Protein AF-A0A809Y8M6-F1 (afdb_monomer)

pLDDT: mean 79.41, std 16.12, range [26.27, 98.0]

Secondary structure (DSSP, 8-state):
-HHHHHHHHHHHHHHHHHHHHHHHH-GGGHHHHHHHHHHHHHHHHHHHHHHHHHHT-HHHHHHHHHHHHHHHHHHHHHHHHHHTTTS--HHHHHHHHHHHHHHHHHHHHHHHHHHHHHHHHHHHHHHHHHHHHHHHHHHHHHHHHHHHHHHHHHHHHHIIIIIHHHHHHHHHHHHHHTT-TT---PPPSSHHHHHHHHHHHHHHHHHHHHHHHHHHHHHHHHHHHHHHHHT-SSEEEEE-TTS-EEEE-HHHHHHHHH-GGG--S-TT------------------------TT-PEEEE-TTS-EEEEEEEE-TTS-EEEEEEE-HHHHHHHHHHHHHHHHHHHHHHH-SSEEEEE-TTSBEEEE-HHHHHHTT--GGG--TT-BHHHHHHHHHHHH-TT--HHHHHHHHHHHSSS-SEEEEEEE-TTS-EEEEEEEE-TTS-EEEEEEE---

Structure (mmCIF, N/CA/C/O backbone):
data_AF-A0A809Y8M6-F1
#
_entry.id   AF-A0A809Y8M6-F1
#
loop_
_atom_site.group_PDB
_atom_site.id
_atom_site.type_symbol
_atom_site.label_atom_id
_atom_site.label_alt_id
_atom_site.label_comp_id
_atom_site.label_asym_id
_atom_site.label_entity_id
_atom_site.label_seq_id
_atom_site.pdbx_PDB_ins_code
_atom_site.Cartn_x
_atom_site.Cartn_y
_atom_site.Cartn_z
_atom_site.occupancy
_atom_site.B_iso_or_equiv
_atom_site.auth_seq_id
_atom_site.auth_comp_id
_atom_site.auth_asym_id
_atom_site.auth_atom_id
_atom_site.pdbx_PDB_model_num
ATOM 1 N N . MET A 1 1 ? 36.013 13.160 -70.414 1.00 71.88 1 MET A N 1
ATOM 2 C CA . MET A 1 1 ? 36.123 14.178 -71.485 1.00 71.88 1 MET A CA 1
ATOM 3 C C . MET A 1 1 ? 37.548 14.688 -71.734 1.00 71.88 1 MET A C 1
ATOM 5 O O . MET A 1 1 ? 37.745 15.259 -72.789 1.00 71.88 1 MET A O 1
ATOM 9 N N . SER A 1 2 ? 38.541 14.470 -70.854 1.00 84.56 2 SER A N 1
ATOM 10 C CA . SER A 1 2 ? 39.947 14.892 -71.070 1.00 84.56 2 SER A CA 1
ATOM 11 C C . SER A 1 2 ? 40.589 14.335 -72.364 1.00 84.56 2 SER A C 1
ATOM 13 O O . SER A 1 2 ? 41.184 15.089 -73.125 1.00 84.56 2 SER A O 1
ATOM 15 N N . ILE A 1 3 ? 40.358 13.052 -72.677 1.00 87.88 3 ILE A N 1
ATOM 16 C CA . ILE A 1 3 ? 40.893 12.368 -73.875 1.00 87.88 3 ILE A CA 1
ATOM 17 C C . ILE A 1 3 ? 40.497 13.065 -75.188 1.00 87.88 3 ILE A C 1
ATOM 19 O O . ILE A 1 3 ? 41.272 13.070 -76.140 1.00 87.88 3 ILE A O 1
ATOM 23 N N . ASN A 1 4 ? 39.298 13.656 -75.254 1.00 90.69 4 ASN A N 1
ATOM 24 C CA . ASN A 1 4 ? 38.818 14.305 -76.477 1.00 90.69 4 ASN A CA 1
ATOM 25 C C . ASN A 1 4 ? 39.656 15.541 -76.817 1.00 90.69 4 ASN A C 1
ATOM 27 O O . ASN A 1 4 ? 39.987 15.724 -77.980 1.00 90.69 4 ASN A O 1
ATOM 31 N N . TYR A 1 5 ? 40.060 16.320 -75.808 1.00 92.00 5 TYR A N 1
ATOM 32 C CA . TYR A 1 5 ? 40.943 17.475 -75.989 1.00 92.00 5 TYR A CA 1
ATOM 33 C C . TYR A 1 5 ? 42.361 17.037 -76.371 1.00 92.00 5 TYR A C 1
ATOM 35 O O . TYR A 1 5 ? 42.963 17.610 -77.265 1.00 92.00 5 TYR A O 1
ATOM 43 N N . ALA A 1 6 ? 42.870 15.948 -75.784 1.00 91.12 6 ALA A N 1
ATOM 44 C CA . ALA A 1 6 ? 44.169 15.399 -76.180 1.00 91.12 6 ALA A CA 1
ATOM 45 C C . ALA A 1 6 ? 44.186 14.920 -77.649 1.00 91.12 6 ALA A C 1
ATOM 47 O O . ALA A 1 6 ? 45.187 15.075 -78.341 1.00 91.12 6 ALA A O 1
ATOM 48 N N . ARG A 1 7 ? 43.072 14.359 -78.143 1.00 92.62 7 ARG A N 1
ATOM 49 C CA . ARG A 1 7 ? 42.926 13.974 -79.558 1.00 92.62 7 ARG A CA 1
ATOM 50 C C . ARG A 1 7 ? 42.741 15.176 -80.484 1.00 92.62 7 ARG A C 1
ATOM 52 O O . ARG A 1 7 ? 43.304 15.161 -81.572 1.00 92.62 7 ARG A O 1
ATOM 59 N N .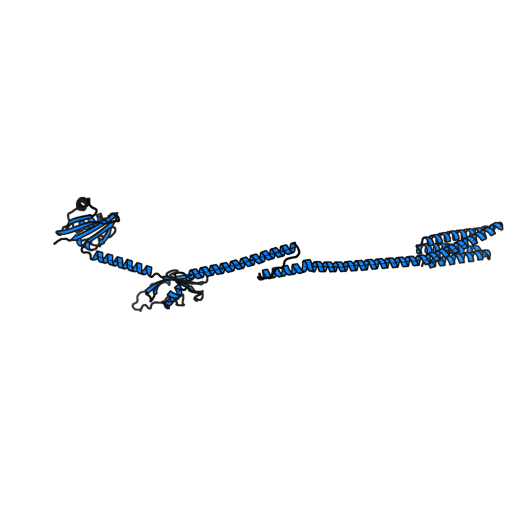 ALA A 1 8 ? 41.974 16.180 -80.060 1.00 92.94 8 ALA A N 1
ATOM 60 C CA . ALA A 1 8 ? 41.784 17.423 -80.807 1.00 92.94 8 ALA A CA 1
ATOM 61 C C . ALA A 1 8 ? 43.119 18.160 -80.996 1.00 92.94 8 ALA A C 1
ATOM 63 O O . ALA A 1 8 ? 43.493 18.444 -82.127 1.00 92.94 8 ALA A O 1
ATOM 64 N N . ALA A 1 9 ? 43.925 18.257 -79.936 1.00 92.44 9 ALA A N 1
ATOM 65 C CA . ALA A 1 9 ? 45.305 18.725 -80.006 1.00 92.44 9 ALA A CA 1
ATOM 66 C C . ALA A 1 9 ? 46.149 17.978 -81.062 1.00 92.44 9 ALA A C 1
ATOM 68 O O . ALA A 1 9 ? 46.846 18.589 -81.868 1.00 92.44 9 ALA A O 1
ATOM 69 N N . GLY A 1 10 ? 46.075 16.645 -81.113 1.00 92.19 10 GLY A N 1
ATOM 70 C CA . GLY A 1 10 ? 46.771 15.873 -82.151 1.00 92.19 10 GLY A CA 1
ATOM 71 C C . GLY A 1 10 ? 46.323 16.221 -83.574 1.00 92.19 10 GLY A C 1
ATOM 72 O O . GLY A 1 10 ? 47.154 16.297 -84.480 1.00 92.19 10 GLY A O 1
ATOM 73 N N . ALA A 1 11 ? 45.025 16.465 -83.765 1.00 93.69 11 ALA A N 1
ATOM 74 C CA . ALA A 1 11 ? 44.469 16.878 -85.049 1.00 93.69 11 ALA A CA 1
ATOM 75 C C . ALA A 1 11 ? 44.922 18.294 -85.444 1.00 93.69 11 ALA A C 1
ATOM 77 O O . ALA A 1 11 ? 45.325 18.494 -86.591 1.00 93.69 11 ALA A O 1
ATOM 78 N N . ASP A 1 12 ? 44.940 19.239 -84.500 1.00 93.44 12 ASP A N 1
ATOM 79 C CA . ASP A 1 12 ? 45.409 20.609 -84.733 1.00 93.44 12 ASP A CA 1
ATOM 80 C C . ASP A 1 12 ? 46.879 20.629 -85.152 1.00 93.44 12 ASP A C 1
ATOM 82 O O . ASP A 1 12 ? 47.243 21.282 -86.131 1.00 93.44 12 ASP A O 1
ATOM 86 N N . PHE A 1 13 ? 47.733 19.849 -84.481 1.00 94.25 13 PHE A N 1
ATOM 87 C CA . PHE A 1 13 ? 49.145 19.769 -84.853 1.00 94.25 13 PHE A CA 1
ATOM 88 C C . PHE A 1 13 ? 49.354 19.123 -86.231 1.00 94.25 13 PHE A C 1
ATOM 90 O O . PHE A 1 13 ? 50.197 19.567 -87.017 1.00 94.25 13 PHE A O 1
ATOM 97 N N . ALA A 1 14 ? 48.564 18.101 -86.575 1.00 92.88 14 ALA A N 1
ATOM 98 C CA . ALA A 1 14 ? 48.584 17.529 -87.917 1.00 92.88 14 ALA A CA 1
ATOM 99 C C . ALA A 1 14 ? 48.177 18.568 -88.981 1.00 92.88 14 ALA A C 1
ATOM 101 O O . ALA A 1 14 ? 48.838 18.668 -90.017 1.00 92.88 14 ALA A O 1
ATOM 102 N N . ALA A 1 15 ? 47.154 19.383 -88.706 1.00 92.38 15 ALA A N 1
ATOM 103 C CA . ALA A 1 15 ? 46.726 20.472 -89.581 1.00 92.38 15 ALA A CA 1
ATOM 104 C C . ALA A 1 15 ? 47.804 21.563 -89.728 1.00 92.38 15 ALA A C 1
ATOM 106 O O . ALA A 1 15 ? 48.066 22.005 -90.846 1.00 92.38 15 ALA A O 1
ATOM 107 N N . MET A 1 16 ? 48.514 21.919 -88.648 1.00 91.31 16 MET A N 1
ATOM 108 C CA . MET A 1 16 ? 49.653 22.852 -88.697 1.00 91.31 16 MET A CA 1
ATOM 109 C C . MET A 1 16 ? 50.755 22.361 -89.643 1.00 91.31 16 MET A C 1
ATOM 111 O O . MET A 1 16 ? 51.273 23.130 -90.455 1.00 91.31 16 MET A O 1
ATOM 115 N N . ARG A 1 17 ? 51.098 21.066 -89.583 1.00 90.88 17 ARG A N 1
ATOM 116 C CA . ARG A 1 17 ? 52.102 20.465 -90.479 1.00 90.88 17 ARG A CA 1
ATOM 117 C C . ARG A 1 17 ? 51.656 20.493 -91.939 1.00 90.88 17 ARG A C 1
ATOM 119 O O . ARG A 1 17 ? 52.461 20.797 -92.820 1.00 90.88 17 ARG A O 1
ATOM 126 N N . VAL A 1 18 ? 50.378 20.212 -92.200 1.00 89.50 18 VAL A N 1
ATOM 127 C CA . VAL A 1 18 ? 49.799 20.301 -93.548 1.00 89.50 18 VAL A CA 1
ATOM 128 C C . VAL A 1 18 ? 49.871 21.741 -94.063 1.00 89.50 18 VAL A C 1
ATOM 130 O O . VAL A 1 18 ? 50.400 21.956 -95.156 1.00 89.50 18 VAL A O 1
ATOM 133 N N . ALA A 1 19 ? 49.448 22.729 -93.269 1.00 87.44 19 ALA A N 1
ATOM 134 C CA . ALA A 1 19 ? 49.524 24.146 -93.626 1.00 87.44 19 ALA A CA 1
ATOM 135 C C . ALA A 1 19 ? 50.970 24.594 -93.922 1.00 87.44 19 ALA A C 1
ATOM 137 O O . ALA A 1 19 ? 51.218 25.221 -94.952 1.00 87.44 19 ALA A O 1
ATOM 138 N N . SER A 1 20 ? 51.947 24.180 -93.108 1.00 85.62 20 SER A N 1
ATOM 139 C CA . SER A 1 20 ? 53.375 24.466 -93.337 1.00 85.62 20 SER A CA 1
ATOM 140 C C . SER A 1 20 ? 53.904 23.855 -94.646 1.00 85.62 20 SER A C 1
ATOM 142 O O . SER A 1 20 ? 54.623 24.507 -95.413 1.00 85.62 20 SER A O 1
ATOM 144 N N . SER A 1 21 ? 53.467 22.639 -94.991 1.00 85.25 21 SER A N 1
ATOM 145 C CA . SER A 1 21 ? 53.807 22.027 -96.283 1.00 85.25 21 SER A CA 1
ATOM 146 C C . SER A 1 21 ? 53.223 22.799 -97.478 1.00 85.25 21 SER A C 1
ATOM 148 O O . SER A 1 21 ? 53.867 22.908 -98.524 1.00 85.25 21 SER A O 1
ATOM 150 N N . HIS A 1 22 ? 52.034 23.394 -97.319 1.00 84.38 22 HIS A N 1
ATOM 151 C CA . HIS A 1 22 ? 51.409 24.236 -98.338 1.00 84.38 22 HIS A CA 1
ATOM 152 C C . HIS A 1 22 ? 52.123 25.579 -98.506 1.00 84.38 22 HIS A C 1
ATOM 154 O O . HIS A 1 22 ? 52.270 26.015 -99.647 1.00 84.38 22 HIS A O 1
ATOM 160 N N . VAL A 1 23 ? 52.652 26.179 -97.430 1.00 81.50 23 VAL A N 1
ATOM 161 C CA . VAL A 1 23 ? 53.495 27.392 -97.510 1.00 81.50 23 VAL A CA 1
ATOM 162 C C . VAL A 1 23 ? 54.706 27.151 -98.414 1.00 81.50 23 VAL A C 1
ATOM 164 O O . VAL A 1 23 ? 55.031 27.991 -99.249 1.00 81.50 23 VAL A O 1
ATOM 167 N N . THR A 1 24 ? 55.313 25.964 -98.321 1.00 75.38 24 THR A N 1
ATOM 168 C CA . THR A 1 24 ? 56.449 25.567 -99.174 1.00 75.38 24 THR A CA 1
ATOM 169 C C . THR A 1 24 ? 56.059 25.451 -100.654 1.00 75.38 24 THR A C 1
ATOM 171 O O . THR A 1 24 ? 56.868 25.728 -101.534 1.00 75.38 24 THR A O 1
ATOM 174 N N . ARG A 1 25 ? 54.819 25.035 -100.952 1.00 78.56 25 ARG A N 1
ATOM 175 C CA . ARG A 1 25 ? 54.329 24.817 -102.327 1.00 78.56 25 ARG A CA 1
ATOM 176 C C . ARG A 1 25 ? 53.701 26.059 -102.965 1.00 78.56 25 ARG A C 1
ATOM 178 O O . ARG A 1 25 ? 53.682 26.152 -104.189 1.00 78.56 25 ARG A O 1
ATOM 185 N N . GLN A 1 26 ? 53.152 26.978 -102.170 1.00 79.56 26 GLN A N 1
ATOM 186 C CA . GLN A 1 26 ? 52.439 28.174 -102.634 1.00 79.56 26 GLN A CA 1
ATOM 187 C C . GLN A 1 26 ? 52.878 29.421 -101.843 1.00 79.56 26 GLN A C 1
ATOM 189 O O . GLN A 1 26 ? 52.171 29.863 -100.932 1.00 79.56 26 GLN A O 1
ATOM 194 N N . PRO A 1 27 ? 54.011 30.045 -102.217 1.00 74.06 27 PRO A N 1
ATOM 195 C CA . PRO A 1 27 ? 54.561 31.198 -101.497 1.00 74.06 27 PRO A CA 1
ATOM 196 C C . PRO A 1 27 ? 53.621 32.415 -101.461 1.00 74.06 27 PRO A C 1
ATOM 198 O O . PRO A 1 27 ? 53.646 33.196 -100.514 1.00 74.06 27 PRO A O 1
ATOM 201 N N . SER A 1 28 ? 52.745 32.562 -102.462 1.00 75.88 28 SER A N 1
ATOM 202 C CA . SER A 1 28 ? 51.772 33.659 -102.561 1.00 75.88 28 SER A CA 1
ATOM 203 C C . SER A 1 28 ? 50.649 33.602 -101.514 1.00 75.88 28 SER A C 1
ATOM 205 O O . SER A 1 28 ? 50.023 34.624 -101.246 1.00 75.88 28 SER A O 1
ATOM 207 N N . ALA A 1 29 ? 50.386 32.436 -100.911 1.00 80.44 29 ALA A N 1
ATOM 208 C CA . ALA A 1 29 ? 49.344 32.240 -99.894 1.00 80.44 29 ALA A CA 1
ATOM 209 C C . ALA A 1 29 ? 49.878 32.299 -98.448 1.00 80.44 29 ALA A C 1
ATOM 211 O O . ALA A 1 29 ? 49.120 32.139 -97.489 1.00 80.44 29 ALA A O 1
ATOM 212 N N . ARG A 1 30 ? 51.178 32.554 -98.283 1.00 79.06 30 ARG A N 1
ATOM 213 C CA . ARG A 1 30 ? 51.899 32.511 -97.010 1.00 79.06 30 ARG A CA 1
ATOM 214 C C . ARG A 1 30 ? 51.276 33.300 -95.845 1.00 79.06 30 ARG A C 1
ATOM 216 O O . ARG A 1 30 ? 51.090 32.684 -94.803 1.00 79.06 30 ARG A O 1
ATOM 223 N N . PRO A 1 31 ? 50.906 34.593 -95.961 1.00 82.69 31 PRO A N 1
ATOM 224 C CA . PRO A 1 31 ? 50.396 35.344 -94.808 1.00 82.69 31 PRO A CA 1
ATOM 225 C C . PRO A 1 31 ? 49.091 34.762 -94.250 1.00 82.69 31 PRO A C 1
ATOM 227 O O . PRO A 1 31 ? 48.845 34.829 -93.051 1.00 82.69 31 PRO A O 1
ATOM 230 N N . ARG A 1 32 ? 48.266 34.153 -95.112 1.00 87.38 32 ARG A N 1
ATOM 231 C CA . ARG A 1 32 ? 47.035 33.474 -94.698 1.00 87.38 32 ARG A CA 1
ATOM 232 C C . ARG A 1 32 ? 47.330 32.155 -93.981 1.00 87.38 32 ARG A C 1
ATOM 234 O O . ARG A 1 32 ? 46.691 31.865 -92.978 1.00 87.38 32 ARG A O 1
ATOM 241 N N . LEU A 1 33 ? 48.267 31.365 -94.503 1.00 86.00 33 LEU A N 1
ATOM 242 C CA . LEU A 1 33 ? 48.643 30.073 -93.922 1.00 86.00 33 LEU A CA 1
ATOM 243 C C . LEU A 1 33 ? 49.413 30.232 -92.601 1.00 86.00 33 LEU A C 1
ATOM 245 O O . LEU A 1 33 ? 49.222 29.428 -91.698 1.00 86.00 33 LEU A O 1
ATOM 249 N N . ASP A 1 34 ? 50.228 31.279 -92.455 1.00 85.94 34 ASP A N 1
ATOM 250 C CA . ASP A 1 34 ? 50.904 31.592 -91.190 1.00 85.94 34 ASP A CA 1
ATOM 251 C C . ASP A 1 34 ? 49.889 32.010 -90.100 1.00 85.94 34 ASP A C 1
ATOM 253 O O . ASP A 1 34 ? 49.989 31.542 -88.967 1.00 85.94 34 ASP A O 1
ATOM 257 N N . ASP A 1 35 ? 48.855 32.796 -90.442 1.00 88.31 35 ASP A N 1
ATOM 258 C CA . ASP A 1 35 ? 47.741 33.119 -89.525 1.00 88.31 35 ASP A CA 1
ATOM 259 C C . ASP A 1 35 ? 46.926 31.869 -89.131 1.00 88.31 35 ASP A C 1
ATOM 261 O O . ASP A 1 35 ? 46.492 31.725 -87.987 1.00 88.31 35 ASP A O 1
ATOM 265 N N . GLU A 1 36 ? 46.745 30.927 -90.061 1.00 90.38 36 GLU A N 1
ATOM 266 C CA . GLU A 1 36 ? 46.096 29.639 -89.794 1.00 90.38 36 GLU A CA 1
ATOM 267 C C . GLU A 1 36 ? 46.924 28.764 -88.839 1.00 90.38 36 GLU A C 1
ATOM 269 O O . GLU A 1 36 ? 46.377 28.215 -87.881 1.00 90.38 36 GLU A O 1
ATOM 274 N N . ILE A 1 37 ? 48.245 28.690 -89.035 1.00 89.31 37 ILE A N 1
ATOM 275 C CA . ILE A 1 37 ? 49.164 27.973 -88.138 1.00 89.31 37 ILE A CA 1
ATOM 276 C C . ILE A 1 37 ? 49.163 28.596 -86.738 1.00 89.31 37 ILE A C 1
ATOM 278 O O . ILE A 1 37 ? 49.114 27.855 -85.760 1.00 89.31 37 ILE A O 1
ATOM 282 N N . ASP A 1 38 ? 49.176 29.927 -86.617 1.00 89.44 38 ASP A N 1
ATOM 283 C CA . ASP A 1 38 ? 49.146 30.610 -85.316 1.00 89.44 38 ASP A CA 1
ATOM 284 C C . ASP A 1 38 ? 47.820 30.355 -84.569 1.00 89.44 38 ASP A C 1
ATOM 286 O O . ASP A 1 38 ? 47.817 30.125 -83.354 1.00 89.44 38 ASP A O 1
ATOM 290 N N . LYS A 1 39 ? 46.686 30.327 -85.286 1.00 92.50 39 LYS A N 1
ATOM 291 C CA . LYS A 1 39 ? 45.382 29.947 -84.715 1.00 92.50 39 LYS A CA 1
ATOM 292 C C . LYS A 1 39 ? 45.380 28.501 -84.228 1.00 92.50 39 LYS A C 1
ATOM 294 O O . LYS A 1 39 ? 45.008 28.261 -83.081 1.00 92.50 39 LYS A O 1
ATOM 299 N N . LEU A 1 40 ? 45.838 27.564 -85.058 1.00 92.81 40 LEU A N 1
ATOM 300 C CA . LEU A 1 40 ? 45.922 26.147 -84.695 1.00 92.81 40 LEU A CA 1
ATOM 301 C C . LEU A 1 40 ? 46.897 25.911 -83.534 1.00 92.81 40 LEU A C 1
ATOM 303 O O . LEU A 1 40 ? 46.594 25.131 -82.640 1.00 92.81 40 LEU A O 1
ATOM 307 N N . ALA A 1 41 ? 48.024 26.624 -83.480 1.00 92.00 41 ALA A N 1
ATOM 308 C CA . ALA A 1 41 ? 48.974 26.545 -82.370 1.00 92.00 41 ALA A CA 1
ATOM 309 C C . ALA A 1 41 ? 48.358 27.025 -81.048 1.00 92.00 41 ALA A C 1
ATOM 311 O O . ALA A 1 41 ? 48.611 26.451 -79.982 1.00 92.00 41 ALA A O 1
ATOM 312 N N . LYS A 1 42 ? 47.522 28.068 -81.108 1.00 93.69 42 LYS A N 1
ATOM 313 C CA . LYS A 1 42 ? 46.773 28.553 -79.950 1.00 93.69 42 LYS A CA 1
ATOM 314 C C . LYS A 1 42 ? 45.756 27.513 -79.475 1.00 93.69 42 LYS A C 1
ATOM 316 O O . LYS A 1 42 ? 45.771 27.183 -78.289 1.00 93.69 42 LYS A O 1
ATOM 321 N N . THR A 1 43 ? 44.941 26.967 -80.380 1.00 94.81 43 THR A N 1
ATOM 322 C CA . THR A 1 43 ? 43.947 25.927 -80.056 1.00 94.81 43 THR A CA 1
ATOM 323 C C . THR A 1 43 ? 44.614 24.665 -79.512 1.00 94.81 43 THR A C 1
ATOM 325 O O . THR A 1 43 ? 44.242 24.201 -78.439 1.00 94.81 43 THR A O 1
ATOM 328 N N . LEU A 1 44 ? 45.703 24.212 -80.136 1.00 94.19 44 LEU A N 1
ATOM 329 C CA . LEU A 1 44 ? 46.546 23.121 -79.651 1.00 94.19 44 LEU A CA 1
ATOM 330 C C . LEU A 1 44 ? 46.990 23.346 -78.199 1.00 94.19 44 LEU A C 1
ATOM 332 O O . LEU A 1 44 ? 46.858 22.463 -77.351 1.00 94.19 44 LEU A O 1
ATOM 336 N N . SER A 1 45 ? 47.539 24.525 -77.898 1.00 93.31 45 SER A N 1
ATOM 337 C CA . SER A 1 45 ? 48.001 24.860 -76.548 1.00 93.31 45 SER A CA 1
ATOM 338 C C . SER A 1 45 ? 46.849 24.867 -75.536 1.00 93.31 45 SER A C 1
ATOM 340 O O . SER A 1 45 ? 47.031 24.408 -74.404 1.00 93.31 45 SER A O 1
ATOM 342 N N . GLU A 1 46 ? 45.683 25.395 -75.910 1.00 94.62 46 GLU A N 1
ATOM 343 C CA . GLU A 1 46 ? 44.478 25.394 -75.072 1.00 94.62 46 GLU A CA 1
ATOM 344 C C . GLU A 1 46 ? 43.998 23.959 -74.804 1.00 94.62 46 GLU A C 1
ATOM 346 O O . GLU A 1 46 ? 43.843 23.568 -73.644 1.00 94.62 46 GLU A O 1
ATOM 351 N N . ASP A 1 47 ? 43.881 23.135 -75.841 1.00 94.38 47 ASP A N 1
ATOM 352 C CA . ASP A 1 47 ? 43.393 21.759 -75.754 1.00 94.38 47 ASP A CA 1
ATOM 353 C C . ASP A 1 47 ? 44.326 20.847 -74.956 1.00 94.38 47 ASP A C 1
ATOM 355 O O . ASP A 1 47 ? 43.878 20.079 -74.100 1.00 94.38 47 ASP A O 1
ATOM 359 N N . VAL A 1 48 ? 45.640 20.968 -75.154 1.00 93.12 48 VAL A N 1
ATOM 360 C CA . VAL A 1 48 ? 46.642 20.240 -74.365 1.00 93.12 48 VAL A CA 1
ATOM 361 C C . VAL A 1 48 ? 46.578 20.636 -72.882 1.00 93.12 48 VAL A C 1
ATOM 363 O O . VAL A 1 48 ? 46.703 19.776 -72.003 1.00 93.12 48 VAL A O 1
ATOM 366 N N . THR A 1 49 ? 46.325 21.916 -72.589 1.00 93.31 49 THR A N 1
ATOM 367 C CA . THR A 1 49 ? 46.171 22.416 -71.213 1.00 93.31 49 THR A CA 1
ATOM 368 C C . THR A 1 49 ? 44.894 21.864 -70.571 1.00 93.31 49 THR A C 1
ATOM 370 O O . THR A 1 49 ? 44.950 21.273 -69.491 1.00 93.31 49 THR A O 1
ATOM 373 N N . ILE A 1 50 ? 43.755 21.949 -71.267 1.00 91.44 50 ILE A N 1
ATOM 374 C CA . ILE A 1 50 ? 42.467 21.423 -70.790 1.00 91.44 50 ILE A CA 1
ATOM 375 C C . ILE A 1 50 ? 42.537 19.904 -70.586 1.00 91.44 50 ILE A C 1
ATOM 377 O O . ILE A 1 50 ? 42.001 19.374 -69.605 1.00 91.44 50 ILE A O 1
ATOM 381 N N . ALA A 1 51 ? 43.203 19.182 -71.490 1.00 90.62 51 ALA A N 1
ATOM 382 C CA . ALA A 1 51 ? 43.413 17.747 -71.366 1.00 90.62 51 ALA A CA 1
ATOM 383 C C . ALA A 1 51 ? 44.179 17.404 -70.080 1.00 90.62 51 ALA A C 1
ATOM 385 O O . ALA A 1 51 ? 43.726 16.541 -69.322 1.00 90.62 51 ALA A O 1
ATOM 386 N N . ALA A 1 52 ? 45.283 18.099 -69.797 1.00 89.56 52 ALA A N 1
ATOM 387 C CA . ALA A 1 52 ? 46.074 17.899 -68.585 1.00 89.56 52 ALA A CA 1
ATOM 388 C C . ALA A 1 52 ? 45.286 18.186 -67.301 1.00 89.56 52 ALA A C 1
ATOM 390 O O . ALA A 1 52 ? 45.246 17.336 -66.407 1.00 89.56 52 ALA A O 1
ATOM 391 N N . GLU A 1 53 ? 44.619 19.340 -67.224 1.00 88.62 53 GLU A N 1
ATOM 392 C CA . GLU A 1 53 ? 43.840 19.746 -66.049 1.00 88.62 53 GLU A CA 1
ATOM 393 C C . GLU A 1 53 ? 42.719 18.750 -65.748 1.00 88.62 53 GLU A C 1
ATOM 395 O O . GLU A 1 53 ? 42.577 18.260 -64.625 1.00 88.62 53 GLU A O 1
ATOM 400 N N . ARG A 1 54 ? 41.952 18.369 -66.777 1.00 87.12 54 ARG A N 1
ATOM 401 C CA . ARG A 1 54 ? 40.838 17.423 -66.629 1.00 87.12 54 ARG A CA 1
ATOM 402 C C . ARG A 1 54 ? 41.291 15.990 -66.378 1.00 87.12 54 ARG A C 1
ATOM 404 O O . ARG A 1 54 ? 40.482 15.180 -65.931 1.00 87.12 54 ARG A O 1
ATOM 411 N N . SER A 1 55 ? 42.538 15.652 -66.701 1.00 84.00 55 SER A N 1
ATOM 412 C CA . SER A 1 55 ? 43.093 14.327 -66.423 1.00 84.00 55 SER A CA 1
ATOM 413 C C . SER A 1 55 ? 43.466 14.142 -64.959 1.00 84.00 55 SER A C 1
ATOM 415 O O . SER A 1 55 ? 43.586 12.994 -64.534 1.00 84.00 55 SER A O 1
ATOM 417 N N . GLN A 1 56 ? 43.725 15.234 -64.225 1.00 81.50 56 GLN A N 1
ATOM 418 C CA . GLN A 1 56 ? 44.234 15.214 -62.845 1.00 81.50 56 GLN A CA 1
ATOM 419 C C . GLN A 1 56 ? 45.446 14.277 -62.653 1.00 81.50 56 GLN A C 1
ATOM 421 O O . GLN A 1 56 ? 45.671 13.724 -61.578 1.00 81.50 56 GLN A O 1
ATOM 426 N N . SER A 1 57 ? 46.239 14.085 -63.712 1.00 84.81 57 SER A N 1
ATOM 427 C CA . SER A 1 57 ? 47.409 13.210 -63.722 1.00 84.81 57 SER A CA 1
ATOM 428 C C . SER A 1 57 ? 48.673 14.037 -63.874 1.00 84.81 57 SER A C 1
ATOM 430 O O . SER A 1 57 ? 48.838 14.773 -64.846 1.00 84.81 57 SER A O 1
ATOM 432 N N . ALA A 1 58 ? 49.611 13.861 -62.942 1.00 87.44 58 ALA A N 1
ATOM 433 C CA . ALA A 1 58 ? 50.921 14.502 -63.014 1.00 87.44 58 ALA A CA 1
ATOM 434 C C . ALA A 1 58 ? 51.704 14.080 -64.274 1.00 87.44 58 ALA A C 1
ATOM 436 O O . ALA A 1 58 ? 52.482 14.861 -64.820 1.00 87.44 58 ALA A O 1
ATOM 437 N N . ARG A 1 59 ? 51.483 12.851 -64.768 1.00 89.56 59 ARG A N 1
ATOM 438 C CA . ARG A 1 59 ? 52.119 12.343 -65.994 1.00 89.56 59 ARG A CA 1
ATOM 439 C C . ARG A 1 59 ? 51.508 12.977 -67.240 1.00 89.56 59 ARG A C 1
ATOM 441 O O . ARG A 1 59 ? 52.258 13.406 -68.113 1.00 89.56 59 ARG A O 1
ATOM 448 N N . ALA A 1 60 ? 50.179 13.103 -67.279 1.00 90.25 60 ALA A N 1
ATOM 449 C CA . ALA A 1 60 ? 49.476 13.839 -68.329 1.00 90.25 60 ALA A CA 1
ATOM 450 C C . ALA A 1 60 ? 49.912 15.313 -68.360 1.00 90.25 60 ALA A C 1
ATOM 452 O O . ALA A 1 60 ? 50.282 15.812 -69.415 1.00 90.25 60 ALA A O 1
ATOM 453 N N . ALA A 1 61 ? 49.985 15.983 -67.205 1.00 91.56 61 ALA A N 1
ATOM 454 C CA . ALA A 1 61 ? 50.452 17.367 -67.112 1.00 91.56 61 ALA A CA 1
ATOM 455 C C . ALA A 1 61 ? 51.886 17.550 -67.635 1.00 91.56 61 ALA A C 1
ATOM 457 O O . ALA A 1 61 ? 52.170 18.504 -68.357 1.00 91.56 61 ALA A O 1
ATOM 458 N N . LYS A 1 62 ? 52.786 16.602 -67.340 1.00 93.50 62 LYS A N 1
ATOM 459 C CA . LYS A 1 62 ? 54.162 16.624 -67.854 1.00 93.50 62 LYS A CA 1
ATOM 460 C C . LYS A 1 62 ? 54.228 16.413 -69.370 1.00 93.50 62 LYS A C 1
ATOM 462 O O . LYS A 1 62 ? 54.999 17.101 -70.033 1.00 93.50 62 LYS A O 1
ATOM 467 N N . ALA A 1 63 ? 53.445 15.479 -69.912 1.00 93.31 63 ALA A N 1
ATOM 468 C CA . ALA A 1 63 ? 53.369 15.244 -71.356 1.00 93.31 63 ALA A CA 1
ATOM 469 C C . ALA A 1 63 ? 52.791 16.467 -72.086 1.00 93.31 63 ALA A C 1
ATOM 471 O O . ALA A 1 63 ? 53.355 16.924 -73.075 1.00 93.31 63 ALA A O 1
ATOM 472 N N . ALA A 1 64 ? 51.736 17.066 -71.534 1.00 94.00 64 ALA A N 1
ATOM 473 C CA . ALA A 1 64 ? 51.124 18.284 -72.044 1.00 94.00 64 ALA A CA 1
ATOM 474 C C . ALA A 1 64 ? 52.091 19.477 -72.077 1.00 94.00 64 ALA A C 1
ATOM 476 O O . ALA A 1 64 ? 52.215 20.148 -73.101 1.00 94.00 64 ALA A O 1
ATOM 477 N N . ALA A 1 65 ? 52.829 19.713 -70.988 1.00 94.44 65 ALA A N 1
ATOM 478 C CA . ALA A 1 65 ? 53.824 20.781 -70.931 1.00 94.44 65 ALA A CA 1
ATOM 479 C C . ALA A 1 65 ? 54.906 20.613 -72.011 1.00 94.44 65 ALA A C 1
ATOM 481 O O . ALA A 1 65 ? 55.215 21.567 -72.721 1.00 94.44 65 ALA A O 1
ATOM 482 N N . LYS A 1 66 ? 55.417 19.387 -72.189 1.00 93.94 66 LYS A N 1
ATOM 483 C CA . LYS A 1 66 ? 56.416 19.077 -73.221 1.00 93.94 66 LYS A CA 1
ATOM 484 C C . LYS A 1 66 ? 55.867 19.193 -74.644 1.00 93.94 66 LYS A C 1
ATOM 486 O O . LYS A 1 66 ? 56.576 19.678 -75.518 1.00 93.94 66 LYS A O 1
ATOM 491 N N . ALA A 1 67 ? 54.625 18.767 -74.884 1.00 93.69 67 ALA A N 1
ATOM 492 C CA . ALA A 1 67 ? 53.967 18.931 -76.181 1.00 93.69 67 ALA A CA 1
ATOM 493 C C . ALA A 1 67 ? 53.828 20.417 -76.540 1.00 93.69 67 ALA A C 1
ATOM 495 O O . ALA A 1 67 ? 54.163 20.817 -77.650 1.00 93.69 67 ALA A O 1
ATOM 496 N N . LYS A 1 68 ? 53.400 21.243 -75.576 1.00 94.44 68 LYS A N 1
ATOM 497 C CA . LYS A 1 68 ? 53.268 22.695 -75.740 1.00 94.44 68 LYS A CA 1
ATOM 498 C C . LYS A 1 68 ? 54.612 23.373 -76.001 1.00 94.44 68 LYS A C 1
ATOM 500 O O . LYS A 1 68 ? 54.713 24.209 -76.892 1.00 94.44 68 LYS A O 1
ATOM 505 N N . GLU A 1 69 ? 55.643 23.015 -75.240 1.00 94.50 69 GLU A N 1
ATOM 506 C CA . GLU A 1 69 ? 56.999 23.538 -75.426 1.00 94.50 69 GLU A CA 1
ATOM 507 C C . GLU A 1 69 ? 57.543 23.201 -76.822 1.00 94.50 69 GLU A C 1
ATOM 509 O O . GLU A 1 69 ? 57.980 24.097 -77.546 1.00 94.50 69 GLU A O 1
ATOM 514 N N . ALA A 1 70 ? 57.431 21.936 -77.237 1.00 93.31 70 ALA A N 1
ATOM 515 C CA . ALA A 1 70 ? 57.886 21.489 -78.548 1.00 93.31 70 ALA A CA 1
ATOM 516 C C . ALA A 1 70 ? 57.076 22.114 -79.698 1.00 93.31 70 ALA A C 1
ATOM 518 O O . ALA A 1 70 ? 57.658 22.486 -80.714 1.00 93.31 70 ALA A O 1
ATOM 519 N N . ALA A 1 71 ? 55.763 22.305 -79.534 1.00 92.06 71 ALA A N 1
ATOM 520 C CA . ALA A 1 71 ? 54.922 22.956 -80.537 1.00 92.06 71 ALA A CA 1
ATOM 521 C C . ALA A 1 71 ? 55.253 24.448 -80.693 1.00 92.06 71 ALA A C 1
ATOM 523 O O . ALA A 1 71 ? 55.348 24.948 -81.811 1.00 92.06 71 ALA A O 1
ATOM 524 N N . ASN A 1 72 ? 55.506 25.154 -79.588 1.00 92.94 72 ASN A N 1
ATOM 525 C CA . ASN A 1 72 ? 55.939 26.551 -79.631 1.00 92.94 72 ASN A CA 1
ATOM 526 C C . ASN A 1 72 ? 57.316 26.695 -80.297 1.00 92.94 72 ASN A C 1
ATOM 528 O O . ASN A 1 72 ? 57.515 27.598 -81.111 1.00 92.94 72 ASN A O 1
ATOM 532 N N . ALA A 1 73 ? 58.253 25.794 -79.983 1.00 91.25 73 ALA A N 1
ATOM 533 C CA . ALA A 1 73 ? 59.556 25.745 -80.643 1.00 91.25 73 ALA A CA 1
ATOM 534 C C . ALA A 1 73 ? 59.410 25.462 -82.148 1.00 91.25 73 ALA A C 1
ATOM 536 O O . ALA A 1 73 ? 60.055 26.119 -82.963 1.00 91.25 73 ALA A O 1
ATOM 537 N N . TRP A 1 74 ? 58.504 24.555 -82.521 1.00 92.75 74 TRP A N 1
ATOM 538 C CA . TRP A 1 74 ? 58.205 24.225 -83.913 1.00 92.75 74 TRP A CA 1
ATOM 539 C C . TRP A 1 74 ? 57.686 25.444 -84.690 1.00 92.75 74 TRP A C 1
ATOM 541 O O . TRP A 1 74 ? 58.208 25.755 -85.759 1.00 92.75 74 TRP A O 1
ATOM 551 N N . VAL A 1 75 ? 56.733 26.200 -84.126 1.00 90.31 75 VAL A N 1
ATOM 552 C CA . VAL A 1 75 ? 56.211 27.440 -84.740 1.00 90.31 75 VAL A CA 1
ATOM 553 C C . VAL A 1 75 ? 57.311 28.498 -84.877 1.00 90.31 75 VAL A C 1
ATOM 555 O O . VAL A 1 75 ? 57.389 29.184 -85.897 1.00 90.31 75 VAL A O 1
ATOM 558 N N . ALA A 1 76 ? 58.194 28.621 -83.881 1.00 88.94 76 ALA A N 1
ATOM 559 C CA . ALA A 1 76 ? 59.299 29.576 -83.917 1.00 88.94 76 ALA A CA 1
ATOM 560 C C . ALA A 1 76 ? 60.310 29.269 -85.038 1.00 88.94 76 ALA A C 1
ATOM 562 O O . ALA A 1 76 ? 60.754 30.197 -85.722 1.00 88.94 76 ALA A O 1
ATOM 563 N N . ILE A 1 77 ? 60.649 27.991 -85.255 1.00 85.81 77 ILE A N 1
ATOM 564 C CA . ILE A 1 77 ? 61.535 27.578 -86.356 1.00 85.81 77 ILE A CA 1
ATOM 565 C C . ILE A 1 77 ? 60.825 27.723 -87.705 1.00 85.81 77 ILE A C 1
ATOM 567 O O . ILE A 1 77 ? 61.410 28.294 -88.623 1.00 85.81 77 ILE A O 1
ATOM 571 N N . HIS A 1 78 ? 59.551 27.318 -87.813 1.00 83.94 78 HIS A N 1
ATOM 572 C CA . HIS A 1 78 ? 58.734 27.534 -89.019 1.00 83.94 78 HIS A CA 1
ATOM 573 C C . HIS A 1 78 ? 58.741 29.011 -89.437 1.00 83.94 78 HIS A C 1
ATOM 575 O O . HIS A 1 78 ? 59.038 29.337 -90.585 1.00 83.94 78 HIS A O 1
ATOM 581 N N . ARG A 1 79 ? 58.519 29.930 -88.491 1.00 82.12 79 ARG A N 1
ATOM 582 C CA . ARG A 1 79 ? 58.526 31.373 -88.762 1.00 82.12 79 ARG A CA 1
ATOM 583 C C . ARG A 1 79 ? 59.897 31.875 -89.226 1.00 82.12 79 ARG A C 1
ATOM 585 O O . ARG A 1 79 ? 59.966 32.644 -90.184 1.00 82.12 79 ARG A O 1
ATOM 592 N N . ARG A 1 80 ? 60.983 31.440 -88.574 1.00 81.38 80 ARG A N 1
ATOM 593 C CA . ARG A 1 80 ? 62.358 31.844 -88.917 1.00 81.38 80 ARG A CA 1
ATOM 594 C C . ARG A 1 80 ? 62.761 31.367 -90.311 1.00 81.38 80 ARG A C 1
ATOM 596 O O . ARG A 1 80 ? 63.251 32.174 -91.099 1.00 81.38 80 ARG A O 1
ATOM 603 N N . ARG A 1 81 ? 62.474 30.100 -90.621 1.00 75.62 81 ARG A N 1
ATOM 604 C CA . ARG A 1 81 ? 62.784 29.449 -91.899 1.00 75.62 81 ARG A CA 1
ATOM 605 C C . ARG A 1 81 ? 62.290 30.256 -93.091 1.00 75.62 81 ARG A C 1
ATOM 607 O O . ARG A 1 81 ? 63.006 30.418 -94.070 1.00 75.62 81 ARG A O 1
ATOM 614 N N . PHE A 1 82 ? 61.072 30.783 -93.007 1.00 70.56 82 PHE A N 1
ATOM 615 C CA . PHE A 1 82 ? 60.504 31.555 -94.104 1.00 70.56 82 PHE A CA 1
ATOM 616 C C . PHE A 1 82 ? 60.798 33.067 -93.988 1.00 70.56 82 PHE A C 1
ATOM 618 O O . PHE A 1 82 ? 60.656 33.794 -94.968 1.00 70.56 82 PHE A O 1
ATOM 625 N N . GLN A 1 83 ? 61.186 33.608 -92.826 1.00 69.00 83 GLN A N 1
ATOM 626 C CA . GLN A 1 83 ? 61.599 35.022 -92.692 1.00 69.00 83 GLN A CA 1
ATOM 627 C C . GLN A 1 83 ? 62.990 35.308 -93.284 1.00 69.00 83 GLN A C 1
ATOM 629 O O . GLN A 1 83 ? 63.243 36.441 -93.682 1.00 69.00 83 GLN A O 1
ATOM 634 N N . ALA A 1 84 ? 63.866 34.303 -93.370 1.00 59.91 84 ALA A N 1
ATOM 635 C CA . ALA A 1 84 ? 65.244 34.434 -93.856 1.00 59.91 84 ALA A CA 1
ATOM 636 C C . ALA A 1 84 ? 65.401 34.410 -95.396 1.00 59.91 84 ALA A C 1
ATOM 638 O O . ALA A 1 84 ? 66.519 34.286 -95.901 1.00 59.91 84 ALA A O 1
ATOM 639 N N . ASP A 1 85 ? 64.307 34.538 -96.152 1.00 55.03 85 ASP A N 1
ATOM 640 C CA . ASP A 1 85 ? 64.307 34.476 -97.618 1.00 55.03 85 ASP A CA 1
ATOM 641 C C . ASP A 1 85 ? 64.859 35.789 -98.217 1.00 55.03 85 ASP A C 1
ATOM 643 O O . ASP A 1 85 ? 64.130 36.716 -98.572 1.00 55.03 85 ASP A O 1
ATOM 647 N N . GLY A 1 86 ? 66.191 35.893 -98.239 1.00 54.34 86 GLY A N 1
ATOM 648 C CA . GLY A 1 86 ? 66.938 37.036 -98.773 1.00 54.34 86 GLY A CA 1
ATOM 649 C C . GLY A 1 86 ? 68.433 36.787 -99.018 1.00 54.34 86 GLY A C 1
ATOM 650 O O . GLY A 1 86 ? 69.015 37.444 -99.876 1.00 54.34 86 GLY A O 1
ATOM 651 N N . THR A 1 87 ? 69.067 35.815 -98.352 1.00 48.97 87 THR A N 1
ATOM 652 C CA . THR A 1 87 ? 70.473 35.440 -98.607 1.00 48.97 87 THR A CA 1
ATOM 653 C C . THR A 1 87 ? 70.696 33.964 -98.283 1.00 48.97 87 THR A C 1
ATOM 655 O O . THR A 1 87 ? 70.572 33.556 -97.131 1.00 48.97 87 THR A O 1
ATOM 658 N N . GLY A 1 88 ? 70.999 33.156 -99.302 1.00 52.03 88 GLY A N 1
ATOM 659 C CA . GLY A 1 88 ? 71.090 31.701 -99.192 1.00 52.03 88 GLY A CA 1
ATOM 660 C C . GLY A 1 88 ? 72.326 31.191 -98.448 1.00 52.03 88 GLY A C 1
ATOM 661 O O . GLY A 1 88 ? 73.448 31.605 -98.726 1.00 52.03 88 GLY A O 1
ATOM 662 N N . ASN A 1 89 ? 72.098 30.208 -97.573 1.00 54.12 89 ASN A N 1
ATOM 663 C CA . ASN A 1 89 ? 73.077 29.201 -97.165 1.00 54.12 89 ASN A CA 1
ATOM 664 C C . ASN A 1 89 ? 72.353 27.842 -97.108 1.00 54.12 89 ASN A C 1
ATOM 666 O O . ASN A 1 89 ? 71.613 27.569 -96.165 1.00 54.12 89 ASN A O 1
ATOM 670 N N . ASN A 1 90 ? 72.549 26.993 -98.125 1.00 57.44 90 ASN A N 1
ATOM 671 C CA . ASN A 1 90 ? 71.839 25.710 -98.283 1.00 57.44 90 ASN A CA 1
ATOM 672 C C . ASN A 1 90 ? 72.027 24.741 -97.092 1.00 57.44 90 ASN A C 1
ATOM 674 O O . ASN A 1 90 ? 71.146 23.929 -96.818 1.00 57.44 90 ASN A O 1
ATOM 678 N N . GLU A 1 91 ? 73.142 24.830 -96.358 1.00 58.75 91 GLU A N 1
ATOM 679 C CA . GLU A 1 91 ? 73.397 23.990 -95.175 1.00 58.75 91 GLU A CA 1
ATOM 680 C C . GLU A 1 91 ? 72.560 24.388 -93.947 1.00 58.75 91 GLU A C 1
ATOM 682 O O . GLU A 1 91 ? 72.186 23.523 -93.154 1.00 58.75 91 GLU A O 1
ATOM 687 N N . ALA A 1 92 ? 72.233 25.677 -93.785 1.00 60.09 92 ALA A N 1
ATOM 688 C CA . ALA A 1 92 ? 71.410 26.153 -92.671 1.00 60.09 92 ALA A CA 1
ATOM 689 C C . ALA A 1 92 ? 69.950 25.703 -92.835 1.00 60.09 92 ALA A C 1
ATOM 691 O O . ALA A 1 92 ? 69.341 25.218 -91.885 1.00 60.09 92 ALA A O 1
ATOM 692 N N . SER A 1 93 ? 69.427 25.752 -94.063 1.00 64.56 93 SER A N 1
ATOM 693 C CA . SER A 1 93 ? 68.072 25.289 -94.378 1.00 64.56 93 SER A CA 1
ATOM 694 C C . SER A 1 93 ? 67.896 23.776 -94.204 1.00 64.56 93 SER A C 1
ATOM 696 O O . SER A 1 93 ? 66.816 23.337 -93.819 1.00 64.56 93 SER A O 1
ATOM 698 N N . ALA A 1 94 ? 68.938 22.970 -94.446 1.00 66.75 94 ALA A N 1
ATOM 699 C CA . ALA A 1 94 ? 68.893 21.521 -94.228 1.00 66.75 94 ALA A CA 1
ATOM 700 C C . ALA A 1 94 ? 68.830 21.148 -92.735 1.00 66.75 94 ALA A C 1
ATOM 702 O O . ALA A 1 94 ? 68.058 20.267 -92.363 1.00 66.75 94 ALA A O 1
ATOM 703 N N . ARG A 1 95 ? 69.586 21.846 -91.873 1.00 73.94 95 ARG A N 1
ATOM 704 C CA . ARG A 1 95 ? 69.530 21.650 -90.410 1.00 73.94 95 ARG A CA 1
ATOM 705 C C . ARG A 1 95 ? 68.187 22.083 -89.822 1.00 73.94 95 ARG A C 1
ATOM 707 O O . ARG A 1 95 ? 67.624 21.365 -89.009 1.00 73.94 95 ARG A O 1
ATOM 714 N N . GLU A 1 96 ? 67.632 23.200 -90.290 1.00 76.00 96 GLU A N 1
ATOM 715 C CA . GLU A 1 96 ? 66.306 23.657 -89.852 1.00 76.00 96 GLU A CA 1
ATOM 716 C C . GLU A 1 96 ? 65.175 22.696 -90.265 1.00 76.00 96 GLU A C 1
ATOM 718 O O . GLU A 1 96 ? 64.168 22.608 -89.567 1.00 76.00 96 GLU A O 1
ATOM 723 N N . ILE A 1 97 ? 65.316 21.962 -91.378 1.00 75.19 97 ILE A N 1
ATOM 724 C CA . ILE A 1 97 ? 64.368 20.900 -91.762 1.00 75.19 97 ILE A CA 1
ATOM 725 C C . ILE A 1 97 ? 64.421 19.740 -90.760 1.00 75.19 97 ILE A C 1
ATOM 727 O O . ILE A 1 97 ? 63.369 19.310 -90.288 1.00 75.19 97 ILE A O 1
ATOM 731 N N . ASP A 1 98 ? 65.623 19.275 -90.416 1.00 79.94 98 ASP A N 1
ATOM 732 C CA . ASP A 1 98 ? 65.828 18.172 -89.468 1.00 79.94 98 ASP A CA 1
ATOM 733 C C . ASP A 1 98 ? 65.321 18.535 -88.059 1.00 79.94 98 ASP A C 1
ATOM 735 O O . ASP A 1 98 ? 64.581 17.768 -87.442 1.00 79.94 98 ASP A O 1
ATOM 739 N N . ASP A 1 99 ? 65.585 19.764 -87.599 1.00 83.00 99 ASP A N 1
ATOM 740 C CA . ASP A 1 99 ? 65.083 20.283 -86.318 1.00 83.00 99 ASP A CA 1
ATOM 741 C C . ASP A 1 99 ? 63.540 20.333 -86.271 1.00 83.00 99 ASP A C 1
ATOM 743 O O . ASP A 1 99 ? 62.920 20.003 -85.254 1.00 83.00 99 ASP A O 1
ATOM 747 N N . VAL A 1 100 ? 62.890 20.725 -87.376 1.00 85.00 100 VAL A N 1
ATOM 748 C CA . VAL A 1 100 ? 61.419 20.774 -87.494 1.00 85.00 100 VAL A CA 1
ATOM 749 C C . VAL A 1 100 ? 60.810 19.373 -87.480 1.00 85.00 100 VAL A C 1
ATOM 751 O O . VAL A 1 100 ? 59.777 19.159 -86.832 1.00 85.00 100 VAL A O 1
ATOM 754 N N . ASP A 1 101 ? 61.430 18.406 -88.155 1.00 85.62 101 ASP A N 1
ATOM 755 C CA . ASP A 1 101 ? 60.979 17.013 -88.146 1.00 85.62 101 ASP A CA 1
ATOM 756 C C . ASP A 1 101 ? 61.196 16.364 -86.772 1.00 85.62 101 ASP A C 1
ATOM 758 O O . ASP A 1 101 ? 60.295 15.694 -86.251 1.00 85.62 101 ASP A O 1
ATOM 762 N N . GLN A 1 102 ? 62.325 16.643 -86.115 1.00 89.12 102 GLN A N 1
ATOM 763 C CA . GLN A 1 102 ? 62.587 16.192 -84.751 1.00 89.12 102 GLN A CA 1
ATOM 764 C C . GLN A 1 102 ? 61.554 16.757 -83.765 1.00 89.12 102 GLN A C 1
ATOM 766 O O . GLN A 1 102 ? 60.970 15.999 -82.986 1.00 89.12 102 GLN A O 1
ATOM 771 N N . LEU A 1 103 ? 61.263 18.061 -83.819 1.00 90.38 103 LEU A N 1
ATOM 772 C CA . LEU A 1 103 ? 60.222 18.677 -82.989 1.00 90.38 103 LEU A CA 1
ATOM 773 C C . LEU A 1 103 ? 58.833 18.117 -83.302 1.00 90.38 103 LEU A C 1
ATOM 775 O O . LEU A 1 103 ? 58.060 17.871 -82.378 1.00 90.38 103 LEU A O 1
ATOM 779 N N . SER A 1 104 ? 58.530 17.839 -84.573 1.00 90.62 104 SER A N 1
ATOM 780 C CA . SER A 1 104 ? 57.264 17.208 -84.968 1.00 90.62 104 SER A CA 1
ATOM 781 C C . SER A 1 104 ? 57.086 15.834 -84.328 1.00 90.62 104 SER A C 1
ATOM 783 O O . SER A 1 104 ? 56.004 15.516 -83.827 1.00 90.62 104 SER A O 1
ATOM 785 N N . ASN A 1 105 ? 58.153 15.036 -84.291 1.00 92.94 105 ASN A N 1
ATOM 786 C CA . ASN A 1 105 ? 58.149 13.736 -83.627 1.00 92.94 105 ASN A CA 1
ATOM 787 C C . ASN A 1 105 ? 57.960 13.875 -82.113 1.00 92.94 105 ASN A C 1
ATOM 789 O O . ASN A 1 105 ? 57.175 13.127 -81.530 1.00 92.94 105 ASN A O 1
ATOM 793 N N . VAL A 1 106 ? 58.608 14.859 -81.481 1.00 92.81 106 VAL A N 1
ATOM 794 C CA . VAL A 1 106 ? 58.431 15.131 -80.046 1.00 92.81 106 VAL A CA 1
ATOM 795 C C . VAL A 1 106 ? 56.989 15.533 -79.739 1.00 92.81 106 VAL A C 1
ATOM 797 O O . VAL A 1 106 ? 56.398 14.971 -78.819 1.00 92.81 106 VAL A O 1
ATOM 800 N N . VAL A 1 107 ? 56.394 16.454 -80.504 1.00 92.25 107 VAL A N 1
ATOM 801 C CA . VAL A 1 107 ? 55.000 16.879 -80.294 1.00 92.25 107 VAL A CA 1
ATOM 802 C C . VAL A 1 107 ? 54.048 15.692 -80.434 1.00 92.25 107 VAL A C 1
ATOM 804 O O . VAL A 1 107 ? 53.271 15.436 -79.515 1.00 92.25 107 VAL A O 1
ATOM 807 N N . ASN A 1 108 ? 54.158 14.913 -81.516 1.00 93.12 108 ASN A N 1
ATOM 808 C CA . ASN A 1 108 ? 53.327 13.723 -81.723 1.00 93.12 108 ASN A CA 1
ATOM 809 C C . ASN A 1 108 ? 53.473 12.720 -80.575 1.00 93.12 108 ASN A C 1
ATOM 811 O O . ASN A 1 108 ? 52.476 12.298 -79.993 1.00 93.12 108 ASN A O 1
ATOM 815 N N . GLN A 1 109 ? 54.709 12.395 -80.186 1.00 95.69 109 GLN A N 1
ATOM 816 C CA . GLN A 1 109 ? 54.974 11.451 -79.103 1.00 95.69 109 GLN A CA 1
ATOM 817 C C . GLN A 1 109 ? 54.387 11.932 -77.769 1.00 95.69 109 GLN A C 1
ATOM 819 O O . GLN A 1 109 ? 53.825 11.143 -77.010 1.00 95.69 109 GLN A O 1
ATOM 824 N N . GLN A 1 110 ? 54.510 13.223 -77.449 1.00 95.38 110 GLN A N 1
ATOM 825 C CA . GLN A 1 110 ? 53.963 13.761 -76.204 1.00 95.38 110 GLN A CA 1
ATOM 826 C C . GLN A 1 110 ? 52.431 13.829 -76.221 1.00 95.38 110 GLN A C 1
ATOM 828 O O . GLN A 1 110 ? 51.815 13.558 -75.190 1.00 95.38 110 GLN A O 1
ATOM 833 N N . ILE A 1 111 ? 51.809 14.119 -77.367 1.00 93.50 111 ILE A N 1
ATOM 834 C CA . ILE A 1 111 ? 50.349 14.066 -77.524 1.00 93.50 111 ILE A CA 1
ATOM 835 C C . ILE A 1 111 ? 49.840 12.623 -77.394 1.00 93.50 111 ILE A C 1
ATOM 837 O O . ILE A 1 111 ? 48.867 12.385 -76.681 1.00 93.50 111 ILE A O 1
ATOM 841 N N . GLU A 1 112 ? 50.515 11.639 -77.989 1.00 93.88 112 GLU A N 1
ATOM 842 C CA . GLU A 1 112 ? 50.165 10.222 -77.818 1.00 93.88 112 GLU A CA 1
ATOM 843 C C . GLU A 1 112 ? 50.276 9.772 -76.356 1.00 93.88 112 GLU A C 1
ATOM 845 O O . GLU A 1 112 ? 49.369 9.127 -75.822 1.00 93.88 112 GLU A O 1
ATOM 850 N N . LEU A 1 113 ? 51.357 10.155 -75.667 1.00 92.88 113 LEU A N 1
ATOM 851 C CA . LEU A 1 113 ? 51.513 9.899 -74.234 1.00 92.88 113 LEU A CA 1
ATOM 852 C C . LEU A 1 113 ? 50.403 10.569 -73.418 1.00 92.88 113 LEU A C 1
ATOM 854 O O . LEU A 1 113 ? 49.862 9.950 -72.502 1.00 92.88 113 LEU A O 1
ATOM 858 N N . LEU A 1 114 ? 50.029 11.803 -73.759 1.00 91.31 114 LEU A N 1
ATOM 859 C CA . LEU A 1 114 ? 48.924 12.515 -73.126 1.00 91.31 114 LEU A CA 1
ATOM 860 C C . LEU A 1 114 ? 47.598 11.765 -73.318 1.00 91.31 114 LEU A C 1
ATOM 862 O O . LEU A 1 114 ? 46.888 11.529 -72.342 1.00 91.31 114 LEU A O 1
ATOM 866 N N . VAL A 1 115 ? 47.281 11.314 -74.534 1.00 90.75 115 VAL A N 1
ATOM 867 C CA . VAL A 1 115 ? 46.092 10.487 -74.810 1.00 90.75 115 VAL A CA 1
ATOM 868 C C . VAL A 1 115 ? 46.109 9.203 -73.971 1.00 90.75 115 VAL A C 1
ATOM 870 O O . VAL A 1 115 ? 45.107 8.870 -73.339 1.00 90.75 115 VAL A O 1
ATOM 873 N N . ASN A 1 116 ? 47.247 8.513 -73.891 1.00 89.62 116 ASN A N 1
ATOM 874 C CA . ASN A 1 116 ? 47.371 7.275 -73.118 1.00 89.62 116 ASN A CA 1
ATOM 875 C C . ASN A 1 116 ? 47.204 7.496 -71.608 1.00 89.62 116 ASN A C 1
ATOM 877 O O . ASN A 1 116 ? 46.464 6.757 -70.956 1.00 89.62 116 ASN A O 1
ATOM 881 N N . TYR A 1 117 ? 47.838 8.526 -71.041 1.00 89.94 117 TYR A N 1
ATOM 882 C CA . TYR A 1 117 ? 47.700 8.838 -69.615 1.00 89.94 117 TYR A CA 1
ATOM 883 C C . TYR A 1 117 ? 46.286 9.299 -69.267 1.00 89.94 117 TYR A C 1
ATOM 885 O O . TYR A 1 117 ? 45.711 8.832 -68.287 1.00 89.94 117 TYR A O 1
ATOM 893 N N . THR A 1 118 ? 45.687 10.149 -70.102 1.00 88.06 118 THR A N 1
ATOM 894 C CA . THR A 1 118 ? 44.317 10.642 -69.891 1.00 88.06 118 THR A CA 1
ATOM 895 C C . THR A 1 118 ? 43.277 9.517 -69.991 1.00 88.06 118 THR A C 1
ATOM 897 O O . THR A 1 118 ? 42.254 9.563 -69.302 1.00 88.06 118 THR A O 1
ATOM 900 N N . ALA A 1 119 ? 43.546 8.474 -70.787 1.00 84.94 119 ALA A N 1
ATOM 901 C CA . ALA A 1 119 ? 42.721 7.271 -70.874 1.00 84.94 119 ALA A CA 1
ATOM 902 C C . ALA A 1 119 ? 42.902 6.321 -69.681 1.00 84.94 119 ALA A C 1
ATOM 904 O O . ALA A 1 119 ? 41.911 5.896 -69.080 1.00 84.94 119 ALA A O 1
ATOM 905 N N . GLY A 1 120 ? 44.147 6.003 -69.318 1.00 81.19 120 GLY A N 1
ATOM 906 C CA . GLY A 1 120 ? 44.449 5.061 -68.239 1.00 81.19 120 GLY A CA 1
ATOM 907 C C . GLY A 1 120 ? 44.117 5.604 -66.849 1.00 81.19 120 GLY A C 1
ATOM 908 O O . GLY A 1 120 ? 43.444 4.938 -66.058 1.00 81.19 120 GLY A O 1
ATOM 909 N N . ASP A 1 121 ? 44.530 6.836 -66.552 1.00 78.75 121 ASP A N 1
ATOM 910 C CA . ASP A 1 121 ? 44.381 7.402 -65.210 1.00 78.75 121 ASP A CA 1
ATOM 911 C C . ASP A 1 121 ? 42.913 7.715 -64.892 1.00 78.75 121 ASP A C 1
ATOM 913 O O . ASP A 1 121 ? 42.458 7.466 -63.775 1.00 78.75 121 ASP A O 1
ATOM 917 N N . GLY A 1 122 ? 42.125 8.155 -65.882 1.00 75.19 122 GLY A N 1
ATOM 918 C CA . GLY A 1 122 ? 40.689 8.394 -65.710 1.00 75.19 122 GLY A CA 1
ATOM 919 C C . GLY A 1 122 ? 39.912 7.141 -65.281 1.00 75.19 122 GLY A C 1
ATOM 920 O O . GLY A 1 122 ? 39.019 7.219 -64.431 1.00 75.19 122 GLY A O 1
ATOM 921 N N . PHE A 1 123 ? 40.279 5.970 -65.811 1.00 78.75 123 PHE A N 1
ATOM 922 C CA . PHE A 1 123 ? 39.705 4.690 -65.391 1.00 78.75 123 PHE A CA 1
ATOM 923 C C . PHE A 1 123 ? 40.088 4.344 -63.945 1.00 78.75 123 PHE A C 1
ATOM 925 O O . PHE A 1 123 ? 39.218 4.007 -63.136 1.00 78.75 123 PHE A O 1
ATOM 932 N N . LEU A 1 124 ? 41.369 4.494 -63.594 1.00 80.62 124 LEU A N 1
ATOM 933 C CA . LEU A 1 124 ? 41.873 4.206 -62.248 1.00 80.62 124 LEU A CA 1
ATOM 934 C C . LEU A 1 124 ? 41.238 5.111 -61.185 1.00 80.62 124 LEU A C 1
ATOM 936 O O . LEU A 1 124 ? 40.861 4.627 -60.115 1.00 80.62 124 LEU A O 1
ATOM 940 N N . PHE A 1 125 ? 41.066 6.403 -61.471 1.00 81.62 125 PHE A N 1
ATOM 941 C CA . PHE A 1 125 ? 40.378 7.330 -60.570 1.00 81.62 125 PHE A CA 1
ATOM 942 C C . PHE A 1 125 ? 38.925 6.929 -60.340 1.00 81.62 125 PHE A C 1
ATOM 944 O O . PHE A 1 125 ? 38.484 6.861 -59.192 1.00 81.62 125 PHE A O 1
ATOM 951 N N . ARG A 1 126 ? 38.192 6.593 -61.409 1.00 83.19 126 ARG A N 1
ATOM 952 C CA . ARG A 1 126 ? 36.806 6.125 -61.288 1.00 83.19 126 ARG A CA 1
ATOM 953 C C . ARG A 1 126 ? 36.718 4.857 -60.439 1.00 83.19 126 ARG A C 1
ATOM 955 O O . ARG A 1 126 ? 35.845 4.763 -59.581 1.00 83.19 126 ARG A O 1
ATOM 962 N N . GLN A 1 127 ? 37.620 3.899 -60.643 1.00 86.00 127 GLN A N 1
ATOM 963 C CA . GLN A 1 127 ? 37.626 2.651 -59.881 1.00 86.00 127 GLN A CA 1
ATOM 964 C C . GLN A 1 127 ? 37.936 2.887 -58.396 1.00 86.00 127 GLN A C 1
ATOM 966 O O . GLN A 1 127 ? 37.259 2.325 -57.535 1.00 86.00 127 GLN A O 1
ATOM 971 N N . ARG A 1 128 ? 38.905 3.759 -58.083 1.00 87.31 128 ARG A N 1
ATOM 972 C CA . ARG A 1 128 ? 39.221 4.152 -56.698 1.00 87.31 128 ARG A CA 1
ATOM 973 C C . ARG A 1 128 ? 38.057 4.877 -56.028 1.00 87.31 128 ARG A C 1
ATOM 975 O O . ARG A 1 128 ? 37.742 4.557 -54.888 1.00 87.31 128 ARG A O 1
ATOM 982 N N . ALA A 1 129 ? 37.394 5.792 -56.735 1.00 86.88 129 ALA A N 1
ATOM 983 C CA . ALA A 1 129 ? 36.225 6.502 -56.219 1.00 86.88 129 ALA A CA 1
ATOM 984 C C . ALA A 1 129 ? 35.071 5.537 -55.908 1.00 86.88 129 ALA A C 1
ATOM 986 O O . ALA A 1 129 ? 34.503 5.585 -54.822 1.00 86.88 129 ALA A O 1
ATOM 987 N N . LEU A 1 130 ? 34.770 4.601 -56.814 1.00 92.31 130 LEU A N 1
ATOM 988 C CA . LEU A 1 130 ? 33.737 3.586 -56.583 1.00 92.31 130 LEU A CA 1
ATOM 989 C C . LEU A 1 130 ? 34.088 2.651 -55.418 1.00 92.31 130 LEU A C 1
ATOM 991 O O . LEU A 1 130 ? 33.213 2.306 -54.625 1.00 92.31 130 LEU A O 1
ATOM 995 N N . ALA A 1 131 ? 35.357 2.256 -55.290 1.00 92.06 131 ALA A N 1
ATOM 996 C CA . ALA A 1 131 ? 35.815 1.436 -54.173 1.00 92.06 131 ALA A CA 1
ATOM 997 C C . ALA A 1 131 ? 35.715 2.181 -52.831 1.00 92.06 131 ALA A C 1
ATOM 999 O O . ALA A 1 131 ? 35.279 1.586 -51.846 1.00 92.06 131 ALA A O 1
ATOM 1000 N N . ALA A 1 132 ? 36.061 3.472 -52.801 1.00 91.44 132 ALA A N 1
ATOM 1001 C CA . ALA A 1 132 ? 35.908 4.322 -51.623 1.00 91.44 132 ALA A CA 1
ATOM 1002 C C . ALA A 1 132 ? 34.431 4.457 -51.221 1.00 91.44 132 ALA A C 1
ATOM 1004 O O . ALA A 1 132 ? 34.084 4.139 -50.090 1.00 91.44 132 ALA A O 1
ATOM 1005 N N . ILE A 1 133 ? 33.545 4.781 -52.173 1.00 94.75 133 ILE A N 1
ATOM 1006 C CA . ILE A 1 133 ? 32.095 4.866 -51.929 1.00 94.75 133 ILE A CA 1
ATOM 1007 C C . ILE A 1 133 ? 31.549 3.537 -51.391 1.00 94.75 133 ILE A C 1
ATOM 1009 O O . ILE A 1 133 ? 30.778 3.523 -50.434 1.00 94.75 133 ILE A O 1
ATOM 1013 N N . LYS A 1 134 ? 31.953 2.400 -51.977 1.00 93.56 134 LYS A N 1
ATOM 1014 C CA . LYS A 1 134 ? 31.517 1.076 -51.513 1.00 93.56 134 LYS A CA 1
ATOM 1015 C C . LYS A 1 134 ? 31.989 0.794 -50.085 1.00 93.56 134 LYS A C 1
ATOM 1017 O O . LYS A 1 134 ? 31.212 0.262 -49.295 1.00 93.56 134 LYS A O 1
ATOM 1022 N N . ARG A 1 135 ? 33.236 1.143 -49.759 1.00 94.50 135 ARG A N 1
ATOM 1023 C CA . ARG A 1 135 ? 33.792 0.993 -48.409 1.00 94.50 135 ARG A CA 1
ATOM 1024 C C . ARG A 1 135 ? 33.027 1.848 -47.400 1.00 94.50 135 ARG A C 1
ATOM 1026 O O . ARG A 1 135 ? 32.655 1.328 -46.353 1.00 94.50 135 ARG A O 1
ATOM 1033 N N . ASP A 1 136 ? 32.745 3.104 -47.726 1.00 94.56 136 ASP A N 1
ATOM 1034 C CA . ASP A 1 136 ? 32.007 4.012 -46.841 1.00 94.56 136 ASP A CA 1
ATOM 1035 C C . ASP A 1 136 ? 30.566 3.544 -46.630 1.00 94.56 136 ASP A C 1
ATOM 1037 O O . ASP A 1 136 ? 30.081 3.510 -45.500 1.00 94.56 136 ASP A O 1
ATOM 1041 N N . LEU A 1 137 ? 29.893 3.087 -47.692 1.00 95.62 137 LEU A N 1
ATOM 1042 C CA . LEU A 1 137 ? 28.559 2.498 -47.584 1.00 95.62 137 LEU A CA 1
ATOM 1043 C C . LEU A 1 137 ? 28.569 1.263 -46.670 1.00 95.62 137 LEU A C 1
ATOM 1045 O O . LEU A 1 137 ? 27.704 1.135 -45.808 1.00 95.62 137 LEU A O 1
ATOM 1049 N N . GLN A 1 138 ? 29.553 0.370 -46.825 1.00 95.38 138 GLN A N 1
ATOM 1050 C CA . GLN A 1 138 ? 29.694 -0.807 -45.964 1.00 95.38 138 GLN A CA 1
ATOM 1051 C C . GLN A 1 138 ? 29.933 -0.418 -44.503 1.00 95.38 138 GLN A C 1
ATOM 1053 O O . GLN A 1 138 ? 29.283 -0.977 -43.622 1.00 95.38 138 GLN A O 1
ATOM 1058 N N . LEU A 1 139 ? 30.808 0.557 -44.239 1.00 96.38 139 LEU A N 1
ATOM 1059 C CA . LEU A 1 139 ? 31.050 1.059 -42.885 1.00 96.38 139 LEU A CA 1
ATOM 1060 C C . LEU A 1 139 ? 29.782 1.660 -42.272 1.00 96.38 139 LEU A C 1
ATOM 1062 O O . LEU A 1 139 ? 29.456 1.336 -41.133 1.00 96.38 139 LEU A O 1
ATOM 1066 N N . ASN A 1 140 ? 29.029 2.455 -43.033 1.00 96.31 140 ASN A N 1
ATOM 1067 C CA . ASN A 1 140 ? 27.777 3.049 -42.568 1.00 96.31 140 ASN A CA 1
ATOM 1068 C C . ASN A 1 140 ? 26.707 1.991 -42.277 1.00 96.31 140 ASN A C 1
ATOM 1070 O O . ASN A 1 140 ? 26.047 2.063 -41.244 1.00 96.31 140 ASN A O 1
ATOM 1074 N N . VAL A 1 141 ? 26.552 0.983 -43.141 1.00 97.31 141 VAL A N 1
ATOM 1075 C CA . VAL A 1 141 ? 25.602 -0.120 -42.918 1.00 97.31 141 VAL A CA 1
ATOM 1076 C C . VAL A 1 141 ? 25.984 -0.927 -41.677 1.00 97.31 141 VAL A C 1
ATOM 1078 O O . VAL A 1 141 ? 25.117 -1.230 -40.856 1.00 97.31 141 VAL A O 1
ATOM 1081 N N . VAL A 1 142 ? 27.270 -1.244 -41.498 1.00 97.50 142 VAL A N 1
ATOM 1082 C CA . VAL A 1 142 ? 27.756 -1.942 -40.299 1.00 97.50 142 VAL A CA 1
ATOM 1083 C C . VAL A 1 142 ? 27.507 -1.097 -39.050 1.00 97.50 142 VAL A C 1
ATOM 1085 O O . VAL A 1 142 ? 26.939 -1.604 -38.086 1.00 97.50 142 VAL A O 1
ATOM 1088 N N . ALA A 1 143 ? 27.852 0.193 -39.076 1.00 96.94 143 ALA A N 1
ATOM 1089 C CA . ALA A 1 143 ? 27.628 1.105 -37.958 1.00 96.94 143 ALA A CA 1
ATOM 1090 C C . ALA A 1 143 ? 26.139 1.213 -37.588 1.00 96.94 143 ALA A C 1
ATOM 1092 O O . ALA A 1 143 ? 25.794 1.111 -36.412 1.00 96.94 143 ALA A O 1
ATOM 1093 N N . LEU A 1 144 ? 25.250 1.336 -38.581 1.00 98.00 144 LEU A N 1
ATOM 1094 C CA . LEU A 1 144 ? 23.800 1.378 -38.372 1.00 98.00 144 LEU A CA 1
ATOM 1095 C C . LEU A 1 144 ? 23.281 0.070 -37.759 1.00 98.00 144 LEU A C 1
ATOM 1097 O O . LEU A 1 144 ? 22.479 0.088 -36.827 1.00 98.00 144 LEU A O 1
ATOM 1101 N N . THR A 1 145 ? 23.768 -1.067 -38.254 1.00 97.88 145 THR A N 1
ATOM 1102 C CA . THR A 1 145 ? 23.373 -2.391 -37.756 1.00 97.88 145 THR A CA 1
ATOM 1103 C C . THR A 1 145 ? 23.801 -2.572 -36.301 1.00 97.88 145 THR A C 1
ATOM 1105 O O . THR A 1 145 ? 23.003 -2.997 -35.468 1.00 97.88 145 THR A O 1
ATOM 1108 N N . VAL A 1 146 ? 25.037 -2.191 -35.965 1.00 97.88 146 VAL A N 1
ATOM 1109 C CA . VAL A 1 146 ? 25.544 -2.227 -34.585 1.00 97.88 146 VAL A CA 1
ATOM 1110 C C . VAL A 1 146 ? 24.735 -1.294 -33.684 1.00 97.88 146 VAL A C 1
ATOM 1112 O O . VAL A 1 146 ? 24.349 -1.699 -32.590 1.00 97.88 146 VAL A O 1
ATOM 1115 N N . ALA A 1 147 ? 24.418 -0.081 -34.143 1.00 97.69 147 ALA A N 1
ATOM 1116 C CA . ALA A 1 147 ? 23.603 0.864 -33.384 1.00 97.69 147 ALA A CA 1
ATOM 1117 C C . ALA A 1 147 ? 22.197 0.311 -33.088 1.00 97.69 147 ALA A C 1
ATOM 1119 O O . ALA A 1 147 ? 21.726 0.409 -31.954 1.00 97.69 147 ALA A O 1
ATOM 1120 N N . LEU A 1 148 ? 21.549 -0.328 -34.069 1.00 98.00 148 LEU A N 1
ATOM 1121 C CA . LEU A 1 148 ? 20.242 -0.968 -33.888 1.00 98.00 148 LEU A CA 1
ATOM 1122 C C . LEU A 1 148 ? 20.305 -2.135 -32.896 1.00 98.00 148 LEU A C 1
ATOM 1124 O O . LEU A 1 148 ? 19.451 -2.234 -32.014 1.00 98.00 148 LEU A O 1
ATOM 1128 N N . LEU A 1 149 ? 21.331 -2.984 -32.990 1.00 97.81 149 LEU A N 1
ATOM 1129 C CA . LEU A 1 149 ? 21.522 -4.097 -32.056 1.00 97.81 149 LEU A CA 1
ATOM 1130 C C . LEU A 1 149 ? 21.770 -3.607 -30.625 1.00 97.81 149 LEU A C 1
ATOM 1132 O O . LEU A 1 149 ? 21.162 -4.124 -29.688 1.00 97.81 149 LEU A O 1
ATOM 1136 N N . LEU A 1 150 ? 22.612 -2.585 -30.449 1.00 97.62 150 LEU A N 1
ATOM 1137 C CA . LEU A 1 150 ? 22.866 -1.978 -29.141 1.00 97.62 150 LEU A CA 1
ATOM 1138 C C . LEU A 1 150 ? 21.610 -1.318 -28.568 1.00 97.62 150 LEU A C 1
ATOM 1140 O O . LEU A 1 150 ? 21.342 -1.466 -27.378 1.00 97.62 150 LEU A O 1
ATOM 1144 N N . SER A 1 151 ? 20.816 -0.641 -29.400 1.00 97.44 151 SER A N 1
ATOM 1145 C CA . SER A 1 151 ? 19.546 -0.042 -28.980 1.00 97.44 151 SER A CA 1
ATOM 1146 C C . SER A 1 151 ? 18.544 -1.106 -28.515 1.00 97.44 151 SER A C 1
ATOM 1148 O O . SER A 1 151 ? 17.959 -0.973 -27.439 1.00 97.44 151 SER A O 1
ATOM 1150 N N . GLY A 1 152 ? 18.409 -2.208 -29.261 1.00 97.31 152 GLY A N 1
ATOM 1151 C CA . GLY A 1 152 ? 17.565 -3.341 -28.872 1.00 97.31 152 GLY A CA 1
ATOM 1152 C C . GLY A 1 152 ? 18.034 -4.013 -27.579 1.00 97.31 152 GLY A C 1
ATOM 1153 O O . GLY A 1 152 ? 17.226 -4.267 -26.685 1.00 97.31 152 GLY A O 1
ATOM 1154 N N . LEU A 1 153 ? 19.344 -4.233 -27.434 1.00 96.75 153 LEU A N 1
ATOM 1155 C CA . LEU A 1 153 ? 19.935 -4.782 -26.212 1.00 96.75 153 LEU A CA 1
ATOM 1156 C C . LEU A 1 153 ? 19.692 -3.863 -25.010 1.00 96.75 153 LEU A C 1
ATOM 1158 O O . LEU A 1 153 ? 19.289 -4.332 -23.948 1.00 96.75 153 LEU A O 1
ATOM 1162 N N . PHE A 1 154 ? 19.900 -2.557 -25.177 1.00 95.50 154 PHE A N 1
ATOM 1163 C CA . PHE A 1 154 ? 19.656 -1.572 -24.130 1.00 95.50 154 PHE A CA 1
ATOM 1164 C C . PHE A 1 154 ? 18.178 -1.532 -23.730 1.00 95.50 154 PHE A C 1
ATOM 1166 O O . PHE A 1 154 ? 17.871 -1.556 -22.541 1.00 95.50 154 PHE A O 1
ATOM 1173 N N . SER A 1 155 ? 17.261 -1.561 -24.702 1.00 94.44 155 SER A N 1
ATOM 1174 C CA . SER A 1 155 ? 15.816 -1.643 -24.457 1.00 94.44 155 SER A CA 1
ATOM 1175 C C . SER A 1 155 ? 15.441 -2.900 -23.662 1.00 94.44 155 SER A C 1
ATOM 1177 O O . SER A 1 155 ? 14.734 -2.814 -22.656 1.00 94.44 155 SER A O 1
ATOM 1179 N N . TRP A 1 156 ? 15.987 -4.060 -24.040 1.00 94.44 156 TRP A N 1
ATOM 1180 C CA . TRP A 1 156 ? 15.775 -5.320 -23.326 1.00 94.44 156 TRP A CA 1
ATOM 1181 C C . TRP A 1 156 ? 16.320 -5.284 -21.890 1.00 94.44 156 TRP A C 1
ATOM 1183 O O . TRP A 1 156 ? 15.643 -5.717 -20.954 1.00 94.44 156 TRP A O 1
ATOM 1193 N N . LEU A 1 157 ? 17.514 -4.716 -21.691 1.00 91.06 157 LEU A N 1
ATOM 1194 C CA . LEU A 1 157 ? 18.102 -4.525 -20.364 1.00 91.06 157 LEU A CA 1
ATOM 1195 C C . LEU A 1 157 ? 17.247 -3.596 -19.495 1.00 91.06 157 LEU A C 1
ATOM 1197 O O . LEU A 1 157 ? 17.000 -3.917 -18.333 1.00 91.06 157 LEU A O 1
ATOM 1201 N N . LEU A 1 158 ? 16.758 -2.483 -20.047 1.00 89.19 158 LEU A N 1
ATOM 1202 C CA . LEU A 1 158 ? 15.905 -1.531 -19.332 1.00 89.19 158 LEU A CA 1
ATOM 1203 C C . LEU A 1 158 ? 14.574 -2.175 -18.920 1.00 89.19 158 LEU A C 1
ATOM 1205 O O . LEU A 1 158 ? 14.134 -2.034 -17.776 1.00 89.19 158 LEU A O 1
ATOM 1209 N N . ALA A 1 159 ? 13.966 -2.946 -19.826 1.00 87.44 159 ALA A N 1
ATOM 1210 C CA . ALA A 1 159 ? 12.734 -3.676 -19.558 1.00 87.44 159 ALA A CA 1
ATOM 1211 C C . ALA A 1 159 ? 12.905 -4.696 -18.423 1.00 87.44 159 ALA A C 1
ATOM 1213 O O . ALA A 1 159 ? 12.073 -4.766 -17.514 1.00 87.44 159 ALA A O 1
ATOM 1214 N N . ARG A 1 160 ? 14.010 -5.451 -18.440 1.00 85.38 160 ARG A N 1
ATOM 1215 C CA . ARG A 1 160 ? 14.293 -6.490 -17.443 1.00 85.38 160 ARG A CA 1
ATOM 1216 C C . ARG A 1 160 ? 14.739 -5.926 -16.093 1.00 85.38 160 ARG A C 1
ATOM 1218 O O . ARG A 1 160 ? 14.394 -6.499 -15.064 1.00 85.38 160 ARG A O 1
ATOM 1225 N N . ARG A 1 161 ? 15.507 -4.833 -16.084 1.00 83.06 161 ARG A N 1
ATOM 1226 C CA . ARG A 1 161 ? 16.127 -4.280 -14.868 1.00 83.06 161 ARG A CA 1
ATOM 1227 C C . ARG A 1 161 ? 15.265 -3.235 -14.161 1.00 83.06 161 ARG A C 1
ATOM 1229 O O . ARG A 1 161 ? 15.383 -3.104 -12.951 1.00 83.06 161 ARG A O 1
ATOM 1236 N N . ILE A 1 162 ? 14.414 -2.509 -14.891 1.00 83.62 162 ILE A N 1
ATOM 1237 C CA . ILE A 1 162 ? 13.626 -1.397 -14.337 1.00 83.62 162 ILE A CA 1
ATOM 1238 C C . ILE A 1 162 ? 12.125 -1.666 -14.468 1.00 83.62 162 ILE A C 1
ATOM 1240 O O . ILE A 1 162 ? 11.428 -1.731 -13.459 1.00 83.62 162 ILE A O 1
ATOM 1244 N N . ILE A 1 163 ? 11.618 -1.853 -15.692 1.00 83.50 163 ILE A N 1
ATOM 1245 C CA . ILE A 1 163 ? 10.166 -1.839 -15.955 1.00 83.50 163 ILE A CA 1
ATOM 1246 C C . ILE A 1 163 ? 9.441 -2.975 -15.220 1.00 83.50 163 ILE A C 1
ATOM 1248 O O . ILE A 1 163 ? 8.454 -2.726 -14.530 1.00 83.50 163 ILE A O 1
ATOM 1252 N N . GLY A 1 164 ? 9.934 -4.213 -15.333 1.00 83.56 164 GLY A N 1
ATOM 1253 C CA . GLY A 1 164 ? 9.317 -5.370 -14.673 1.00 83.56 164 GLY A CA 1
ATOM 1254 C C . GLY A 1 164 ? 9.253 -5.224 -13.145 1.00 83.56 164 GLY A C 1
ATOM 1255 O O . GLY A 1 164 ? 8.160 -5.263 -12.575 1.00 83.56 164 GLY A O 1
ATOM 1256 N N . PRO A 1 165 ? 10.393 -5.009 -12.467 1.00 82.25 165 PRO A N 1
ATOM 1257 C CA . PRO A 1 165 ? 10.421 -4.843 -11.016 1.00 82.25 165 PRO A CA 1
ATOM 1258 C C . PRO A 1 165 ? 9.585 -3.659 -10.494 1.00 82.25 165 PRO A C 1
ATOM 1260 O O . PRO A 1 165 ? 8.892 -3.801 -9.486 1.00 82.25 165 PRO A O 1
ATOM 1263 N N . VAL A 1 166 ? 9.574 -2.518 -11.194 1.00 85.75 166 VAL A N 1
ATOM 1264 C CA . VAL A 1 166 ? 8.739 -1.358 -10.823 1.00 85.75 166 VAL A CA 1
ATOM 1265 C C . VAL A 1 166 ? 7.246 -1.676 -10.950 1.00 85.75 166 VAL A C 1
ATOM 1267 O O . VAL A 1 166 ? 6.463 -1.298 -10.077 1.00 85.75 166 VAL A O 1
ATOM 1270 N N . ALA A 1 167 ? 6.837 -2.415 -11.985 1.00 85.81 167 ALA A N 1
ATOM 1271 C CA . ALA A 1 167 ? 5.447 -2.843 -12.138 1.00 85.81 167 ALA A CA 1
ATOM 1272 C C . ALA A 1 167 ? 4.999 -3.760 -10.987 1.00 85.81 167 ALA A C 1
ATOM 1274 O O . ALA A 1 167 ? 3.886 -3.616 -10.476 1.00 85.81 167 ALA A O 1
ATOM 1275 N N . ILE A 1 168 ? 5.878 -4.660 -10.532 1.00 85.19 168 ILE A N 1
ATOM 1276 C CA . ILE A 1 168 ? 5.615 -5.523 -9.373 1.00 85.19 168 ILE A CA 1
ATOM 1277 C C . ILE A 1 168 ? 5.483 -4.689 -8.093 1.00 85.19 168 ILE A C 1
ATOM 1279 O O . ILE A 1 168 ? 4.519 -4.871 -7.350 1.00 85.19 168 ILE A O 1
ATOM 1283 N N . ALA A 1 169 ? 6.404 -3.748 -7.855 1.00 86.19 169 ALA A N 1
ATOM 1284 C CA . ALA A 1 169 ? 6.355 -2.855 -6.697 1.00 86.19 169 ALA A CA 1
ATOM 1285 C C . ALA A 1 169 ? 5.056 -2.032 -6.667 1.00 86.19 169 ALA A C 1
ATOM 1287 O O . ALA A 1 169 ? 4.388 -1.949 -5.638 1.00 86.19 169 ALA A O 1
ATOM 1288 N N . SER A 1 170 ? 4.653 -1.479 -7.816 1.00 88.88 170 SER A N 1
ATOM 1289 C CA . SER A 1 170 ? 3.403 -0.725 -7.951 1.00 88.88 170 SER A CA 1
ATOM 1290 C C . SER A 1 170 ? 2.173 -1.591 -7.667 1.00 88.88 170 SER A C 1
ATOM 1292 O O . SER A 1 170 ? 1.271 -1.163 -6.945 1.00 88.88 170 SER A O 1
ATOM 1294 N N . LYS A 1 171 ? 2.149 -2.830 -8.177 1.00 87.94 171 LYS A N 1
ATOM 1295 C CA . LYS A 1 171 ? 1.067 -3.781 -7.898 1.00 87.94 171 LYS A CA 1
ATOM 1296 C C . LYS A 1 171 ? 0.987 -4.114 -6.406 1.00 87.94 171 LYS A C 1
ATOM 1298 O O . LYS A 1 171 ? -0.099 -4.061 -5.844 1.00 87.94 171 LYS A O 1
ATOM 1303 N N . ALA A 1 172 ? 2.125 -4.379 -5.764 1.00 86.88 172 ALA A N 1
ATOM 1304 C CA . ALA A 1 172 ? 2.189 -4.633 -4.327 1.00 86.88 172 ALA A CA 1
ATOM 1305 C C . ALA A 1 172 ? 1.696 -3.436 -3.497 1.00 86.88 172 ALA A C 1
ATOM 1307 O O . ALA A 1 172 ? 0.951 -3.623 -2.539 1.00 86.88 172 ALA A O 1
ATOM 1308 N N . ALA A 1 173 ? 2.064 -2.207 -3.879 1.00 87.75 173 ALA A N 1
ATOM 1309 C CA . ALA A 1 173 ? 1.592 -0.995 -3.209 1.00 87.75 173 ALA A CA 1
ATOM 1310 C C . ALA A 1 173 ? 0.064 -0.871 -3.263 1.00 87.75 173 ALA A C 1
ATOM 1312 O O . ALA A 1 173 ? -0.560 -0.570 -2.248 1.00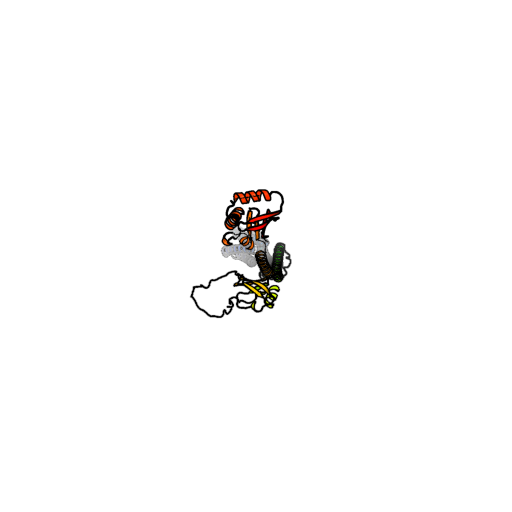 87.75 173 ALA A O 1
ATOM 1313 N N . ARG A 1 174 ? -0.536 -1.138 -4.433 1.00 89.56 174 ARG A N 1
ATOM 1314 C CA . ARG A 1 174 ? -1.996 -1.132 -4.602 1.00 89.56 174 ARG A CA 1
ATOM 1315 C C . ARG A 1 174 ? -2.667 -2.207 -3.754 1.00 89.56 174 ARG A C 1
ATOM 1317 O O . ARG A 1 174 ? -3.588 -1.879 -3.027 1.00 89.56 174 ARG A O 1
ATOM 1324 N N . SER A 1 175 ? -2.149 -3.437 -3.750 1.00 88.81 175 SER A N 1
ATOM 1325 C CA . SER A 1 175 ? -2.689 -4.509 -2.900 1.00 88.81 175 SER A CA 1
ATOM 1326 C C . SER A 1 175 ? -2.691 -4.143 -1.412 1.00 88.81 175 SER A C 1
ATOM 1328 O O . SER A 1 175 ? -3.693 -4.361 -0.740 1.00 88.81 175 SER A O 1
ATOM 1330 N N . ILE A 1 176 ? -1.614 -3.526 -0.903 1.00 89.00 176 ILE A N 1
ATOM 1331 C CA . ILE A 1 176 ? -1.570 -3.035 0.486 1.00 89.00 176 ILE A CA 1
ATOM 1332 C C . ILE A 1 176 ? -2.626 -1.945 0.716 1.00 89.00 176 ILE A C 1
ATOM 1334 O O . ILE A 1 176 ? -3.296 -1.962 1.745 1.00 89.00 176 ILE A O 1
ATOM 1338 N N . ALA A 1 177 ? -2.765 -1.000 -0.219 1.00 87.31 177 ALA A N 1
ATOM 1339 C CA . ALA A 1 177 ? -3.735 0.090 -0.117 1.00 87.31 177 ALA A CA 1
ATOM 1340 C C . ALA A 1 177 ? -5.191 -0.409 -0.146 1.00 87.31 177 ALA A C 1
ATOM 1342 O O . ALA A 1 177 ? -6.028 0.126 0.575 1.00 87.31 177 ALA A O 1
ATOM 1343 N N . ASP A 1 178 ? -5.465 -1.467 -0.910 1.00 91.12 178 ASP A N 1
ATOM 1344 C CA . ASP A 1 178 ? -6.775 -2.121 -0.998 1.00 91.12 178 ASP A CA 1
ATOM 1345 C C . ASP A 1 178 ? -7.064 -3.047 0.206 1.00 91.12 178 ASP A C 1
ATOM 1347 O O . ASP A 1 178 ? -8.142 -3.634 0.301 1.00 91.12 178 ASP A O 1
ATOM 1351 N N . GLY A 1 179 ? -6.119 -3.183 1.146 1.00 87.12 179 GLY A N 1
ATOM 1352 C CA . GLY A 1 179 ? -6.275 -3.961 2.379 1.00 87.12 179 GLY A CA 1
ATOM 1353 C C . GLY A 1 179 ? -5.835 -5.426 2.291 1.00 87.12 179 GLY A C 1
ATOM 1354 O O . GLY A 1 179 ? -5.920 -6.147 3.288 1.00 87.12 179 GLY A O 1
ATOM 1355 N N . ASP A 1 180 ? -5.310 -5.880 1.150 1.00 90.19 180 ASP A N 1
ATOM 1356 C CA . ASP A 1 180 ? -4.715 -7.213 1.023 1.00 90.19 180 ASP A CA 1
ATOM 1357 C C . ASP A 1 180 ? -3.274 -7.226 1.559 1.00 90.19 180 ASP A C 1
ATOM 1359 O O . ASP A 1 180 ? -2.289 -6.980 0.857 1.00 90.19 180 ASP A O 1
ATOM 1363 N N . LEU A 1 181 ? -3.149 -7.550 2.846 1.00 88.50 181 LEU A N 1
ATOM 1364 C CA . LEU A 1 181 ? -1.867 -7.658 3.548 1.00 88.50 181 LEU A CA 1
ATOM 1365 C C . LEU A 1 181 ? -1.198 -9.037 3.402 1.00 88.50 181 LEU A C 1
ATOM 1367 O O . LEU A 1 181 ? -0.168 -9.282 4.039 1.00 88.50 181 LEU A O 1
ATOM 1371 N N . ASN A 1 182 ? -1.762 -9.945 2.599 1.00 85.94 182 ASN A N 1
ATOM 1372 C CA . ASN A 1 182 ? -1.202 -11.280 2.362 1.00 85.94 182 ASN A CA 1
ATOM 1373 C C . ASN A 1 182 ? -0.401 -11.375 1.060 1.00 85.94 182 ASN A C 1
ATOM 1375 O O . ASN A 1 182 ? 0.299 -12.367 0.856 1.00 85.94 182 ASN A O 1
ATOM 1379 N N . ALA A 1 183 ? -0.467 -10.354 0.204 1.00 81.44 183 ALA A N 1
ATOM 1380 C CA . ALA A 1 183 ? 0.280 -10.311 -1.043 1.00 81.44 183 ALA A CA 1
ATOM 1381 C C . ALA A 1 183 ? 1.797 -10.437 -0.809 1.00 81.44 183 ALA A C 1
ATOM 1383 O O . ALA A 1 183 ? 2.382 -9.721 0.016 1.00 81.44 183 ALA A O 1
ATOM 1384 N N . ASP A 1 184 ? 2.444 -11.337 -1.556 1.00 80.81 184 ASP A N 1
ATOM 1385 C CA . ASP A 1 184 ? 3.893 -11.518 -1.499 1.00 80.81 184 ASP A CA 1
ATOM 1386 C C . ASP A 1 184 ? 4.617 -10.378 -2.231 1.00 80.81 184 ASP A C 1
ATOM 1388 O O . ASP A 1 184 ? 4.247 -9.977 -3.336 1.00 80.81 184 ASP A O 1
ATOM 1392 N N . ILE A 1 185 ? 5.662 -9.853 -1.591 1.00 83.50 185 ILE A N 1
ATOM 1393 C CA . ILE A 1 185 ? 6.477 -8.757 -2.114 1.00 83.50 185 ILE A CA 1
ATOM 1394 C C . ILE A 1 185 ? 7.863 -9.341 -2.381 1.00 83.50 185 ILE A C 1
ATOM 1396 O O . ILE A 1 185 ? 8.623 -9.560 -1.424 1.00 83.50 185 ILE A O 1
ATOM 1400 N N . PRO A 1 186 ? 8.207 -9.609 -3.653 1.00 77.94 186 PRO A N 1
ATOM 1401 C CA . PRO A 1 186 ? 9.465 -10.254 -3.997 1.00 77.94 186 PRO A CA 1
ATOM 1402 C C . PRO A 1 186 ? 10.672 -9.395 -3.607 1.00 77.94 186 PRO A C 1
ATOM 1404 O O . PRO A 1 186 ? 10.571 -8.195 -3.347 1.00 77.94 186 PRO A O 1
ATOM 1407 N N . ARG A 1 187 ? 11.843 -10.026 -3.495 1.00 77.38 187 ARG A N 1
ATOM 1408 C CA . ARG A 1 187 ? 13.114 -9.322 -3.262 1.00 77.38 187 ARG A CA 1
ATOM 1409 C C . ARG A 1 187 ? 13.577 -8.661 -4.560 1.00 77.38 187 ARG A C 1
ATOM 1411 O O . ARG A 1 187 ? 13.489 -9.275 -5.623 1.00 77.38 187 ARG A O 1
ATOM 1418 N N . GLY A 1 188 ? 14.016 -7.409 -4.467 1.00 69.94 188 GLY A N 1
ATOM 1419 C CA . GLY A 1 188 ? 14.589 -6.692 -5.599 1.00 69.94 188 GLY A CA 1
ATOM 1420 C C . GLY A 1 188 ? 15.976 -7.240 -5.928 1.00 69.94 188 GLY A C 1
ATOM 1421 O O . GLY A 1 188 ? 16.637 -7.823 -5.074 1.00 69.94 188 GLY A O 1
ATOM 1422 N N . SER A 1 189 ? 16.427 -7.063 -7.172 1.00 67.06 189 SER A N 1
ATOM 1423 C CA . SER A 1 189 ? 17.800 -7.410 -7.575 1.00 67.06 189 SER A CA 1
ATOM 1424 C C . SER A 1 189 ? 18.730 -6.193 -7.669 1.00 67.06 189 SER A C 1
ATOM 1426 O O . SER A 1 189 ? 19.862 -6.334 -8.123 1.00 67.06 189 SER A O 1
ATOM 1428 N N . SER A 1 190 ? 18.238 -4.993 -7.357 1.00 67.94 190 SER A N 1
ATOM 1429 C CA . SER A 1 190 ? 18.965 -3.722 -7.466 1.00 67.94 190 SER A CA 1
ATOM 1430 C C . SER A 1 190 ? 18.809 -2.932 -6.176 1.00 67.94 190 SER A C 1
ATOM 1432 O O . SER A 1 190 ? 17.686 -2.847 -5.681 1.00 67.94 190 SER A O 1
ATOM 1434 N N . ASP A 1 191 ? 19.889 -2.338 -5.680 1.00 77.50 191 ASP A N 1
ATOM 1435 C CA . ASP A 1 191 ? 19.992 -1.804 -4.316 1.00 77.50 191 ASP A CA 1
ATOM 1436 C C . ASP A 1 191 ? 18.881 -0.810 -3.944 1.00 77.50 191 ASP A C 1
ATOM 1438 O O . ASP A 1 191 ? 18.209 -0.988 -2.927 1.00 77.50 191 ASP A O 1
ATOM 1442 N N . GLU A 1 192 ? 18.603 0.197 -4.775 1.00 84.31 192 GLU A N 1
ATOM 1443 C CA . GLU A 1 192 ? 17.586 1.208 -4.457 1.00 84.31 192 GLU A CA 1
ATOM 1444 C C . GLU A 1 192 ? 16.170 0.623 -4.460 1.00 84.31 192 GLU A C 1
ATOM 1446 O O . GLU A 1 192 ? 15.346 0.944 -3.599 1.00 84.31 192 GLU A O 1
ATOM 1451 N N . LEU A 1 193 ? 15.880 -0.268 -5.411 1.00 81.62 193 LEU A N 1
ATOM 1452 C CA . LEU A 1 193 ? 14.571 -0.906 -5.498 1.00 81.62 193 LEU A CA 1
ATOM 1453 C C . LEU A 1 193 ? 14.382 -1.966 -4.412 1.00 81.62 193 LEU A C 1
ATOM 1455 O O . LEU A 1 193 ? 13.280 -2.098 -3.887 1.00 81.62 193 LEU A O 1
ATOM 1459 N N . ASP A 1 194 ? 15.426 -2.715 -4.062 1.00 84.62 194 ASP A N 1
ATOM 1460 C CA . ASP A 1 194 ? 15.352 -3.669 -2.960 1.00 84.62 194 ASP A CA 1
ATOM 1461 C C . ASP A 1 194 ? 15.179 -2.939 -1.626 1.00 84.62 194 ASP A C 1
ATOM 1463 O O . ASP A 1 194 ? 14.364 -3.366 -0.813 1.00 84.62 194 ASP A O 1
ATOM 1467 N N . SER A 1 195 ? 15.820 -1.779 -1.447 1.00 87.25 195 SER A N 1
ATOM 1468 C CA . SER A 1 195 ? 15.582 -0.901 -0.296 1.00 87.25 195 SER A CA 1
ATOM 1469 C C . SER A 1 195 ? 14.122 -0.431 -0.226 1.00 87.25 195 SER A C 1
ATOM 1471 O O . SER A 1 195 ? 13.483 -0.545 0.825 1.00 87.25 195 SER A O 1
ATOM 1473 N N . LEU A 1 196 ? 13.539 -0.004 -1.354 1.00 88.12 196 LEU A N 1
ATOM 1474 C CA . LEU A 1 196 ? 12.119 0.358 -1.427 1.00 88.12 196 LEU A CA 1
ATOM 1475 C C . LEU A 1 196 ? 11.204 -0.834 -1.099 1.00 88.12 196 LEU A C 1
ATOM 1477 O O . LEU A 1 196 ? 10.317 -0.724 -0.253 1.00 88.12 196 LEU A O 1
ATOM 1481 N N . LEU A 1 197 ? 11.427 -1.990 -1.729 1.00 87.75 197 LEU A N 1
ATOM 1482 C CA . LEU A 1 197 ? 10.638 -3.205 -1.501 1.00 87.75 197 LEU A CA 1
ATOM 1483 C C . LEU A 1 197 ? 10.792 -3.724 -0.062 1.00 87.75 197 LEU A C 1
ATOM 1485 O O . LEU A 1 197 ? 9.835 -4.234 0.524 1.00 87.75 197 LEU A O 1
ATOM 1489 N N . ALA A 1 198 ? 11.970 -3.568 0.542 1.00 89.06 198 ALA A N 1
ATOM 1490 C CA . ALA A 1 198 ? 12.222 -3.885 1.942 1.00 89.06 198 ALA A CA 1
ATOM 1491 C C . ALA A 1 198 ? 11.462 -2.943 2.885 1.00 89.06 198 ALA A C 1
ATOM 1493 O O . ALA A 1 198 ? 10.819 -3.420 3.824 1.00 89.06 198 ALA A O 1
ATOM 1494 N N . ALA A 1 199 ? 11.471 -1.634 2.617 1.00 89.50 199 ALA A N 1
ATOM 1495 C CA . ALA A 1 199 ? 10.685 -0.662 3.372 1.00 89.50 199 ALA A CA 1
ATOM 1496 C C . ALA A 1 199 ? 9.180 -0.962 3.274 1.00 89.50 199 ALA A C 1
ATOM 1498 O O . ALA A 1 199 ? 8.485 -0.973 4.291 1.00 89.50 199 ALA A O 1
ATOM 1499 N N . MET A 1 200 ? 8.691 -1.304 2.079 1.00 89.19 200 MET A N 1
ATOM 1500 C CA . MET A 1 200 ? 7.298 -1.700 1.862 1.00 89.19 200 MET A CA 1
ATOM 1501 C C . MET A 1 200 ? 6.928 -2.997 2.589 1.00 89.19 200 MET A C 1
ATOM 1503 O O . MET A 1 200 ? 5.877 -3.047 3.224 1.00 89.19 200 MET A O 1
ATOM 1507 N N . ARG A 1 201 ? 7.790 -4.028 2.574 1.00 89.75 201 ARG A N 1
ATOM 1508 C CA . ARG A 1 201 ? 7.588 -5.238 3.396 1.00 89.75 201 ARG A CA 1
ATOM 1509 C C . ARG A 1 201 ? 7.465 -4.889 4.870 1.00 89.75 201 ARG A C 1
ATOM 1511 O O . ARG A 1 201 ? 6.515 -5.315 5.516 1.00 89.75 201 ARG A O 1
ATOM 1518 N N . LYS A 1 202 ? 8.382 -4.066 5.387 1.00 91.44 202 LYS A N 1
ATOM 1519 C CA . LYS A 1 202 ? 8.362 -3.635 6.788 1.00 91.44 202 LYS A CA 1
ATOM 1520 C C . LYS A 1 202 ? 7.075 -2.874 7.127 1.00 91.44 202 LYS A C 1
ATOM 1522 O O . LYS A 1 202 ? 6.505 -3.098 8.190 1.00 91.44 202 LYS A O 1
ATOM 1527 N N . MET A 1 203 ? 6.594 -2.017 6.224 1.00 90.62 203 MET A N 1
ATOM 1528 C CA . MET A 1 203 ? 5.320 -1.309 6.375 1.00 90.62 203 MET A CA 1
ATOM 1529 C C . MET A 1 203 ? 4.129 -2.273 6.398 1.00 90.62 203 MET A C 1
ATOM 1531 O O . MET A 1 203 ? 3.356 -2.237 7.352 1.00 90.62 203 MET A O 1
ATOM 1535 N N . ARG A 1 204 ? 4.003 -3.165 5.407 1.00 92.19 204 ARG A N 1
ATOM 1536 C CA . ARG A 1 204 ? 2.941 -4.185 5.350 1.00 92.19 204 ARG A CA 1
ATOM 1537 C C . ARG A 1 204 ? 2.919 -5.034 6.620 1.00 92.19 204 ARG A C 1
ATOM 1539 O O . ARG A 1 204 ? 1.861 -5.222 7.213 1.00 92.19 204 ARG A O 1
ATOM 1546 N N . ASP A 1 205 ? 4.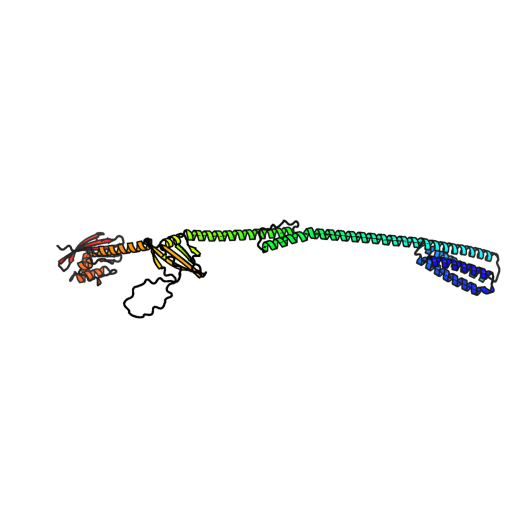081 -5.506 7.064 1.00 91.00 205 ASP A N 1
ATOM 1547 C CA . ASP A 1 205 ? 4.200 -6.349 8.255 1.00 91.00 205 ASP A CA 1
ATOM 1548 C C . ASP A 1 205 ? 3.826 -5.579 9.534 1.00 91.00 205 ASP A C 1
ATOM 1550 O O . ASP A 1 205 ? 3.209 -6.143 10.439 1.00 91.00 205 ASP A O 1
ATOM 1554 N N . ASN A 1 206 ? 4.152 -4.283 9.610 1.00 91.94 206 ASN A N 1
ATOM 1555 C CA . ASN A 1 206 ? 3.728 -3.418 10.712 1.00 91.94 206 ASN A CA 1
ATOM 1556 C C . ASN A 1 206 ? 2.211 -3.190 10.714 1.00 91.94 206 ASN A C 1
ATOM 1558 O O . ASN A 1 206 ? 1.600 -3.301 11.776 1.00 91.94 206 ASN A O 1
ATOM 1562 N N . ILE A 1 207 ? 1.601 -2.919 9.554 1.00 90.88 207 ILE A N 1
ATOM 1563 C CA . ILE A 1 207 ? 0.144 -2.750 9.430 1.00 90.88 207 ILE A CA 1
ATOM 1564 C C . ILE A 1 207 ? -0.561 -4.046 9.833 1.00 90.88 207 ILE A C 1
ATOM 1566 O O . ILE A 1 207 ? -1.463 -4.013 10.664 1.00 90.88 207 ILE A O 1
ATOM 1570 N N . ARG A 1 208 ? -0.106 -5.196 9.324 1.00 90.56 208 ARG A N 1
ATOM 1571 C CA . ARG A 1 208 ? -0.659 -6.507 9.686 1.00 90.56 208 ARG A CA 1
ATOM 1572 C C . ARG A 1 208 ? -0.603 -6.742 11.193 1.00 90.56 208 ARG A C 1
ATOM 1574 O O . ARG A 1 208 ? -1.622 -7.038 11.804 1.00 90.56 208 ARG A O 1
ATOM 1581 N N . LYS A 1 209 ? 0.563 -6.524 11.813 1.00 91.25 209 LYS A N 1
ATOM 1582 C CA . LYS A 1 209 ? 0.725 -6.643 13.271 1.00 91.25 209 LYS A CA 1
ATOM 1583 C C . LYS A 1 209 ? -0.179 -5.687 14.045 1.00 91.25 209 LYS A C 1
ATOM 1585 O O . LYS A 1 209 ? -0.644 -6.049 15.121 1.00 91.25 209 LYS A O 1
ATOM 1590 N N . MET A 1 210 ? -0.385 -4.471 13.548 1.00 90.56 210 MET A N 1
ATOM 1591 C CA . MET A 1 210 ? -1.270 -3.491 14.175 1.00 90.56 210 MET A CA 1
ATOM 1592 C C . MET A 1 210 ? -2.728 -3.956 14.119 1.00 90.56 210 MET A C 1
ATOM 1594 O O . MET A 1 210 ? -3.373 -3.993 15.161 1.00 90.56 210 MET A O 1
ATOM 1598 N N . VAL A 1 211 ? -3.212 -4.384 12.949 1.00 89.25 211 VAL A N 1
ATOM 1599 C CA . VAL A 1 211 ? -4.575 -4.910 12.772 1.00 89.25 211 VAL A CA 1
ATOM 1600 C C . VAL A 1 211 ? -4.802 -6.142 13.647 1.00 89.25 211 VAL A C 1
ATOM 1602 O O . VAL A 1 211 ? -5.782 -6.191 14.386 1.00 89.25 211 VAL A O 1
ATOM 1605 N N . ASP A 1 212 ? -3.871 -7.099 13.640 1.00 89.44 212 ASP A N 1
ATOM 1606 C CA . ASP A 1 212 ? -3.967 -8.309 14.463 1.00 89.44 212 ASP A CA 1
ATOM 1607 C C . ASP A 1 212 ? -4.031 -7.964 15.961 1.00 89.44 212 ASP A C 1
ATOM 1609 O O . ASP A 1 212 ? -4.846 -8.523 16.700 1.00 89.44 212 ASP A O 1
ATOM 1613 N N . ARG A 1 213 ? -3.210 -7.005 16.418 1.00 88.75 213 ARG A N 1
ATOM 1614 C CA . ARG A 1 213 ? -3.233 -6.518 17.807 1.00 88.75 213 ARG A CA 1
ATOM 1615 C C . ARG A 1 213 ? -4.539 -5.826 18.150 1.00 88.75 213 ARG A C 1
ATOM 1617 O O . ARG A 1 213 ? -5.075 -6.083 19.221 1.00 88.75 213 ARG A O 1
ATOM 1624 N N . GLU A 1 214 ? -5.051 -4.969 17.276 1.00 90.19 214 GLU A N 1
ATOM 1625 C CA . GLU A 1 214 ? -6.278 -4.226 17.545 1.00 90.19 214 GLU A CA 1
ATOM 1626 C C . GLU A 1 214 ? -7.496 -5.156 17.574 1.00 90.19 214 GLU A C 1
ATOM 1628 O O . GLU A 1 214 ? -8.318 -5.067 18.487 1.00 90.19 214 GLU A O 1
ATOM 1633 N N . VAL A 1 215 ? -7.574 -6.122 16.653 1.00 89.00 215 VAL A N 1
ATOM 1634 C CA . VAL A 1 215 ? -8.617 -7.158 16.662 1.00 89.00 215 VAL A CA 1
ATOM 1635 C C . VAL A 1 215 ? -8.516 -8.018 17.922 1.00 89.00 215 VAL A C 1
ATOM 1637 O O . VAL A 1 215 ? -9.532 -8.260 18.577 1.00 89.00 215 VAL A O 1
ATOM 1640 N N . ALA A 1 216 ? -7.311 -8.452 18.305 1.00 86.12 216 ALA A N 1
ATOM 1641 C CA . ALA A 1 216 ? -7.105 -9.219 19.532 1.00 86.12 216 ALA A CA 1
ATOM 1642 C C . ALA A 1 216 ? -7.471 -8.410 20.787 1.00 86.12 216 ALA A C 1
ATOM 1644 O O . ALA A 1 216 ? -8.116 -8.938 21.693 1.00 86.12 216 ALA A O 1
ATOM 1645 N N . GLN A 1 217 ? -7.118 -7.124 20.833 1.00 85.81 217 GLN A N 1
ATOM 1646 C CA . GLN A 1 217 ? -7.440 -6.234 21.944 1.00 85.81 217 GLN A CA 1
ATOM 1647 C C . GLN A 1 217 ? -8.946 -5.992 22.050 1.00 85.81 217 GLN A C 1
ATOM 1649 O O . GLN A 1 217 ? -9.483 -6.107 23.150 1.00 85.81 217 GLN A O 1
ATOM 1654 N N . ARG A 1 218 ? -9.640 -5.724 20.934 1.00 88.25 218 ARG A N 1
ATOM 1655 C CA . ARG A 1 218 ? -11.105 -5.582 20.912 1.00 88.25 218 ARG A CA 1
ATOM 1656 C C . ARG A 1 218 ? -11.789 -6.865 21.370 1.00 88.25 218 ARG A C 1
ATOM 1658 O O . ARG A 1 218 ? -12.622 -6.807 22.266 1.00 88.25 218 ARG A O 1
ATOM 1665 N N . ARG A 1 219 ? -11.381 -8.025 20.839 1.00 86.06 219 ARG A N 1
ATOM 1666 C CA . ARG A 1 219 ? -11.916 -9.330 21.266 1.00 86.06 219 ARG A CA 1
ATOM 1667 C C . ARG A 1 219 ? -11.664 -9.598 22.748 1.00 86.06 219 ARG A C 1
ATOM 1669 O O . ARG A 1 219 ? -12.569 -10.039 23.440 1.00 86.06 219 ARG A O 1
ATOM 1676 N N . SER A 1 220 ? -10.469 -9.297 23.252 1.00 86.88 220 SER A N 1
ATOM 1677 C CA . SER A 1 220 ? -10.127 -9.472 24.669 1.00 86.88 220 SER A CA 1
ATOM 1678 C C . SER A 1 220 ? -10.874 -8.497 25.587 1.00 86.88 220 SER A C 1
ATOM 1680 O O . SER A 1 220 ? -11.266 -8.872 26.689 1.00 86.88 220 SER A O 1
ATOM 1682 N N . ALA A 1 221 ? -11.068 -7.244 25.169 1.00 83.31 221 ALA A N 1
ATOM 1683 C CA . ALA A 1 221 ? -11.860 -6.269 25.915 1.00 83.31 221 ALA A CA 1
ATOM 1684 C C . ALA A 1 221 ? -13.337 -6.679 25.958 1.00 83.31 221 ALA A C 1
ATOM 1686 O O . ALA A 1 221 ? -13.931 -6.685 27.031 1.00 83.31 221 ALA A O 1
ATOM 1687 N N . GLN A 1 222 ? -13.895 -7.100 24.820 1.00 87.69 222 GLN A N 1
ATOM 1688 C CA . GLN A 1 222 ? -15.266 -7.596 24.729 1.00 87.69 222 GLN A CA 1
ATOM 1689 C C . GLN A 1 222 ? -15.469 -8.866 25.563 1.00 87.69 222 GLN A C 1
ATOM 1691 O O . GLN A 1 222 ? -16.443 -8.943 26.301 1.00 87.69 222 GLN A O 1
ATOM 1696 N N . ALA A 1 223 ? -14.533 -9.821 25.511 1.00 86.00 223 ALA A N 1
ATOM 1697 C CA . ALA A 1 223 ? -14.576 -11.019 26.347 1.00 86.00 223 ALA A CA 1
ATOM 1698 C C . ALA A 1 223 ? -14.536 -10.663 27.839 1.00 86.00 223 ALA A C 1
ATOM 1700 O O . ALA A 1 223 ? -15.381 -11.123 28.590 1.00 86.00 223 ALA A O 1
ATOM 1701 N N . ARG A 1 224 ? -13.640 -9.758 28.259 1.00 87.50 224 ARG A N 1
ATOM 1702 C CA . ARG A 1 224 ? -13.583 -9.300 29.658 1.00 87.50 224 ARG A CA 1
ATOM 1703 C C . ARG A 1 224 ? -14.861 -8.606 30.120 1.00 87.50 224 ARG A C 1
ATOM 1705 O O . ARG A 1 224 ? -15.266 -8.814 31.257 1.00 87.50 224 ARG A O 1
ATOM 1712 N N . LEU A 1 225 ? -15.480 -7.786 29.271 1.00 86.56 225 LEU A N 1
ATOM 1713 C CA . LEU A 1 225 ? -16.768 -7.161 29.582 1.00 86.56 225 LEU A CA 1
ATOM 1714 C C . LEU A 1 225 ? -17.871 -8.216 29.701 1.00 86.56 225 LEU A C 1
ATOM 1716 O O . LEU A 1 225 ? -18.613 -8.195 30.675 1.00 86.56 225 LEU A O 1
ATOM 1720 N N . SER A 1 226 ? -17.938 -9.161 28.760 1.00 87.50 226 SER A N 1
ATOM 1721 C CA . SER A 1 226 ? -18.897 -10.270 28.804 1.00 87.50 226 SER A CA 1
ATOM 1722 C C . SER A 1 226 ? -18.721 -11.116 30.067 1.00 87.50 226 SER A C 1
ATOM 1724 O O . SER A 1 226 ? -19.696 -11.378 30.761 1.00 87.50 226 SER A O 1
ATOM 1726 N N . ASP A 1 227 ? -17.484 -11.475 30.414 1.00 88.94 227 ASP A N 1
ATOM 1727 C CA . ASP A 1 227 ? -17.164 -12.270 31.602 1.00 88.94 227 ASP A CA 1
ATOM 1728 C C . ASP A 1 227 ? -17.493 -11.521 32.901 1.00 88.94 227 ASP A C 1
ATOM 1730 O O . ASP A 1 227 ? -17.975 -12.122 33.862 1.00 88.94 227 ASP A O 1
ATOM 1734 N N . ALA A 1 228 ? -17.242 -10.209 32.950 1.00 87.75 228 ALA A N 1
ATOM 1735 C CA . ALA A 1 228 ? -17.572 -9.379 34.106 1.00 87.75 228 ALA A CA 1
ATOM 1736 C C . ALA A 1 228 ? -19.089 -9.222 34.290 1.00 87.75 228 ALA A C 1
ATOM 1738 O O . ALA A 1 228 ? -19.570 -9.254 35.422 1.00 87.75 228 ALA A O 1
ATOM 1739 N N . LEU A 1 229 ? -19.841 -9.074 33.192 1.00 89.25 229 LEU A N 1
ATOM 1740 C CA . LEU A 1 229 ? -21.302 -9.003 33.225 1.00 89.25 229 LEU A CA 1
ATOM 1741 C C . LEU A 1 229 ? -21.916 -10.345 33.635 1.00 89.25 229 LEU A C 1
ATOM 1743 O O . LEU A 1 229 ? -22.809 -10.358 34.480 1.00 89.25 229 LEU A O 1
ATOM 1747 N N . GLU A 1 230 ? -21.419 -11.464 33.103 1.00 87.44 230 GLU A N 1
ATOM 1748 C CA . GLU A 1 230 ? -21.921 -12.800 33.448 1.00 87.44 230 GLU A CA 1
ATOM 1749 C C . GLU A 1 230 ? -21.659 -13.187 34.903 1.00 87.44 230 GLU A C 1
ATOM 1751 O O . GLU A 1 230 ? -22.534 -13.744 35.557 1.00 87.44 230 GLU A O 1
ATOM 1756 N N . ASN A 1 231 ? -20.491 -12.839 35.450 1.00 84.44 231 ASN A N 1
ATOM 1757 C CA . ASN A 1 231 ? -20.156 -13.145 36.844 1.00 84.44 231 ASN A CA 1
ATOM 1758 C C . ASN A 1 231 ? -20.638 -12.081 37.849 1.00 84.44 231 ASN A C 1
ATOM 1760 O O . ASN A 1 231 ? -20.308 -12.160 39.038 1.00 84.44 231 ASN A O 1
ATOM 1764 N N . SER A 1 232 ? -21.392 -11.070 37.404 1.00 89.25 232 SER A N 1
ATOM 1765 C CA . SER A 1 232 ? -21.953 -10.066 38.308 1.00 89.25 232 SER A CA 1
ATOM 1766 C C . SER A 1 232 ? -22.996 -10.688 39.239 1.00 89.25 232 SER A C 1
ATOM 1768 O O . SER A 1 232 ? -23.819 -11.511 38.842 1.00 89.25 232 SER A O 1
ATOM 1770 N N . ARG A 1 233 ? -23.000 -10.256 40.505 1.00 84.62 233 ARG A N 1
ATOM 1771 C CA . ARG A 1 233 ? -24.051 -10.633 41.470 1.00 84.62 233 ARG A CA 1
ATOM 1772 C C . ARG A 1 233 ? -25.382 -9.942 41.186 1.00 84.62 233 ARG A C 1
ATOM 1774 O O . ARG A 1 233 ? -26.413 -10.386 41.697 1.00 84.62 233 ARG A O 1
ATOM 1781 N N . GLU A 1 234 ? -25.336 -8.864 40.416 1.00 89.56 234 GLU A N 1
ATOM 1782 C CA . GLU A 1 234 ? -26.497 -8.109 39.969 1.00 89.56 234 GLU A CA 1
ATOM 1783 C C . GLU A 1 234 ? -27.029 -8.698 38.663 1.00 89.56 234 GLU A C 1
ATOM 1785 O O . GLU A 1 234 ? -26.265 -9.114 37.788 1.00 89.56 234 GLU A O 1
ATOM 1790 N N . GLY A 1 235 ? -28.351 -8.726 38.519 1.00 89.81 235 GLY A N 1
ATOM 1791 C CA . GLY A 1 235 ? -28.973 -9.050 37.243 1.00 89.81 235 GLY A CA 1
ATOM 1792 C C . GLY A 1 235 ? -28.911 -7.831 36.336 1.00 89.81 235 GLY A C 1
ATOM 1793 O O . GLY A 1 235 ? -29.429 -6.783 36.703 1.00 89.81 235 GLY A O 1
ATOM 1794 N N . ILE A 1 236 ? -28.298 -7.951 35.164 1.00 90.44 236 ILE A N 1
ATOM 1795 C CA . ILE A 1 236 ? -28.160 -6.850 34.210 1.00 90.44 236 ILE A CA 1
ATOM 1796 C C . ILE A 1 236 ? -28.911 -7.203 32.928 1.00 90.44 236 ILE A C 1
ATOM 1798 O O . ILE A 1 236 ? -28.702 -8.273 32.352 1.00 90.44 236 ILE A O 1
ATOM 1802 N N . VAL A 1 237 ? -29.763 -6.283 32.474 1.00 88.06 237 VAL A N 1
ATOM 1803 C CA . VAL A 1 237 ? -30.454 -6.351 31.181 1.00 88.06 237 VAL A CA 1
ATOM 1804 C C . VAL A 1 237 ? -30.214 -5.052 30.428 1.00 88.06 237 VAL A C 1
ATOM 1806 O O . VAL A 1 237 ? -30.443 -3.971 30.964 1.00 88.06 237 VAL A O 1
ATOM 1809 N N . LEU A 1 238 ? -29.775 -5.154 29.179 1.00 87.00 238 LEU A N 1
ATOM 1810 C CA . LEU A 1 238 ? -29.678 -4.035 28.251 1.00 87.00 238 LEU A CA 1
ATOM 1811 C C . LEU A 1 238 ? -30.780 -4.167 27.207 1.00 87.00 238 LEU A C 1
ATOM 1813 O O . LEU A 1 238 ? -30.864 -5.183 26.516 1.00 87.00 238 LEU A O 1
ATOM 1817 N N . LEU A 1 239 ? -31.582 -3.120 27.076 1.00 83.94 239 LEU A N 1
ATOM 1818 C CA . LEU A 1 239 ? -32.568 -2.962 26.019 1.00 83.94 239 LEU A CA 1
ATOM 1819 C C . LEU A 1 239 ? -32.030 -1.997 24.959 1.00 83.94 239 LEU A C 1
ATOM 1821 O O . LEU A 1 239 ? -31.425 -0.980 25.308 1.00 83.94 239 LEU A O 1
ATOM 1825 N N . ASP A 1 240 ? -32.252 -2.301 23.684 1.00 84.06 240 ASP A N 1
ATOM 1826 C CA . ASP A 1 240 ? -31.952 -1.387 22.581 1.00 84.06 240 ASP A CA 1
ATOM 1827 C C . ASP A 1 240 ? -32.988 -0.248 22.469 1.00 84.06 240 ASP A C 1
ATOM 1829 O O . ASP A 1 240 ? -33.965 -0.187 23.221 1.00 84.06 240 ASP A O 1
ATOM 1833 N N . ALA A 1 241 ? -32.790 0.670 21.517 1.00 79.50 241 ALA A N 1
ATOM 1834 C CA . ALA A 1 241 ? -33.702 1.794 21.281 1.00 79.50 241 ALA A CA 1
ATOM 1835 C C . ALA A 1 241 ? -35.116 1.372 20.828 1.00 79.50 241 ALA A C 1
ATOM 1837 O O . ALA A 1 241 ? -36.045 2.177 20.873 1.00 79.50 241 ALA A O 1
ATOM 1838 N N . SER A 1 242 ? -35.291 0.121 20.390 1.00 76.19 242 SER A N 1
ATOM 1839 C CA . SER A 1 242 ? -36.587 -0.463 20.030 1.00 76.19 242 SER A CA 1
ATOM 1840 C C . SER A 1 242 ? -37.259 -1.208 21.191 1.00 76.19 242 SER A C 1
ATOM 1842 O O . SER A 1 242 ? -38.367 -1.720 21.033 1.00 76.19 242 SER A O 1
ATOM 1844 N N . GLY A 1 243 ? -36.612 -1.254 22.362 1.00 68.75 243 GLY A N 1
ATOM 1845 C CA . GLY A 1 243 ? -37.098 -1.951 23.550 1.00 68.75 243 GLY A CA 1
ATOM 1846 C C . GLY A 1 243 ? -36.845 -3.462 23.542 1.00 68.75 243 GLY A C 1
ATOM 1847 O O . GLY A 1 243 ? -37.405 -4.164 24.380 1.00 68.75 243 GLY A O 1
ATOM 1848 N N . GLN A 1 244 ? -36.019 -3.982 22.628 1.00 76.62 244 GLN A N 1
ATOM 1849 C CA . GLN A 1 244 ? -35.657 -5.404 22.585 1.00 76.62 244 GLN A CA 1
ATOM 1850 C C . GLN A 1 244 ? -34.433 -5.691 23.457 1.00 76.62 244 GLN A C 1
ATOM 1852 O O . GLN A 1 244 ? -33.556 -4.844 23.610 1.00 76.62 244 GLN A O 1
ATOM 1857 N N . ILE A 1 245 ? -34.352 -6.901 24.020 1.00 81.50 245 ILE A N 1
ATOM 1858 C CA . ILE A 1 245 ? -33.219 -7.322 24.855 1.00 81.50 245 ILE A CA 1
ATOM 1859 C C . ILE A 1 245 ? -31.978 -7.512 23.977 1.00 81.50 245 ILE A C 1
ATOM 1861 O O . ILE A 1 245 ? -31.883 -8.474 23.219 1.00 81.50 245 ILE A O 1
ATOM 1865 N N . ALA A 1 246 ? -31.011 -6.608 24.118 1.00 85.06 246 ALA A N 1
ATOM 1866 C CA . ALA A 1 246 ? -29.707 -6.677 23.466 1.00 85.06 246 ALA A CA 1
ATOM 1867 C C . ALA A 1 246 ? -28.703 -7.521 24.268 1.00 85.06 246 ALA A C 1
ATOM 1869 O O . ALA A 1 246 ? -27.852 -8.195 23.690 1.00 85.06 246 ALA A O 1
ATOM 1870 N N . LEU A 1 247 ? -28.795 -7.491 25.602 1.00 87.31 247 LEU A N 1
ATOM 1871 C CA . LEU A 1 247 ? -27.960 -8.290 26.499 1.00 87.31 247 LEU A CA 1
ATOM 1872 C C . LEU A 1 247 ? -28.740 -8.650 27.760 1.00 87.31 247 LEU A C 1
ATOM 1874 O O . LEU A 1 247 ? -29.450 -7.818 28.320 1.00 87.31 247 LEU A O 1
ATOM 1878 N N . VAL A 1 248 ? -28.564 -9.877 28.232 1.00 87.81 248 VAL A N 1
ATOM 1879 C CA . VAL A 1 248 ? -29.066 -10.347 29.523 1.00 87.81 248 VAL A CA 1
ATOM 1880 C C . VAL A 1 248 ? -28.028 -11.293 30.112 1.00 87.81 248 VAL A C 1
ATOM 1882 O O . VAL A 1 248 ? -27.602 -12.218 29.426 1.00 87.81 248 VAL A O 1
ATOM 1885 N N . ASN A 1 249 ? -27.593 -11.048 31.350 1.00 91.75 249 ASN A N 1
ATOM 1886 C CA . ASN A 1 249 ? -26.698 -11.982 32.036 1.00 91.75 249 ASN A CA 1
ATOM 1887 C C . ASN A 1 249 ? -27.482 -13.140 32.681 1.00 91.75 249 ASN A C 1
ATOM 1889 O O . ASN A 1 249 ? -28.702 -13.074 32.888 1.00 91.75 249 ASN A O 1
ATOM 1893 N N . SER A 1 250 ? -26.777 -14.214 33.031 1.00 90.00 250 SER A N 1
ATOM 1894 C CA . SER A 1 250 ? -27.344 -15.381 33.722 1.00 90.00 250 SER A CA 1
ATOM 1895 C C . SER A 1 250 ? -28.116 -15.002 34.992 1.00 90.00 250 SER A C 1
ATOM 1897 O O . SER A 1 250 ? -29.234 -15.473 35.206 1.00 90.00 250 SER A O 1
ATOM 1899 N N . ARG A 1 251 ? -27.587 -14.069 35.789 1.00 89.31 251 ARG A N 1
ATOM 1900 C CA . ARG A 1 251 ? -28.226 -13.612 37.028 1.00 89.31 251 ARG A CA 1
ATOM 1901 C C . ARG A 1 251 ? -29.569 -12.909 36.807 1.00 89.31 251 ARG A C 1
ATOM 1903 O O . ARG A 1 251 ? -30.518 -13.156 37.548 1.00 89.31 251 ARG A O 1
ATOM 1910 N N . ALA A 1 252 ? -29.680 -12.063 35.783 1.00 86.56 252 ALA A N 1
ATOM 1911 C CA . ALA A 1 252 ? -30.953 -11.460 35.396 1.00 86.56 252 ALA A CA 1
ATOM 1912 C C . ALA A 1 252 ? -31.938 -12.516 34.900 1.00 86.56 252 ALA A C 1
ATOM 1914 O O . ALA A 1 252 ? -33.107 -12.457 35.269 1.00 86.56 252 ALA A O 1
ATOM 1915 N N . SER A 1 253 ? -31.466 -13.495 34.123 1.00 85.75 253 SER A N 1
ATOM 1916 C CA . SER A 1 253 ? -32.302 -14.599 33.635 1.00 85.75 253 SER A CA 1
ATOM 1917 C C . SER A 1 253 ? -32.910 -15.408 34.786 1.00 85.75 253 SER A C 1
ATOM 1919 O O . SER A 1 253 ? -34.087 -15.754 34.729 1.00 85.75 253 SER A O 1
ATOM 1921 N N . GLU A 1 254 ? -32.152 -15.653 35.860 1.00 84.31 254 GLU A N 1
ATOM 1922 C CA . GLU A 1 254 ? -32.667 -16.289 37.082 1.00 84.31 254 GLU A CA 1
ATOM 1923 C C . GLU A 1 254 ? -33.771 -15.457 37.746 1.00 84.31 254 GLU A C 1
ATOM 1925 O O . GLU A 1 254 ? -34.830 -15.986 38.080 1.00 84.31 254 GLU A O 1
ATOM 1930 N N . PHE A 1 255 ? -33.544 -14.154 37.942 1.00 82.00 255 PHE A N 1
ATOM 1931 C CA . PHE A 1 255 ? -34.526 -13.273 38.580 1.00 82.00 255 PHE A CA 1
ATOM 1932 C C . PHE A 1 255 ? -35.808 -13.143 37.756 1.00 82.00 255 PHE A C 1
ATOM 1934 O O . PHE A 1 255 ? -36.906 -13.271 38.296 1.00 82.00 255 PHE A O 1
ATOM 1941 N N . ILE A 1 256 ? -35.658 -12.960 36.446 1.00 77.25 256 ILE A N 1
ATOM 1942 C CA . ILE A 1 256 ? -36.742 -12.941 35.464 1.00 77.25 256 ILE A CA 1
ATOM 1943 C C . ILE A 1 256 ? -37.516 -14.265 35.472 1.00 77.25 256 ILE A C 1
ATOM 1945 O O . ILE A 1 256 ? -38.743 -14.264 35.441 1.00 77.25 256 ILE A O 1
ATOM 1949 N N . GLY A 1 257 ? -36.819 -15.401 35.553 1.00 71.25 257 GLY A N 1
ATOM 1950 C CA . GLY A 1 257 ? -37.447 -16.723 35.599 1.00 71.25 257 GLY A CA 1
ATOM 1951 C C . GLY A 1 257 ? -38.322 -16.936 36.837 1.00 71.25 257 GLY A C 1
ATOM 1952 O O . GLY A 1 257 ? -39.307 -17.669 36.777 1.00 71.25 257 GLY A O 1
ATOM 1953 N N . CYS A 1 258 ? -38.006 -16.268 37.947 1.00 64.25 258 CYS A N 1
ATOM 1954 C CA . CYS A 1 258 ? -38.789 -16.323 39.181 1.00 64.25 258 CYS A CA 1
ATOM 1955 C C . CYS A 1 258 ? -40.034 -15.417 39.166 1.00 64.25 258 CYS A C 1
ATOM 1957 O O . CYS A 1 258 ? -40.917 -15.598 40.005 1.00 64.25 258 CYS A O 1
ATOM 1959 N N . SER A 1 259 ? -40.129 -14.455 38.243 1.00 57.22 259 SER A N 1
ATOM 1960 C CA . SER A 1 259 ? -41.327 -13.632 38.057 1.00 57.22 259 SER A CA 1
ATOM 1961 C C . SER A 1 259 ? -41.427 -13.117 36.620 1.00 57.22 259 SER A C 1
ATOM 1963 O O . SER A 1 259 ? -40.706 -12.204 36.217 1.00 57.22 259 SER A O 1
ATOM 1965 N N . SER A 1 260 ? -42.390 -13.645 35.860 1.00 55.84 260 SER A N 1
ATOM 1966 C CA . SER A 1 260 ? -42.693 -13.202 34.491 1.00 55.84 260 SER A CA 1
ATOM 1967 C C . SER A 1 260 ? -43.143 -11.737 34.399 1.00 55.84 260 SER A C 1
ATOM 1969 O O . SER A 1 260 ? -43.086 -11.154 33.321 1.00 55.84 260 SER A O 1
ATOM 1971 N N . GLN A 1 261 ? -43.524 -11.119 35.521 1.00 54.59 261 GLN A N 1
ATOM 1972 C CA . GLN A 1 261 ? -43.880 -9.697 35.610 1.00 54.59 261 GLN A CA 1
ATOM 1973 C C . GLN A 1 261 ? -42.655 -8.766 35.521 1.00 54.59 261 GLN A C 1
ATOM 1975 O O . GLN A 1 261 ? -42.803 -7.575 35.264 1.00 54.59 261 GLN A O 1
ATOM 1980 N N . LEU A 1 262 ? -41.434 -9.290 35.698 1.00 55.66 262 LEU A N 1
ATOM 1981 C CA . LEU A 1 262 ? -40.193 -8.512 35.566 1.00 55.66 262 LEU A CA 1
ATOM 1982 C C . LEU A 1 262 ? -39.788 -8.282 34.099 1.00 55.66 262 LEU A C 1
ATOM 1984 O O . LEU A 1 262 ? -38.973 -7.406 33.820 1.00 55.66 262 LEU A O 1
ATOM 1988 N N . VAL A 1 263 ? -40.376 -9.034 33.161 1.00 50.59 263 VAL A N 1
ATOM 1989 C CA . VAL A 1 263 ? -40.196 -8.869 31.709 1.00 50.59 263 VAL A CA 1
ATOM 1990 C C . VAL A 1 263 ? -41.505 -8.390 31.106 1.00 50.59 263 VAL A C 1
ATOM 1992 O O . VAL A 1 263 ? -42.140 -9.078 30.313 1.00 50.59 263 VAL A O 1
ATOM 1995 N N . HIS A 1 264 ? -41.936 -7.190 31.482 1.00 49.12 264 HIS A N 1
ATOM 1996 C CA . HIS A 1 264 ? -42.872 -6.480 30.624 1.00 49.12 264 HIS A CA 1
ATOM 1997 C C . HIS A 1 264 ? -42.079 -5.793 29.501 1.00 49.12 264 HIS A C 1
ATOM 1999 O O . HIS A 1 264 ? -41.201 -4.984 29.804 1.00 49.12 264 HIS A O 1
ATOM 2005 N N . PRO A 1 265 ? -42.367 -6.075 28.212 1.00 41.84 265 PRO A N 1
ATOM 2006 C CA . PRO A 1 265 ? -41.659 -5.476 27.074 1.00 41.84 265 PRO A CA 1
ATOM 2007 C C . PRO A 1 265 ? -41.985 -3.993 26.853 1.00 41.84 265 PRO A C 1
ATOM 2009 O O . PRO A 1 265 ? -41.630 -3.442 25.817 1.00 41.84 265 PRO A O 1
ATOM 2012 N N . ASP A 1 266 ? -42.702 -3.355 27.778 1.00 42.47 266 ASP A N 1
ATOM 2013 C CA . ASP A 1 266 ? -43.137 -1.974 27.643 1.00 42.47 266 ASP A CA 1
ATOM 2014 C C . ASP A 1 266 ? -42.348 -1.100 28.633 1.00 42.47 266 ASP A C 1
ATOM 2016 O O . ASP A 1 266 ? -42.696 -1.034 29.818 1.00 42.47 266 ASP A O 1
ATOM 2020 N N . PRO A 1 267 ? -41.254 -0.443 28.198 1.00 44.94 267 PRO A N 1
ATOM 2021 C CA . PRO A 1 267 ? -40.399 0.351 29.081 1.00 44.94 267 PRO A CA 1
ATOM 2022 C C . PRO A 1 267 ? -41.123 1.548 29.730 1.00 44.94 267 PRO A C 1
ATOM 2024 O O . PRO A 1 267 ? -40.562 2.175 30.632 1.00 44.94 267 PRO A O 1
ATOM 2027 N N . PHE A 1 268 ? -42.367 1.838 29.323 1.00 42.28 268 PHE A N 1
ATOM 2028 C CA . PHE A 1 268 ? -43.131 3.032 29.693 1.00 42.28 268 PHE A CA 1
ATOM 2029 C C . PHE A 1 268 ? -44.412 2.794 30.497 1.00 42.28 268 PHE A C 1
ATOM 2031 O O . PHE A 1 268 ? -45.031 3.770 30.926 1.00 42.28 268 PHE A O 1
ATOM 2038 N N . ARG A 1 269 ? -44.838 1.551 30.739 1.00 36.19 269 ARG A N 1
ATOM 2039 C CA . ARG A 1 269 ? -46.134 1.323 31.387 1.00 36.19 269 ARG A CA 1
ATOM 2040 C C . ARG A 1 269 ? -45.983 1.079 32.888 1.00 36.19 269 ARG A C 1
ATOM 2042 O O . ARG A 1 269 ? -45.643 -0.011 33.332 1.00 36.19 269 ARG A O 1
ATOM 2049 N N . VAL A 1 270 ? -46.248 2.130 33.662 1.00 36.09 270 VAL A N 1
ATOM 2050 C CA . VAL A 1 270 ? -46.543 2.046 35.098 1.00 36.09 270 VAL A CA 1
ATOM 2051 C C . VAL A 1 270 ? -47.820 1.222 35.240 1.00 36.09 270 VAL A C 1
ATOM 2053 O O . VAL A 1 270 ? -48.884 1.637 34.778 1.00 36.09 270 VAL A O 1
ATOM 2056 N N . GLU A 1 271 ? -47.714 0.032 35.819 1.00 32.03 271 GLU A N 1
ATOM 2057 C CA . GLU A 1 271 ? -48.876 -0.779 36.157 1.00 32.03 271 GLU A CA 1
ATOM 2058 C C . GLU A 1 271 ? -49.633 -0.051 37.277 1.00 32.03 271 GLU A C 1
ATOM 2060 O O . GLU A 1 271 ? -49.180 0.037 38.418 1.00 32.03 271 GLU A O 1
ATOM 2065 N N . GLN A 1 272 ? -50.756 0.571 36.913 1.00 30.62 272 GLN A N 1
ATOM 2066 C CA . GLN A 1 272 ? -51.730 1.059 37.876 1.00 30.62 272 GLN A CA 1
ATOM 2067 C C . GLN A 1 272 ? -52.266 -0.158 38.626 1.00 30.62 272 GLN A C 1
ATOM 2069 O O . GLN A 1 272 ? -53.008 -0.964 38.066 1.00 30.62 272 GLN A O 1
ATOM 2074 N N . VAL A 1 273 ? -51.882 -0.279 39.895 1.00 32.03 273 VAL A N 1
ATOM 2075 C CA . VAL A 1 273 ? -52.627 -1.079 40.865 1.00 32.03 273 VAL A CA 1
ATOM 2076 C C . VAL A 1 273 ? -54.074 -0.574 40.812 1.00 32.03 273 VAL A C 1
ATOM 2078 O O . VAL A 1 273 ? -54.274 0.630 40.995 1.00 32.03 273 VAL A O 1
ATOM 2081 N N . PRO A 1 274 ? -55.081 -1.419 40.532 1.00 28.22 274 PRO A N 1
ATOM 2082 C CA . PRO A 1 274 ? -56.463 -0.992 40.643 1.00 28.22 274 PRO A CA 1
ATOM 2083 C C . PRO A 1 274 ? -56.748 -0.784 42.132 1.00 28.22 274 PRO A C 1
ATOM 2085 O O . PRO A 1 274 ? -56.995 -1.730 42.875 1.00 28.22 274 PRO A O 1
ATOM 2088 N N . SER A 1 275 ? -56.626 0.458 42.593 1.00 33.50 275 SER A N 1
ATOM 2089 C CA . SER A 1 275 ? -57.225 0.878 43.851 1.00 33.50 275 SER A CA 1
ATOM 2090 C C . SER A 1 275 ? -58.712 1.055 43.584 1.00 33.50 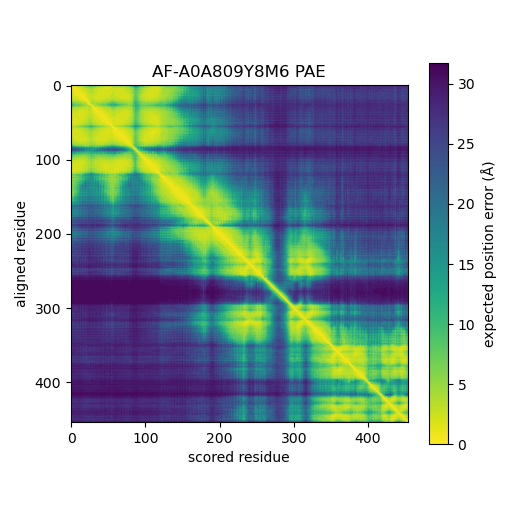275 SER A C 1
ATOM 2092 O O . SER A 1 275 ? -59.095 1.985 42.873 1.00 33.50 275 SER A O 1
ATOM 2094 N N . ASP A 1 276 ? -59.512 0.131 44.114 1.00 31.28 276 ASP A N 1
ATOM 2095 C CA . ASP A 1 276 ? -60.969 0.210 44.133 1.00 31.28 276 ASP A CA 1
ATOM 2096 C C . ASP A 1 276 ? -61.429 1.622 44.523 1.00 31.28 276 ASP A C 1
ATOM 2098 O O . ASP A 1 276 ? -61.082 2.158 45.580 1.00 31.28 276 ASP A O 1
ATOM 2102 N N . GLU A 1 277 ? -62.210 2.231 43.632 1.00 33.28 277 GLU A N 1
ATOM 2103 C CA . GLU A 1 277 ? -62.905 3.486 43.865 1.00 33.28 277 GLU A CA 1
ATOM 2104 C C . GLU A 1 277 ? -64.003 3.289 44.916 1.00 33.28 277 GLU A C 1
ATOM 2106 O O . GLU A 1 277 ? -64.927 2.499 44.737 1.00 33.28 277 GLU A O 1
ATOM 2111 N N . SER A 1 278 ? -63.979 4.092 45.976 1.00 31.33 278 SER A N 1
ATOM 2112 C CA . SER A 1 278 ? -65.112 4.976 46.281 1.00 31.33 278 SER A CA 1
ATOM 2113 C C . SER A 1 278 ? -64.823 5.829 47.512 1.00 31.33 278 SER A C 1
ATOM 2115 O O . SER A 1 278 ? -64.792 5.346 48.639 1.00 31.33 278 SER A O 1
ATOM 2117 N N . THR A 1 279 ? -64.633 7.128 47.286 1.00 28.31 279 THR A N 1
ATOM 2118 C CA . THR A 1 279 ? -65.337 8.248 47.945 1.00 28.31 279 THR A CA 1
ATOM 2119 C C . THR A 1 279 ? -64.534 9.514 47.661 1.00 28.31 279 THR A C 1
ATOM 2121 O O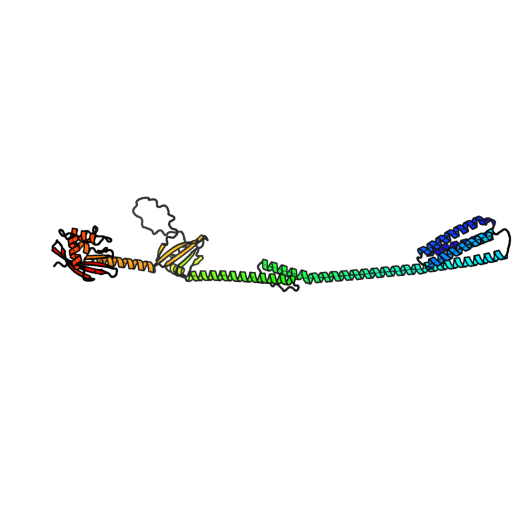 . THR A 1 279 ? -63.364 9.627 48.016 1.00 28.31 279 THR A O 1
ATOM 2124 N N . GLY A 1 280 ? -65.158 10.432 46.926 1.00 29.16 280 GLY A N 1
ATOM 2125 C CA . GLY A 1 280 ? -64.507 11.608 46.372 1.00 29.16 280 GLY A CA 1
ATOM 2126 C C . GLY A 1 280 ? -64.135 12.668 47.401 1.00 29.16 280 GLY A C 1
ATOM 2127 O O . GLY A 1 280 ? -64.853 12.884 48.369 1.00 29.16 280 GLY A O 1
ATOM 2128 N N . ALA A 1 281 ? -63.053 13.383 47.110 1.00 27.69 281 ALA A N 1
ATOM 2129 C CA . ALA A 1 281 ? -62.909 14.807 47.369 1.00 27.69 281 ALA A CA 1
ATOM 2130 C C . ALA A 1 281 ? -61.669 15.332 46.630 1.00 27.69 281 ALA A C 1
ATOM 2132 O O . ALA A 1 281 ? -60.607 14.723 46.652 1.00 27.69 281 ALA A O 1
ATOM 2133 N N . GLU A 1 282 ? -61.865 16.485 45.998 1.00 26.31 282 GLU A N 1
ATOM 2134 C CA . GLU A 1 282 ? -60.865 17.495 45.654 1.00 26.31 282 GLU A CA 1
ATOM 2135 C C . GLU A 1 282 ? -59.739 17.146 44.670 1.00 26.31 282 GLU A C 1
ATOM 2137 O O . GLU A 1 282 ? -58.661 16.638 44.974 1.00 26.31 282 GLU A O 1
ATOM 2142 N N . ILE A 1 283 ? -60.001 17.632 43.457 1.00 34.19 283 ILE A N 1
ATOM 2143 C CA . ILE A 1 283 ? -59.060 18.092 42.443 1.00 34.19 283 ILE A CA 1
ATOM 2144 C C . ILE A 1 283 ? -57.977 18.959 43.107 1.00 34.19 283 ILE A C 1
ATOM 2146 O O . ILE A 1 283 ? -58.100 20.177 43.200 1.00 34.19 283 ILE A O 1
ATOM 2150 N N . THR A 1 284 ? -56.881 18.332 43.525 1.00 28.17 284 THR A N 1
ATOM 2151 C CA . THR A 1 284 ? -55.606 19.013 43.747 1.00 28.17 284 THR A CA 1
ATOM 2152 C C . THR A 1 284 ? -54.640 18.519 42.688 1.00 28.17 284 THR A C 1
ATOM 2154 O O . THR A 1 284 ? -54.139 17.400 42.742 1.00 28.17 284 THR A O 1
ATOM 2157 N N . GLN A 1 285 ? -54.444 19.369 41.681 1.00 30.95 285 GLN A N 1
ATOM 2158 C CA . GLN A 1 285 ? -53.236 19.500 40.868 1.00 30.95 285 GLN A CA 1
ATOM 2159 C C . GLN A 1 285 ? -52.063 18.615 41.337 1.00 30.95 285 GLN A C 1
ATOM 2161 O O . GLN A 1 285 ? -51.189 19.051 42.081 1.00 30.95 285 GLN A O 1
ATOM 2166 N N . ARG A 1 286 ? -51.974 17.387 40.822 1.00 26.27 286 ARG A N 1
ATOM 2167 C CA . ARG A 1 286 ? -50.691 16.694 40.717 1.00 26.27 286 ARG A CA 1
ATOM 2168 C C . ARG A 1 286 ? -50.353 16.601 39.245 1.00 26.27 286 ARG A C 1
ATOM 2170 O O . ARG A 1 286 ? -50.654 15.642 38.545 1.00 26.27 286 ARG A O 1
ATOM 2177 N N . LYS A 1 287 ? -49.787 17.722 38.788 1.00 28.28 287 LYS A N 1
ATOM 2178 C CA . LYS A 1 287 ? -48.877 17.810 37.649 1.00 28.28 287 LYS A CA 1
ATOM 2179 C C . LYS A 1 287 ? -48.138 16.480 37.557 1.00 28.28 287 LYS A C 1
ATOM 2181 O O . LYS A 1 287 ? -47.567 16.042 38.552 1.00 28.28 287 LYS A O 1
ATOM 2186 N N . VAL A 1 288 ? -48.199 15.868 36.380 1.00 30.97 288 VAL A N 1
ATOM 2187 C CA . VAL A 1 288 ? -47.327 14.777 35.960 1.00 30.97 288 VAL A CA 1
ATOM 2188 C C . VAL A 1 288 ? -45.904 15.249 36.202 1.00 30.97 288 VAL A C 1
ATOM 2190 O O . VAL A 1 288 ? -45.311 15.952 35.382 1.00 30.97 288 VAL A O 1
ATOM 2193 N N . SER A 1 289 ? -45.388 14.954 37.386 1.00 27.17 289 SER A N 1
ATOM 2194 C CA . SER A 1 289 ? -43.978 15.063 37.611 1.00 27.17 289 SER A CA 1
ATOM 2195 C C . SER A 1 289 ? -43.344 14.031 36.695 1.00 27.17 289 SER A C 1
ATOM 2197 O O . SER A 1 289 ? -43.653 12.840 36.754 1.00 27.17 289 SER A O 1
ATOM 2199 N N . ARG A 1 290 ? -42.438 14.505 35.846 1.00 32.38 290 ARG A N 1
ATOM 2200 C CA . ARG A 1 290 ? -41.236 13.748 35.516 1.00 32.38 290 ARG A CA 1
ATOM 2201 C C . ARG A 1 290 ? -40.505 13.455 36.838 1.00 32.38 290 ARG A C 1
ATOM 2203 O O . ARG A 1 290 ? -39.555 14.141 37.172 1.00 32.38 290 ARG A O 1
ATOM 2210 N N . ASP A 1 291 ? -41.013 12.497 37.599 1.00 32.25 291 ASP A N 1
ATOM 2211 C CA . ASP A 1 291 ? -40.435 11.935 38.818 1.00 32.25 291 ASP A CA 1
ATOM 2212 C C . ASP A 1 291 ? -40.272 10.438 38.488 1.00 32.25 291 ASP A C 1
ATOM 2214 O O . ASP A 1 291 ? -41.259 9.771 38.201 1.00 32.25 291 ASP A O 1
ATOM 2218 N N . VAL A 1 292 ? -39.096 9.817 38.416 1.00 39.78 292 VAL A N 1
ATOM 2219 C CA . VAL A 1 292 ? -37.769 10.195 38.901 1.00 39.78 292 VAL A CA 1
ATOM 2220 C C . VAL A 1 292 ? -36.731 9.496 38.014 1.00 39.78 292 VAL A C 1
ATOM 2222 O O . VAL A 1 292 ? -36.750 8.270 37.878 1.00 39.78 292 VAL A O 1
ATOM 2225 N N . GLU A 1 293 ? -35.792 10.257 37.451 1.00 41.66 293 GLU A N 1
ATOM 2226 C CA . GLU A 1 293 ? -34.459 9.742 37.122 1.00 41.66 293 GLU A CA 1
ATOM 2227 C C . GLU A 1 293 ? -33.874 9.100 38.391 1.00 41.66 293 GLU A C 1
ATOM 2229 O O . GLU A 1 293 ? -33.443 9.796 39.304 1.00 41.66 293 GLU A O 1
ATOM 2234 N N . GLY A 1 294 ? -33.916 7.768 38.494 1.00 45.66 294 GLY A N 1
ATOM 2235 C CA . GLY A 1 294 ? -33.216 7.033 39.552 1.00 45.66 294 GLY A CA 1
ATOM 2236 C C . GLY A 1 294 ? -34.012 6.607 40.794 1.00 45.66 294 GLY A C 1
ATOM 2237 O O . GLY A 1 294 ? -33.379 6.122 41.730 1.00 45.66 294 GLY A O 1
ATOM 2238 N N . SER A 1 295 ? -35.354 6.690 40.839 1.00 50.81 295 SER A N 1
ATOM 2239 C CA . SER A 1 295 ? -36.093 5.977 41.905 1.00 50.81 295 SER A CA 1
ATOM 2240 C C . SER A 1 295 ? -36.096 4.494 41.594 1.00 50.81 295 SER A C 1
ATOM 2242 O O . SER A 1 295 ? -36.891 3.997 40.796 1.00 50.81 295 SER A O 1
ATOM 2244 N N . ALA A 1 296 ? -35.154 3.795 42.207 1.00 62.22 296 ALA A N 1
ATOM 2245 C CA . ALA A 1 296 ? -35.108 2.356 42.162 1.00 62.22 296 ALA A CA 1
ATOM 2246 C C . ALA A 1 296 ? -36.396 1.789 42.786 1.00 62.22 296 ALA A C 1
ATOM 2248 O O . ALA A 1 296 ? -36.749 2.132 43.913 1.00 62.22 296 ALA A O 1
ATOM 2249 N N . SER A 1 297 ? -37.116 0.956 42.038 1.00 75.62 297 SER A N 1
ATOM 2250 C CA . SER A 1 297 ? -38.365 0.343 42.497 1.00 75.62 297 SER A CA 1
ATOM 2251 C C . SER A 1 297 ? -38.048 -0.947 43.248 1.00 75.62 297 SER A C 1
ATOM 2253 O O . SER A 1 297 ? -37.281 -1.773 42.755 1.00 75.62 297 SER A O 1
ATOM 2255 N N . GLU A 1 298 ? -38.603 -1.119 44.446 1.00 83.62 298 GLU A N 1
ATOM 2256 C CA . GLU A 1 298 ? -38.455 -2.347 45.227 1.00 83.62 298 GLU A CA 1
ATOM 2257 C C . GLU A 1 298 ? -39.631 -3.286 44.953 1.00 83.62 298 GLU A C 1
ATOM 2259 O O . GLU A 1 298 ? -40.791 -2.896 45.068 1.00 83.62 298 GLU A O 1
ATOM 2264 N N . ALA A 1 299 ? -39.331 -4.535 44.613 1.00 75.81 299 ALA A N 1
ATOM 2265 C CA . ALA A 1 299 ? -40.318 -5.570 44.358 1.00 75.81 299 ALA A CA 1
ATOM 2266 C C . ALA A 1 299 ? -39.962 -6.837 45.136 1.00 75.81 299 ALA A C 1
ATOM 2268 O O . ALA A 1 299 ? -38.807 -7.270 45.173 1.00 75.81 299 ALA A O 1
ATOM 2269 N N . ARG A 1 300 ? -40.972 -7.458 45.747 1.00 78.69 300 ARG A N 1
ATOM 2270 C CA . ARG A 1 300 ? -40.832 -8.760 46.399 1.00 78.69 300 ARG A CA 1
ATOM 2271 C C . ARG A 1 300 ? -41.225 -9.859 45.418 1.00 78.69 300 ARG A C 1
ATOM 2273 O O . ARG A 1 300 ? -42.329 -9.838 44.883 1.00 78.69 300 ARG A O 1
ATOM 2280 N N . LEU A 1 301 ? -40.335 -10.819 45.198 1.00 78.88 301 LEU A N 1
ATOM 2281 C CA . LEU A 1 301 ? -40.593 -11.962 44.331 1.00 78.88 301 LEU A CA 1
ATOM 2282 C C . LEU A 1 301 ? -41.468 -13.014 45.023 1.00 78.88 301 LEU A C 1
ATOM 2284 O O . LEU A 1 301 ? -41.497 -13.079 46.258 1.00 78.88 301 LEU A O 1
ATOM 2288 N N . PRO A 1 302 ? -42.124 -13.893 44.238 1.00 74.06 302 PRO A N 1
ATOM 2289 C CA . PRO A 1 302 ? -42.906 -15.014 44.762 1.00 74.06 302 PRO A CA 1
ATOM 2290 C C . PRO A 1 302 ? -42.107 -15.966 45.664 1.00 74.06 302 PRO A C 1
ATOM 2292 O O . PRO A 1 302 ? -42.665 -16.577 46.569 1.00 74.06 302 PRO A O 1
ATOM 2295 N N . ASP A 1 303 ? -40.793 -16.067 45.453 1.00 76.56 303 ASP A N 1
ATOM 2296 C CA . ASP A 1 303 ? -39.879 -16.878 46.268 1.00 76.56 303 ASP A CA 1
ATOM 2297 C C . ASP A 1 303 ? -39.472 -16.213 47.602 1.00 76.56 303 ASP A C 1
ATOM 2299 O O . ASP A 1 303 ? -38.723 -16.787 48.394 1.00 76.56 303 ASP A O 1
ATOM 2303 N N . GLY A 1 304 ? -39.972 -15.003 47.871 1.00 77.62 304 GLY A N 1
ATOM 2304 C CA . GLY A 1 304 ? -39.713 -14.247 49.090 1.00 77.62 304 GLY A CA 1
ATOM 2305 C C . GLY A 1 304 ? -38.457 -13.374 49.061 1.00 77.62 304 GLY A C 1
ATOM 2306 O O . GLY A 1 304 ? -38.200 -12.700 50.063 1.00 77.62 304 GLY A O 1
ATOM 2307 N N . ARG A 1 305 ? -37.697 -13.344 47.959 1.00 83.00 305 ARG A N 1
ATOM 2308 C CA . ARG A 1 305 ? -36.580 -12.404 47.780 1.00 83.00 305 ARG A CA 1
ATOM 2309 C C . ARG A 1 305 ? -37.080 -10.989 47.510 1.00 83.00 305 ARG A C 1
ATOM 2311 O O . ARG A 1 305 ? -38.154 -10.792 46.949 1.00 83.00 305 ARG A O 1
ATOM 2318 N N . TRP A 1 306 ? -36.285 -10.000 47.895 1.00 84.12 306 TRP A N 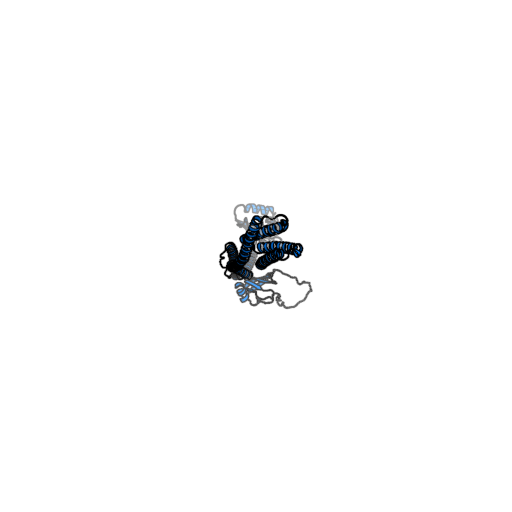1
ATOM 2319 C CA . TRP A 1 306 ? -36.516 -8.596 47.573 1.00 84.12 306 TRP A CA 1
ATOM 2320 C C . TRP A 1 306 ? -35.509 -8.141 46.527 1.00 84.12 306 TRP A C 1
ATOM 2322 O O . TRP A 1 306 ? -34.303 -8.226 46.754 1.00 84.12 306 TRP A O 1
ATOM 2332 N N . LEU A 1 307 ? -35.999 -7.629 45.402 1.00 87.62 307 LEU A N 1
ATOM 2333 C CA . LEU A 1 307 ? -35.174 -6.990 44.387 1.00 87.62 307 LEU A CA 1
ATOM 2334 C C . LEU A 1 307 ? -35.424 -5.495 44.368 1.00 87.62 307 LEU A C 1
ATOM 2336 O O . LEU A 1 307 ? -36.551 -5.026 44.497 1.00 87.62 307 LEU A O 1
ATOM 2340 N N . ARG A 1 308 ? -34.353 -4.759 44.125 1.00 85.75 308 ARG A N 1
ATOM 2341 C CA . ARG A 1 308 ? -34.388 -3.357 43.751 1.00 85.75 308 ARG A CA 1
ATOM 2342 C C . ARG A 1 308 ? -34.058 -3.248 42.269 1.00 85.75 308 ARG A C 1
ATOM 2344 O O . ARG A 1 308 ? -33.016 -3.739 41.840 1.00 85.75 308 ARG A O 1
ATOM 2351 N N . VAL A 1 309 ? -34.939 -2.608 41.508 1.00 85.88 309 VAL A N 1
ATOM 2352 C CA . VAL A 1 309 ? -34.811 -2.416 40.062 1.00 85.88 309 VAL A CA 1
ATOM 2353 C C . VAL A 1 309 ? -34.453 -0.967 39.777 1.00 85.88 309 VAL A C 1
ATOM 2355 O O . VAL A 1 309 ? -35.279 -0.069 39.951 1.00 85.88 309 VAL A O 1
ATOM 2358 N N . SER A 1 310 ? -33.230 -0.742 39.312 1.00 84.75 310 SER A N 1
ATOM 2359 C CA . SER A 1 310 ? -32.754 0.566 38.861 1.00 84.75 310 SER A CA 1
ATOM 2360 C C . SER A 1 310 ? -32.772 0.630 37.339 1.00 84.75 310 SER A C 1
ATOM 2362 O O . SER A 1 310 ? -32.400 -0.335 36.671 1.00 84.75 310 SER A O 1
ATOM 2364 N N . ARG A 1 311 ? -33.194 1.769 36.782 1.00 85.00 311 ARG A N 1
ATOM 2365 C CA . ARG A 1 311 ? -33.242 2.001 35.332 1.00 85.00 311 ARG A CA 1
ATOM 2366 C C . ARG A 1 311 ? -32.350 3.179 34.975 1.00 85.00 311 ARG A C 1
ATOM 2368 O O . ARG A 1 311 ? -32.407 4.215 35.638 1.00 85.00 311 ARG A O 1
ATOM 2375 N N . SER A 1 312 ? -31.537 3.040 33.935 1.00 83.88 312 SER A N 1
ATOM 2376 C CA . SER A 1 312 ? -30.671 4.123 33.461 1.00 83.88 312 SER A CA 1
ATOM 2377 C C . SER A 1 312 ? -30.610 4.139 31.932 1.00 83.88 312 SER A C 1
ATOM 2379 O O . SER A 1 312 ? -30.372 3.089 31.332 1.00 83.88 312 SER A O 1
ATOM 2381 N N . PRO A 1 313 ? -30.836 5.292 31.278 1.00 83.94 313 PRO A N 1
ATOM 2382 C CA . PRO A 1 313 ? -30.753 5.393 29.825 1.00 83.94 313 PRO A CA 1
ATOM 2383 C C . PRO A 1 313 ? -29.300 5.267 29.346 1.00 83.94 313 PRO A C 1
ATOM 2385 O O . PRO A 1 313 ? -28.369 5.700 30.028 1.00 83.94 313 PRO A O 1
ATOM 2388 N N . THR A 1 314 ? -29.101 4.697 28.159 1.00 85.75 314 THR A N 1
ATOM 2389 C CA . THR A 1 314 ? -27.790 4.639 27.497 1.00 85.75 314 THR A CA 1
ATOM 2390 C C . THR A 1 314 ? -27.635 5.763 26.475 1.00 85.75 314 THR A C 1
ATOM 2392 O O . THR A 1 314 ? -28.614 6.317 25.977 1.00 85.75 314 THR A O 1
ATOM 2395 N N . GLN A 1 315 ? -26.387 6.097 26.126 1.00 82.75 315 GLN A N 1
ATOM 2396 C CA . GLN A 1 315 ? -26.092 7.116 25.105 1.00 82.75 315 GLN A CA 1
ATOM 2397 C C . GLN A 1 315 ? -26.602 6.728 23.706 1.00 82.75 315 GLN A C 1
ATOM 2399 O O . GLN A 1 315 ? -26.846 7.601 22.880 1.00 82.75 315 GLN A O 1
ATOM 2404 N N . GLU A 1 316 ? -26.794 5.433 23.451 1.00 82.19 316 GLU A N 1
ATOM 2405 C CA . GLU A 1 316 ? -27.310 4.892 22.187 1.00 82.19 316 GLU A CA 1
ATOM 2406 C C . GLU A 1 316 ? -28.851 4.845 22.137 1.00 82.19 316 GLU A C 1
ATOM 2408 O O . GLU A 1 316 ? -29.426 4.284 21.208 1.00 82.19 316 GLU A O 1
ATOM 2413 N N . GLY A 1 317 ? -29.538 5.431 23.126 1.00 77.19 317 GLY A N 1
ATOM 2414 C CA . GLY A 1 317 ? -31.003 5.489 23.179 1.00 77.19 317 GLY A CA 1
ATOM 2415 C C . GLY A 1 317 ? -31.677 4.223 23.716 1.00 77.19 317 GLY A C 1
ATOM 2416 O O . GLY A 1 317 ? -32.900 4.129 23.675 1.00 77.19 317 GLY A O 1
ATOM 2417 N N . GLY A 1 318 ? -30.898 3.268 24.225 1.00 84.81 318 GLY A N 1
ATOM 2418 C CA . GLY A 1 318 ? -31.385 2.093 24.947 1.00 84.81 318 GLY A CA 1
ATOM 2419 C C . GLY A 1 318 ? -31.556 2.341 26.450 1.00 84.81 318 GLY A C 1
ATOM 2420 O O . GLY A 1 318 ? -31.361 3.452 26.950 1.00 84.81 318 GLY A O 1
ATOM 2421 N N . VAL A 1 319 ? -31.892 1.290 27.199 1.00 84.62 319 VAL A N 1
ATOM 2422 C CA . VAL A 1 319 ? -32.078 1.344 28.661 1.00 84.62 319 VAL A CA 1
ATOM 2423 C C . VAL A 1 319 ? -31.366 0.170 29.324 1.00 84.62 319 VAL A C 1
ATOM 2425 O O . VAL A 1 319 ? -31.548 -0.976 28.924 1.00 84.62 319 VAL A O 1
ATOM 2428 N N . ILE A 1 320 ? -30.579 0.444 30.365 1.00 88.44 320 ILE A N 1
ATOM 2429 C CA . ILE A 1 320 ? -30.021 -0.575 31.259 1.00 88.44 320 ILE A CA 1
ATOM 2430 C C . ILE A 1 320 ? -30.949 -0.737 32.462 1.00 88.44 320 ILE A C 1
ATOM 2432 O O . ILE A 1 320 ? -31.296 0.241 33.130 1.00 88.44 320 ILE A O 1
ATOM 2436 N N . LEU A 1 321 ? -31.320 -1.982 32.745 1.00 86.69 321 LEU A N 1
ATOM 2437 C CA . LEU A 1 321 ? -32.017 -2.406 33.952 1.00 86.69 321 LEU A CA 1
ATOM 2438 C C . LEU A 1 321 ? -31.030 -3.172 34.836 1.00 86.69 321 LEU A C 1
ATOM 2440 O O . LEU A 1 321 ? -30.395 -4.127 34.380 1.00 86.69 321 LEU A O 1
ATOM 2444 N N . VAL A 1 322 ? -30.920 -2.763 36.098 1.00 89.31 322 VAL A N 1
ATOM 2445 C CA . VAL A 1 322 ? -30.097 -3.435 37.109 1.00 89.31 322 VAL A CA 1
ATOM 2446 C C . VAL A 1 322 ? -31.000 -3.956 38.221 1.00 89.31 322 VAL A C 1
ATOM 2448 O O . VAL A 1 322 ? -31.714 -3.184 38.860 1.00 89.31 322 VAL A O 1
ATOM 2451 N N . TYR A 1 323 ? -30.948 -5.265 38.449 1.00 88.56 323 TYR A N 1
ATOM 2452 C CA . TYR A 1 323 ? -31.632 -5.987 39.513 1.00 88.56 323 TYR A CA 1
ATOM 2453 C C . TYR A 1 323 ? -30.644 -6.276 40.650 1.00 88.56 323 TYR A C 1
ATOM 2455 O O . TYR A 1 323 ? -29.784 -7.154 40.527 1.00 88.56 323 TYR A O 1
ATOM 2463 N N . SER A 1 324 ? -30.775 -5.566 41.769 1.00 89.69 324 SER A N 1
ATOM 2464 C CA . SER A 1 324 ? -29.987 -5.814 42.983 1.00 89.69 324 SER A CA 1
ATOM 2465 C C . SER A 1 324 ? -30.821 -6.593 44.002 1.00 89.69 324 SER A C 1
ATOM 2467 O O . SER A 1 324 ? -31.917 -6.163 44.357 1.00 89.69 324 SER A O 1
ATOM 2469 N N . ASP A 1 325 ? -30.300 -7.707 44.516 1.00 88.44 325 ASP A N 1
ATOM 2470 C CA . ASP A 1 325 ? -30.929 -8.442 45.621 1.00 88.44 325 ASP A CA 1
ATOM 2471 C C . ASP A 1 325 ? -30.683 -7.719 46.952 1.00 88.44 325 ASP A C 1
ATOM 2473 O O . ASP A 1 325 ? -29.549 -7.618 47.422 1.00 88.44 325 ASP A O 1
ATOM 2477 N N . ILE A 1 326 ? -31.759 -7.200 47.546 1.00 88.62 326 ILE A N 1
ATOM 2478 C CA . ILE A 1 326 ? -31.763 -6.475 48.823 1.00 88.62 326 ILE A CA 1
ATOM 2479 C C . ILE A 1 326 ? -32.413 -7.301 49.944 1.00 88.62 326 ILE A C 1
ATOM 2481 O O . ILE A 1 326 ? -32.772 -6.764 50.992 1.00 88.62 326 ILE A O 1
ATOM 2485 N N . THR A 1 327 ? -32.569 -8.617 49.758 1.00 86.62 327 THR A N 1
ATOM 2486 C CA . THR A 1 327 ? -33.206 -9.502 50.747 1.00 86.62 327 THR A CA 1
ATOM 2487 C C . THR A 1 327 ? -32.496 -9.456 52.097 1.00 86.62 327 THR A C 1
ATOM 2489 O O . THR A 1 327 ? -33.150 -9.409 53.137 1.00 86.62 327 THR A O 1
ATOM 2492 N N . SER A 1 328 ? -31.161 -9.462 52.102 1.00 86.06 328 SER A N 1
ATOM 2493 C CA . SER A 1 328 ? -30.369 -9.358 53.333 1.00 86.06 328 SER A CA 1
ATOM 2494 C C . SER A 1 328 ? -30.605 -8.028 54.046 1.00 86.06 328 SER A C 1
ATOM 2496 O O . SER A 1 328 ? -30.801 -8.026 55.258 1.00 86.06 328 SER A O 1
ATOM 2498 N N . LEU A 1 329 ? -30.664 -6.928 53.292 1.00 87.25 329 LEU A N 1
ATOM 2499 C CA . LEU A 1 329 ? -30.926 -5.592 53.822 1.00 87.25 329 LEU A CA 1
ATOM 2500 C C . LEU A 1 329 ? -32.315 -5.521 54.470 1.00 87.25 329 LEU A C 1
ATOM 2502 O O . LEU A 1 329 ? -32.432 -5.111 55.620 1.00 87.25 329 LEU A O 1
ATOM 2506 N N . LYS A 1 330 ? -33.354 -6.012 53.783 1.00 86.12 330 LYS A N 1
ATOM 2507 C CA . LYS A 1 330 ? -34.720 -6.053 54.329 1.00 86.12 330 LYS A CA 1
ATOM 2508 C C . LYS A 1 330 ? -34.844 -6.958 55.553 1.00 86.12 330 LYS A C 1
ATOM 2510 O O . LYS A 1 330 ? -35.600 -6.642 56.467 1.00 86.12 330 LYS A O 1
ATOM 2515 N N . ARG A 1 331 ? -34.107 -8.075 55.604 1.00 84.50 331 ARG A N 1
ATOM 2516 C CA . ARG A 1 331 ? -34.069 -8.942 56.796 1.00 84.50 331 ARG A CA 1
ATOM 2517 C C . ARG A 1 331 ? -33.435 -8.234 57.989 1.00 84.50 331 ARG A C 1
ATOM 2519 O O . ARG A 1 331 ? -33.995 -8.312 59.073 1.00 84.50 331 ARG A O 1
ATOM 2526 N N . GLN A 1 332 ? -32.323 -7.531 57.782 1.00 85.75 332 GLN A N 1
ATOM 2527 C CA . GLN A 1 332 ? -31.671 -6.748 58.835 1.00 85.75 332 GLN A CA 1
ATOM 2528 C C . GLN A 1 332 ? -32.567 -5.608 59.329 1.00 85.75 332 GLN A C 1
ATOM 2530 O O . GLN A 1 332 ? -32.697 -5.414 60.532 1.00 85.75 332 GLN A O 1
ATOM 2535 N N . GLU A 1 333 ? -33.234 -4.898 58.417 1.00 88.06 333 GLU A N 1
ATOM 2536 C CA . GLU A 1 333 ? -34.198 -3.845 58.757 1.00 88.06 333 GLU A CA 1
ATOM 2537 C C . GLU A 1 333 ? -35.353 -4.399 59.609 1.00 88.06 333 GLU A C 1
ATOM 2539 O O . GLU A 1 333 ? -35.673 -3.851 60.665 1.00 88.06 333 GLU A O 1
ATOM 2544 N N . ALA A 1 334 ? -35.927 -5.537 59.205 1.00 84.25 334 ALA A N 1
ATOM 2545 C CA . ALA A 1 334 ? -36.994 -6.198 59.951 1.00 84.25 334 ALA A CA 1
ATOM 2546 C C . ALA A 1 334 ? -36.531 -6.729 61.321 1.00 84.25 334 ALA A C 1
ATOM 2548 O O . ALA A 1 334 ? -37.276 -6.636 62.294 1.00 84.25 334 ALA A O 1
ATOM 2549 N N . GLU A 1 335 ? -35.317 -7.276 61.418 1.00 85.12 335 GLU A N 1
ATOM 2550 C CA . GLU A 1 335 ? -34.743 -7.775 62.672 1.00 85.12 335 GLU A CA 1
ATOM 2551 C C . GLU A 1 335 ? -34.451 -6.638 63.657 1.00 85.12 335 GLU A C 1
ATOM 2553 O O . GLU A 1 335 ? -34.800 -6.745 64.835 1.00 85.12 335 GLU A O 1
ATOM 2558 N N . LEU A 1 336 ? -33.881 -5.529 63.177 1.00 85.06 336 LEU A N 1
ATOM 2559 C CA . LEU A 1 336 ? -33.680 -4.318 63.974 1.00 85.06 336 LEU A CA 1
ATOM 2560 C C . LEU A 1 336 ? -35.016 -3.771 64.477 1.00 85.06 336 LEU A C 1
ATOM 2562 O O . LEU A 1 336 ? -35.158 -3.494 65.667 1.00 85.06 336 LEU A O 1
ATOM 2566 N N . HIS A 1 337 ? -36.019 -3.681 63.602 1.00 82.81 337 HIS A N 1
ATOM 2567 C CA . HIS A 1 337 ? -37.345 -3.209 63.987 1.00 82.81 337 HIS A CA 1
ATOM 2568 C C . HIS A 1 337 ? -38.008 -4.127 65.025 1.00 82.81 337 HIS A C 1
ATOM 2570 O O . HIS A 1 337 ? -38.525 -3.653 66.036 1.00 82.81 337 HIS A O 1
ATOM 2576 N N . ALA A 1 338 ? -37.935 -5.448 64.832 1.00 82.19 338 ALA A N 1
ATOM 2577 C CA . ALA A 1 338 ? -38.455 -6.418 65.792 1.00 82.19 338 ALA A CA 1
ATOM 2578 C C . ALA A 1 338 ? -37.712 -6.371 67.137 1.00 82.19 338 ALA A C 1
ATOM 2580 O O . ALA A 1 338 ? -38.330 -6.549 68.186 1.00 82.19 338 ALA A O 1
ATOM 2581 N N . THR A 1 339 ? -36.400 -6.131 67.118 1.00 81.69 339 THR A N 1
ATOM 2582 C CA . THR A 1 339 ? -35.587 -5.977 68.331 1.00 81.69 339 THR A CA 1
ATOM 2583 C C . THR A 1 339 ? -35.994 -4.724 69.099 1.00 81.69 339 THR A C 1
ATOM 2585 O O . THR A 1 339 ? -36.249 -4.828 70.295 1.00 81.69 339 THR A O 1
ATOM 2588 N N . ASN A 1 340 ? -36.158 -3.585 68.420 1.00 82.06 340 ASN A N 1
ATOM 2589 C CA . ASN A 1 340 ? -36.636 -2.348 69.046 1.00 82.06 340 ASN A CA 1
ATOM 2590 C C . ASN A 1 340 ? -38.017 -2.531 69.685 1.00 82.06 340 ASN A C 1
ATOM 2592 O O . ASN A 1 340 ? -38.177 -2.250 70.866 1.00 82.06 340 ASN A O 1
ATOM 2596 N N . LEU A 1 341 ? -38.978 -3.121 68.964 1.00 83.19 341 LEU A N 1
ATOM 2597 C CA . LEU A 1 341 ? -40.310 -3.396 69.520 1.00 83.19 341 LEU A CA 1
ATOM 2598 C C . LEU A 1 341 ? -40.262 -4.307 70.757 1.00 83.19 341 LEU A C 1
ATOM 2600 O O . LEU A 1 341 ? -41.028 -4.114 71.701 1.00 83.19 341 LEU A O 1
ATOM 2604 N N . ARG A 1 342 ? -39.371 -5.309 70.777 1.00 82.69 342 ARG A N 1
ATOM 2605 C CA . ARG A 1 342 ? -39.183 -6.181 71.949 1.00 82.69 342 ARG A CA 1
ATOM 2606 C C . ARG A 1 342 ? -38.560 -5.440 73.127 1.00 82.69 342 ARG A C 1
ATOM 2608 O O . ARG A 1 342 ? -38.973 -5.695 74.254 1.00 82.69 342 ARG A O 1
ATOM 2615 N N . LEU A 1 343 ? -37.586 -4.563 72.880 1.00 82.19 343 LEU A N 1
ATOM 2616 C CA . LEU A 1 343 ? -36.976 -3.728 73.916 1.00 82.19 343 LEU A CA 1
ATOM 2617 C C . LEU A 1 343 ? -38.016 -2.779 74.523 1.00 82.19 343 LEU A C 1
ATOM 2619 O O . LEU A 1 343 ? -38.158 -2.748 75.744 1.00 82.19 343 LEU A O 1
ATOM 2623 N N . ASP A 1 344 ? -38.807 -2.105 73.687 1.00 79.50 344 ASP A N 1
ATOM 2624 C CA . ASP A 1 344 ? -39.871 -1.198 74.130 1.00 79.50 344 ASP A CA 1
ATOM 2625 C C . ASP A 1 344 ? -40.940 -1.930 74.956 1.00 79.50 344 ASP A C 1
ATOM 2627 O O . ASP A 1 344 ? -41.351 -1.458 76.022 1.00 79.50 344 ASP A O 1
ATOM 2631 N N . ALA A 1 345 ? -41.363 -3.118 74.506 1.00 78.50 345 ALA A N 1
ATOM 2632 C CA . ALA A 1 345 ? -42.320 -3.948 75.233 1.00 78.50 345 ALA A CA 1
ATOM 2633 C C . ALA A 1 345 ? -41.752 -4.449 76.570 1.00 78.50 345 ALA A C 1
ATOM 2635 O O . ALA A 1 345 ? -42.446 -4.399 77.586 1.00 78.50 345 ALA A O 1
ATOM 2636 N N . ALA A 1 346 ? -40.494 -4.901 76.598 1.00 76.88 346 ALA A N 1
ATOM 2637 C CA . ALA A 1 346 ? -39.845 -5.357 77.824 1.00 76.88 346 ALA A CA 1
ATOM 2638 C C . ALA A 1 346 ? -39.745 -4.221 78.849 1.00 76.88 346 ALA A C 1
ATOM 2640 O O . ALA A 1 346 ? -40.200 -4.387 79.976 1.00 76.88 346 ALA A O 1
ATOM 2641 N N . LEU A 1 347 ? -39.241 -3.049 78.448 1.00 79.12 347 LEU A N 1
ATOM 2642 C CA . LEU A 1 347 ? -39.108 -1.887 79.331 1.00 79.12 347 LEU A CA 1
ATOM 2643 C C . LEU A 1 347 ? -40.460 -1.406 79.875 1.00 79.12 347 LEU A C 1
ATOM 2645 O O . LEU A 1 347 ? -40.539 -1.008 81.038 1.00 79.12 347 LEU A O 1
ATOM 2649 N N . SER A 1 348 ? -41.522 -1.474 79.067 1.00 70.75 348 SER A N 1
ATOM 2650 C CA . SER A 1 348 ? -42.872 -1.042 79.458 1.00 70.75 348 SER A CA 1
ATOM 2651 C C . SER A 1 348 ? -43.582 -2.003 80.418 1.00 70.75 348 SER A C 1
ATOM 2653 O O . SER A 1 348 ? -44.447 -1.566 81.173 1.00 70.75 348 SER A O 1
ATOM 2655 N N . HIS A 1 349 ? -43.237 -3.294 80.401 1.00 67.69 349 HIS A N 1
ATOM 2656 C CA . HIS A 1 349 ? -43.866 -4.326 81.239 1.00 67.69 349 HIS A CA 1
ATOM 2657 C C . HIS A 1 349 ? -43.061 -4.698 82.497 1.00 67.69 349 HIS A C 1
ATOM 2659 O O . HIS A 1 349 ? -43.487 -5.571 83.256 1.00 67.69 349 HIS A O 1
ATOM 2665 N N . MET A 1 350 ? -41.918 -4.055 82.749 1.00 79.19 350 MET A N 1
ATOM 2666 C CA . MET A 1 350 ? -41.153 -4.258 83.983 1.00 79.19 350 MET A CA 1
ATOM 2667 C C . MET A 1 350 ? -41.882 -3.650 85.190 1.00 79.19 350 MET A C 1
ATOM 2669 O O . MET A 1 350 ? -42.349 -2.514 85.148 1.00 79.19 350 MET A O 1
ATOM 2673 N N . SER A 1 351 ? -41.945 -4.400 86.295 1.00 71.75 351 SER A N 1
ATOM 2674 C CA . SER A 1 351 ? -42.498 -3.937 87.581 1.00 71.75 351 SER A CA 1
ATOM 2675 C C . SER A 1 351 ? -41.651 -2.843 88.241 1.00 71.75 351 SER A C 1
ATOM 2677 O O . SER A 1 351 ? -42.156 -2.097 89.084 1.00 71.75 351 SER A O 1
ATOM 2679 N N . GLN A 1 352 ? -40.388 -2.729 87.825 1.00 83.31 352 GLN A N 1
ATOM 2680 C CA . GLN A 1 352 ? -39.428 -1.729 88.272 1.00 83.31 352 GLN A CA 1
ATOM 2681 C C . GLN A 1 352 ? -39.409 -0.519 87.329 1.00 83.31 352 GLN A C 1
ATOM 2683 O O . GLN A 1 352 ? -39.425 -0.657 86.103 1.00 83.31 352 GLN A O 1
ATOM 2688 N N . GLY A 1 353 ? -39.337 0.676 87.904 1.00 86.88 353 GLY A N 1
ATOM 2689 C CA . GLY A 1 353 ? -38.989 1.895 87.190 1.00 86.88 353 GLY A CA 1
ATOM 2690 C C . GLY A 1 353 ? -37.514 1.888 86.809 1.00 86.88 353 GLY A C 1
ATOM 2691 O O . GLY A 1 353 ? -36.677 1.500 87.613 1.00 86.88 353 GLY A O 1
ATOM 2692 N N . LEU A 1 354 ? -37.181 2.302 85.593 1.00 87.31 354 LEU A N 1
ATOM 2693 C CA . LEU A 1 354 ? -35.817 2.297 85.083 1.00 87.31 354 LEU A CA 1
ATOM 2694 C C . LEU A 1 354 ? -35.523 3.606 84.360 1.00 87.31 354 LEU A C 1
ATOM 2696 O O . LEU A 1 354 ? -36.284 4.013 83.481 1.00 87.31 354 LEU A O 1
ATOM 2700 N N . CYS A 1 355 ? -34.396 4.227 84.700 1.00 88.00 355 CYS A N 1
ATOM 2701 C CA . CYS A 1 355 ? -33.797 5.291 83.907 1.00 88.00 355 CYS A CA 1
ATOM 2702 C C . CYS A 1 355 ? -32.296 5.052 83.697 1.00 88.00 355 CYS A C 1
ATOM 2704 O O . CYS A 1 355 ? -31.593 4.581 84.590 1.00 88.00 355 CYS A O 1
ATOM 2706 N N . LEU A 1 356 ? -31.813 5.353 82.494 1.00 87.06 356 LEU A N 1
ATOM 2707 C CA . LEU A 1 356 ? -30.411 5.244 82.101 1.00 87.06 356 LEU A CA 1
ATOM 2708 C C . LEU A 1 356 ? -29.906 6.620 81.686 1.00 87.06 356 LEU A C 1
ATOM 2710 O O . LEU A 1 356 ? -30.532 7.271 80.849 1.00 87.06 356 LEU A O 1
ATOM 2714 N N . TYR A 1 357 ? -28.769 7.025 82.235 1.00 84.50 357 TYR A N 1
ATOM 2715 C CA . TYR A 1 357 ? -28.070 8.257 81.890 1.00 84.50 357 TYR A CA 1
ATOM 2716 C C . TYR A 1 357 ? -26.766 7.946 81.160 1.00 84.50 357 TYR A C 1
ATOM 2718 O O . TYR A 1 357 ? -26.136 6.926 81.439 1.00 84.50 357 TYR A O 1
ATOM 2726 N N . ASP A 1 358 ? -26.349 8.834 80.263 1.00 85.81 358 ASP A N 1
ATOM 2727 C CA . ASP A 1 358 ? -25.036 8.776 79.619 1.00 85.81 358 ASP A CA 1
ATOM 2728 C C . ASP A 1 358 ? -23.904 9.305 80.518 1.00 85.81 358 ASP A C 1
ATOM 2730 O O . ASP A 1 358 ? -24.121 9.703 81.666 1.00 85.81 358 ASP A O 1
ATOM 2734 N N . SER A 1 359 ? -22.674 9.311 79.996 1.00 82.81 359 SER A N 1
ATOM 2735 C CA . SER A 1 359 ? -21.489 9.812 80.705 1.00 82.81 359 SER A CA 1
ATOM 2736 C C . SER A 1 359 ? -21.534 11.312 81.028 1.00 82.81 359 SER A C 1
ATOM 2738 O O . SER A 1 359 ? -20.751 11.778 81.851 1.00 82.81 359 SER A O 1
ATOM 2740 N N . GLU A 1 360 ? -22.422 12.077 80.385 1.00 82.69 360 GLU A N 1
ATOM 2741 C CA . GLU A 1 360 ? -22.653 13.506 80.638 1.00 82.69 360 GLU A CA 1
ATOM 2742 C C . GLU A 1 360 ? -23.859 13.742 81.566 1.00 82.69 360 GLU A C 1
ATOM 2744 O O . GLU A 1 360 ? -24.320 14.874 81.721 1.00 82.69 360 GLU A O 1
ATOM 2749 N N . ALA A 1 361 ? -24.365 12.679 82.204 1.00 80.50 361 ALA A N 1
ATOM 2750 C CA . ALA A 1 361 ? -25.531 12.695 83.080 1.00 80.50 361 ALA A CA 1
ATOM 2751 C C . ALA A 1 361 ? -26.824 13.175 82.390 1.00 80.50 361 ALA A C 1
ATOM 2753 O O . ALA A 1 361 ? -27.696 13.770 83.034 1.00 80.50 361 ALA A O 1
ATOM 2754 N N . ARG A 1 362 ? -26.981 12.891 81.090 1.00 85.25 362 ARG A N 1
ATOM 2755 C CA . ARG A 1 362 ? -28.226 13.116 80.342 1.00 85.25 362 ARG A CA 1
ATOM 2756 C C . ARG A 1 362 ? -29.026 11.832 80.202 1.00 85.25 362 ARG A C 1
ATOM 2758 O O . ARG A 1 362 ? -28.479 10.764 79.944 1.00 85.25 362 ARG A O 1
ATOM 2765 N N . LEU A 1 363 ? -30.339 11.940 80.363 1.00 85.31 363 LEU A N 1
ATOM 2766 C CA . LEU A 1 363 ? -31.271 10.822 80.311 1.00 85.31 363 LEU A CA 1
ATOM 2767 C C . LEU A 1 363 ? -31.330 10.231 78.892 1.00 85.31 363 LEU A C 1
ATOM 2769 O O . LEU A 1 363 ? -31.746 10.910 77.962 1.00 85.31 363 LEU A O 1
ATOM 2773 N N . GLN A 1 364 ? -30.957 8.968 78.710 1.00 87.88 364 GLN A N 1
ATOM 2774 C CA . GLN A 1 364 ? -31.078 8.259 77.430 1.00 87.88 364 GLN A CA 1
ATOM 2775 C C . GLN A 1 364 ? -32.353 7.423 77.348 1.00 87.88 364 GLN A C 1
ATOM 2777 O O . GLN A 1 364 ? -33.032 7.417 76.323 1.00 87.88 364 GLN A O 1
ATOM 2782 N N . VAL A 1 365 ? -32.681 6.712 78.427 1.00 85.00 365 VAL A N 1
ATOM 2783 C CA . VAL A 1 365 ? -33.839 5.815 78.493 1.00 85.00 365 VAL A CA 1
ATOM 2784 C C . VAL A 1 365 ? -34.584 6.084 79.788 1.00 85.00 365 VAL A C 1
ATOM 2786 O O . VAL A 1 365 ? -33.967 6.181 80.844 1.00 85.00 365 VAL A O 1
ATOM 2789 N N . VAL A 1 366 ? -35.908 6.163 79.717 1.00 86.88 366 VAL A N 1
ATOM 2790 C CA . VAL A 1 366 ? -36.801 6.152 80.878 1.00 86.88 366 VAL A CA 1
ATOM 2791 C C . VAL A 1 366 ? -37.997 5.277 80.546 1.00 86.88 366 VAL A C 1
ATOM 2793 O O . VAL A 1 366 ? -38.593 5.422 79.479 1.00 86.88 366 VAL A O 1
ATOM 2796 N N . ASN A 1 367 ? -38.324 4.329 81.422 1.00 87.69 367 ASN A N 1
ATOM 2797 C CA . ASN A 1 367 ? -39.515 3.512 81.241 1.00 87.69 367 ASN A CA 1
ATOM 2798 C C . ASN A 1 367 ? -40.738 4.148 81.916 1.00 87.69 367 ASN A C 1
ATOM 2800 O O . ASN A 1 367 ? -40.635 4.957 82.838 1.00 87.69 367 ASN A O 1
ATOM 2804 N N . ARG A 1 368 ? -41.928 3.732 81.477 1.00 85.00 368 ARG A N 1
ATOM 2805 C CA . ARG A 1 368 ? -43.199 4.232 82.014 1.00 85.00 368 ARG A CA 1
ATOM 2806 C C . ARG A 1 368 ? -43.336 4.005 83.524 1.00 85.00 368 ARG A C 1
ATOM 2808 O O . ARG A 1 368 ? -43.846 4.873 84.227 1.00 85.00 368 ARG A O 1
ATOM 2815 N N . ARG A 1 369 ? -42.859 2.863 84.030 1.00 85.50 369 ARG A N 1
ATOM 2816 C CA . ARG A 1 369 ? -42.969 2.499 85.447 1.00 85.50 369 ARG A CA 1
ATOM 2817 C C . ARG A 1 369 ? -42.221 3.470 86.363 1.00 85.50 369 ARG A C 1
ATOM 2819 O O . ARG A 1 369 ? -42.674 3.708 87.475 1.00 85.50 369 ARG A O 1
ATOM 2826 N N . PHE A 1 370 ? -41.121 4.067 85.901 1.00 86.50 370 PHE A N 1
ATOM 2827 C CA . PHE A 1 370 ? -40.407 5.109 86.641 1.00 86.50 370 PHE A CA 1
ATOM 2828 C C . PHE A 1 370 ? -41.294 6.338 86.857 1.00 86.50 370 PHE A C 1
ATOM 2830 O O . PHE A 1 370 ? -41.419 6.813 87.984 1.00 86.50 370 PHE A O 1
ATOM 2837 N N . CYS A 1 371 ? -41.965 6.803 85.800 1.00 85.50 371 CYS A N 1
ATOM 2838 C CA . CYS A 1 371 ? -42.913 7.908 85.901 1.00 85.50 371 CYS A CA 1
ATOM 2839 C C . CYS A 1 371 ? -44.077 7.566 86.844 1.00 85.50 371 CYS A C 1
ATOM 2841 O O . CYS A 1 371 ? -44.443 8.391 87.668 1.00 85.50 371 CYS A O 1
ATOM 2843 N N . GLU A 1 372 ? -44.611 6.342 86.792 1.00 83.38 372 GLU A N 1
ATOM 2844 C CA . GLU A 1 372 ? -45.695 5.895 87.685 1.00 83.38 372 GLU A CA 1
ATOM 2845 C C . GLU A 1 372 ? -45.275 5.806 89.163 1.00 83.38 372 GLU A C 1
ATOM 2847 O O . GLU A 1 372 ? -46.045 6.179 90.046 1.00 83.38 372 GLU A O 1
ATOM 2852 N N . ILE A 1 373 ? -44.064 5.315 89.457 1.00 83.12 373 ILE A N 1
ATOM 2853 C CA . ILE A 1 373 ? -43.560 5.207 90.835 1.00 83.12 373 ILE A CA 1
ATOM 2854 C C . ILE A 1 373 ? -43.481 6.592 91.483 1.00 83.12 373 ILE A C 1
ATOM 2856 O O . ILE A 1 373 ? -43.937 6.754 92.613 1.00 83.12 373 ILE A O 1
ATOM 2860 N N . PHE A 1 374 ? -42.970 7.586 90.757 1.00 80.88 374 PHE A N 1
ATOM 2861 C CA . PHE A 1 374 ? -42.777 8.945 91.269 1.00 80.88 374 PHE A CA 1
ATOM 2862 C C . PHE A 1 374 ? -43.927 9.918 90.938 1.00 80.88 374 PHE A C 1
ATOM 2864 O O . PHE A 1 374 ? -43.763 11.127 91.113 1.00 80.88 374 PHE A O 1
ATOM 2871 N N . ASP 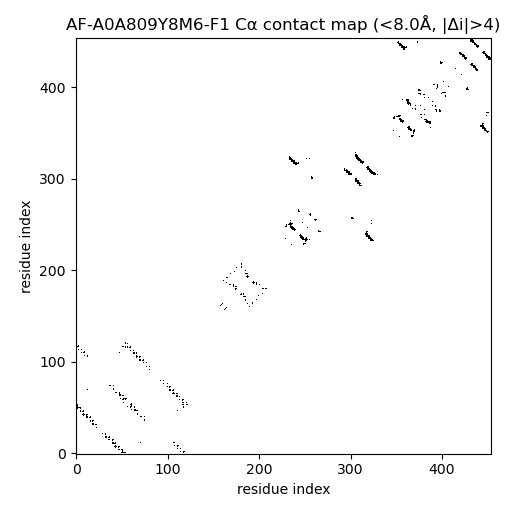A 1 375 ? -45.070 9.402 90.471 1.00 78.62 375 ASP A N 1
ATOM 2872 C CA . ASP A 1 375 ? -46.269 10.169 90.083 1.00 78.62 375 ASP A CA 1
ATOM 2873 C C . ASP A 1 375 ? -45.965 11.350 89.136 1.00 78.62 375 ASP A C 1
ATOM 2875 O O . ASP A 1 375 ? -46.412 12.485 89.304 1.00 78.62 375 ASP A O 1
ATOM 2879 N N . LEU A 1 376 ? -45.128 11.083 88.133 1.00 80.69 376 LEU A N 1
ATOM 2880 C CA . LEU A 1 376 ? -44.688 12.053 87.138 1.00 80.69 376 LEU A CA 1
ATOM 2881 C C . LEU A 1 376 ? -45.544 11.956 85.883 1.00 80.69 376 LEU A C 1
ATOM 2883 O O . LEU A 1 376 ? -45.747 10.872 85.332 1.00 80.69 376 LEU A O 1
ATOM 2887 N N . SER A 1 377 ? -45.961 13.110 85.358 1.00 78.75 377 SER A N 1
ATOM 2888 C CA . SER A 1 377 ? -46.511 13.161 84.003 1.00 78.75 377 SER A CA 1
ATOM 2889 C C . SER A 1 377 ? -45.420 12.754 82.998 1.00 78.75 377 SER A C 1
ATOM 2891 O O . SER A 1 377 ? -44.338 13.347 83.029 1.00 78.75 377 SER A O 1
ATOM 2893 N N . PRO A 1 378 ? -45.672 11.798 82.081 1.00 72.88 378 PRO A N 1
ATOM 2894 C CA . PRO A 1 378 ? -44.701 11.385 81.062 1.00 72.88 378 PRO A CA 1
ATOM 2895 C C . PRO A 1 378 ? -44.219 12.533 80.162 1.00 72.88 378 PRO A C 1
ATOM 2897 O O . PRO A 1 378 ? -43.154 12.443 79.566 1.00 72.88 378 PRO A O 1
ATOM 2900 N N . GLU A 1 379 ? -44.978 13.628 80.075 1.00 75.88 379 GLU A N 1
ATOM 2901 C CA . GLU A 1 379 ? -44.605 14.828 79.314 1.00 75.88 379 GLU A CA 1
ATOM 2902 C C . GLU A 1 379 ? -43.526 15.680 80.014 1.00 75.88 379 GLU A C 1
ATOM 2904 O O . GLU A 1 379 ? -42.874 16.498 79.370 1.00 75.88 379 GLU A O 1
ATOM 2909 N N . LEU A 1 380 ? -43.318 15.487 81.324 1.00 73.56 380 LEU A N 1
ATOM 2910 C CA . LEU A 1 380 ? -42.346 16.228 82.140 1.00 73.56 380 LEU A CA 1
ATOM 2911 C C . LEU A 1 380 ? -40.970 15.552 82.220 1.00 73.56 380 LEU A C 1
ATOM 2913 O O . LEU A 1 380 ? -40.047 16.138 82.785 1.00 73.56 380 LEU A O 1
ATOM 2917 N N . VAL A 1 381 ? -40.826 14.332 81.692 1.00 80.19 381 VAL A N 1
ATOM 2918 C CA . VAL A 1 381 ? -39.567 13.575 81.700 1.00 80.19 381 VAL A CA 1
ATOM 2919 C C . VAL A 1 381 ? -39.315 12.998 80.311 1.00 80.19 381 VAL A C 1
ATOM 2921 O O . VAL A 1 381 ? -39.965 12.039 79.904 1.00 80.19 381 VAL A O 1
ATOM 2924 N N . ALA A 1 382 ? -38.352 13.568 79.588 1.00 82.06 382 ALA A N 1
ATOM 2925 C CA . ALA A 1 382 ? -38.002 13.159 78.230 1.00 82.06 382 ALA A CA 1
ATOM 2926 C C . ALA A 1 382 ? -36.498 12.859 78.102 1.00 82.06 382 ALA A C 1
ATOM 2928 O O . ALA A 1 382 ? -35.689 13.487 78.796 1.00 82.06 382 ALA A O 1
ATOM 2929 N N . PRO A 1 383 ? -36.095 11.943 77.198 1.00 85.12 383 PRO A N 1
ATOM 2930 C CA . PRO A 1 383 ? -34.687 11.745 76.876 1.00 85.12 383 PRO A CA 1
ATOM 2931 C C . PRO A 1 383 ? -33.989 13.071 76.523 1.00 85.12 383 PRO A C 1
ATOM 2933 O O . PRO A 1 383 ? -34.549 13.915 75.825 1.00 85.12 383 PRO A O 1
ATOM 2936 N N . GLY A 1 384 ? -32.764 13.257 77.013 1.00 84.00 384 GLY A N 1
ATOM 2937 C CA . GLY A 1 384 ? -31.940 14.459 76.865 1.00 84.00 384 GLY A CA 1
ATOM 2938 C C . GLY A 1 384 ? -31.909 15.373 78.096 1.00 84.00 384 GLY A C 1
ATOM 2939 O O . GLY A 1 384 ? -30.981 16.181 78.208 1.00 84.00 384 GLY A O 1
ATOM 2940 N N . MET A 1 385 ? -32.865 15.224 79.023 1.00 84.81 385 MET A N 1
ATOM 2941 C CA . MET A 1 385 ? -32.884 15.957 80.295 1.00 84.81 385 MET A CA 1
ATOM 2942 C C . MET A 1 385 ? -31.671 15.611 81.154 1.00 84.81 385 MET A C 1
ATOM 2944 O O . MET A 1 385 ? -31.249 14.456 81.229 1.00 84.81 385 MET A O 1
ATOM 2948 N N . THR A 1 386 ? -31.109 16.618 81.809 1.00 81.75 386 THR A N 1
ATOM 2949 C CA . THR A 1 386 ? -30.047 16.423 82.792 1.00 81.75 386 THR A CA 1
ATOM 2950 C C . THR A 1 386 ? -30.598 15.717 84.021 1.00 81.75 386 THR A C 1
ATOM 2952 O O . THR A 1 386 ? -31.769 15.834 84.386 1.00 81.75 38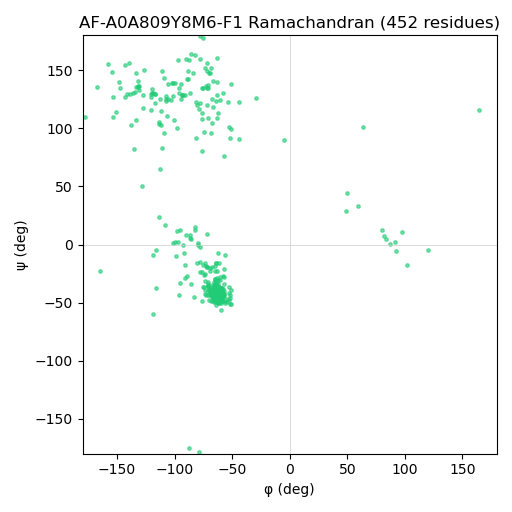6 THR A O 1
ATOM 2955 N N . PHE A 1 387 ? -29.728 14.982 84.691 1.00 78.38 387 PHE A N 1
ATOM 2956 C CA . PHE A 1 387 ? -30.054 14.311 85.934 1.00 78.38 387 PHE A CA 1
ATOM 2957 C C . PHE A 1 387 ? -30.654 15.247 87.001 1.00 78.38 387 PHE A C 1
ATOM 2959 O O . PHE A 1 387 ? -31.565 14.844 87.726 1.00 78.38 387 PHE A O 1
ATOM 2966 N N . GLU A 1 388 ? -30.187 16.499 87.081 1.00 76.12 388 GLU A N 1
ATOM 2967 C CA . GLU A 1 388 ? -30.741 17.504 87.996 1.00 76.12 388 GLU A CA 1
ATOM 2968 C C . GLU A 1 388 ? -32.192 17.847 87.640 1.00 76.12 388 GLU A C 1
ATOM 2970 O O . GLU A 1 388 ? -33.052 17.801 88.514 1.00 76.12 388 GLU A O 1
ATOM 2975 N N . GLU A 1 389 ? -32.495 18.106 86.364 1.00 78.12 389 GLU A N 1
ATOM 2976 C CA . GLU A 1 389 ? -33.855 18.411 85.889 1.00 78.12 389 GLU A CA 1
ATOM 2977 C C . GLU A 1 389 ? -34.841 17.274 86.193 1.00 78.12 389 GLU A C 1
ATOM 2979 O O . GLU A 1 389 ? -35.953 17.525 86.660 1.00 78.12 389 GLU A O 1
ATOM 2984 N N . VAL A 1 390 ? -34.422 16.015 86.013 1.00 79.19 390 VAL A N 1
ATOM 2985 C CA . VAL A 1 390 ? -35.242 14.850 86.387 1.00 79.19 390 VAL A CA 1
ATOM 2986 C C . VAL A 1 390 ? -35.442 14.789 87.905 1.00 79.19 390 VAL A C 1
ATOM 2988 O O . VAL A 1 390 ? -36.551 14.522 88.370 1.00 79.19 390 VAL A O 1
ATOM 2991 N N . GLY A 1 391 ? -34.399 15.085 88.687 1.00 75.00 391 GLY A N 1
ATOM 2992 C CA . GLY A 1 391 ? -34.478 15.186 90.145 1.00 75.00 391 GLY A CA 1
ATOM 2993 C C . GLY A 1 391 ? -35.448 16.271 90.622 1.00 75.00 391 GLY A C 1
ATOM 2994 O O . GLY A 1 391 ? -36.202 16.033 91.565 1.00 75.00 391 GLY A O 1
ATOM 2995 N N . LEU A 1 392 ? -35.490 17.426 89.946 1.00 72.19 392 LEU A N 1
ATOM 2996 C CA . LEU A 1 392 ? -36.484 18.475 90.196 1.00 72.19 392 LEU A CA 1
ATOM 2997 C C . LEU A 1 392 ? -37.909 17.972 89.942 1.00 72.19 392 LEU A C 1
ATOM 2999 O O . LEU A 1 392 ? -38.779 18.193 90.784 1.00 72.19 392 LEU A O 1
ATOM 3003 N N . SER A 1 393 ? -38.148 17.278 88.825 1.00 74.88 393 SER A N 1
ATOM 3004 C CA . SER A 1 393 ? -39.471 16.722 88.514 1.00 74.88 393 SER A CA 1
ATOM 3005 C C . SER A 1 393 ? -39.904 15.680 89.554 1.00 74.88 393 SER A C 1
ATOM 3007 O O . SER A 1 393 ? -41.029 15.748 90.047 1.00 74.88 393 SER A O 1
ATOM 3009 N N . VAL A 1 394 ? -39.003 14.776 89.969 1.00 74.62 394 VAL A N 1
ATOM 3010 C CA . VAL A 1 394 ? -39.245 13.794 91.050 1.00 74.62 394 VAL A CA 1
ATOM 3011 C C . VAL A 1 394 ? -39.565 14.484 92.380 1.00 74.62 394 VAL A C 1
ATOM 3013 O O . VAL A 1 394 ? -40.516 14.100 93.065 1.00 74.62 394 VAL A O 1
ATOM 3016 N N . ALA A 1 395 ? -38.807 15.522 92.745 1.00 69.69 395 ALA A N 1
ATOM 3017 C CA . ALA A 1 395 ? -39.023 16.271 93.980 1.00 69.69 395 ALA A CA 1
ATOM 3018 C C . ALA A 1 395 ? -40.374 17.005 93.985 1.00 69.69 395 ALA A C 1
ATOM 3020 O O . ALA A 1 395 ? -41.074 17.005 94.998 1.00 69.69 395 ALA A O 1
ATOM 3021 N N . ALA A 1 396 ? -40.760 17.579 92.841 1.00 67.06 396 ALA A N 1
ATOM 3022 C CA . ALA A 1 396 ? -42.032 18.271 92.666 1.00 67.06 396 ALA A CA 1
ATOM 3023 C C . ALA A 1 396 ? -43.248 17.327 92.728 1.00 67.06 396 ALA A C 1
ATOM 3025 O O . ALA A 1 396 ? -44.291 17.736 93.235 1.00 67.06 396 ALA A O 1
ATOM 3026 N N . GLY A 1 397 ? -43.118 16.088 92.236 1.00 62.62 397 GLY A N 1
ATOM 3027 C CA . GLY A 1 397 ? -44.200 15.095 92.228 1.00 62.62 397 GLY A CA 1
ATOM 3028 C C . GLY A 1 397 ? -44.361 14.315 93.538 1.00 62.62 397 GLY A C 1
ATOM 3029 O O . GLY A 1 397 ? -45.473 14.179 94.037 1.00 62.62 397 GLY A O 1
ATOM 3030 N N . SER A 1 398 ? -43.264 13.828 94.134 1.00 60.94 398 SER A N 1
ATOM 3031 C CA . SER A 1 398 ? -43.313 12.826 95.222 1.00 60.94 398 SER A CA 1
ATOM 3032 C C . SER A 1 398 ? -42.720 13.264 96.572 1.00 60.94 398 SER A C 1
ATOM 3034 O O . SER A 1 398 ? -42.896 12.565 97.575 1.00 60.94 398 SER A O 1
ATOM 3036 N N . HIS A 1 399 ? -42.039 14.417 96.635 1.00 59.66 399 HIS A N 1
ATOM 3037 C CA . HIS A 1 399 ? -41.330 14.909 97.830 1.00 59.66 399 HIS A CA 1
ATOM 3038 C C . HIS A 1 399 ? -41.715 16.349 98.208 1.00 59.66 399 HIS A C 1
ATOM 3040 O O . HIS A 1 399 ? -40.860 17.203 98.446 1.00 59.66 399 HIS A O 1
ATOM 3046 N N . GLY A 1 400 ? -43.012 16.642 98.310 1.00 52.75 400 GLY A N 1
ATOM 3047 C CA . GLY A 1 400 ? -43.505 17.897 98.891 1.00 52.75 400 GLY A CA 1
ATOM 3048 C C . GLY A 1 400 ? -42.908 18.211 100.279 1.00 52.75 400 GLY A C 1
ATOM 3049 O O . GLY A 1 400 ? -43.360 17.689 101.295 1.00 52.75 400 GLY A O 1
ATOM 3050 N N . GLY A 1 401 ? -41.897 19.081 100.334 1.00 55.12 401 GLY A N 1
ATOM 3051 C CA . GLY A 1 401 ? -41.285 19.561 101.581 1.00 55.12 401 GLY A CA 1
ATOM 3052 C C . GLY A 1 401 ? -39.788 19.282 101.757 1.00 55.12 401 GLY A C 1
ATOM 3053 O O . GLY A 1 401 ? -39.222 19.781 102.725 1.00 55.12 401 GLY A O 1
ATOM 3054 N N . GLN A 1 402 ? -39.131 18.557 100.844 1.00 56.88 402 GLN A N 1
ATOM 3055 C CA . GLN A 1 402 ? -37.663 18.467 100.785 1.00 56.88 402 GLN A CA 1
ATOM 3056 C C . GLN A 1 402 ? -37.134 19.294 99.612 1.00 56.88 402 GLN A C 1
ATOM 3058 O O . GLN A 1 402 ? -37.726 19.297 98.533 1.00 56.88 402 GLN A O 1
ATOM 3063 N N . THR A 1 403 ? -36.037 20.030 99.814 1.00 57.09 403 THR A N 1
ATOM 3064 C CA . THR A 1 403 ? -35.438 20.810 98.726 1.00 57.09 403 THR A CA 1
ATOM 3065 C C . THR A 1 403 ? -34.509 19.928 97.887 1.00 57.09 403 THR A C 1
ATOM 3067 O O . THR A 1 403 ? -33.884 19.000 98.394 1.00 57.09 403 THR A O 1
ATOM 3070 N N . VAL A 1 404 ? -34.410 20.204 96.584 1.00 56.34 404 VAL A N 1
ATOM 3071 C CA . VAL A 1 404 ? -33.536 19.474 95.641 1.00 56.34 404 VAL A CA 1
ATOM 3072 C C . VAL A 1 404 ? -32.080 19.369 96.143 1.00 56.34 404 VAL A C 1
ATOM 3074 O O . VAL A 1 404 ? -31.508 18.285 96.031 1.00 56.34 404 VAL A O 1
ATOM 3077 N N . PRO A 1 405 ? -31.485 20.408 96.772 1.00 60.22 405 PRO A N 1
ATOM 3078 C CA . PRO A 1 405 ? -30.166 20.304 97.399 1.00 60.22 405 PRO A CA 1
ATOM 3079 C C . PRO A 1 405 ? -30.088 19.304 98.558 1.00 60.22 405 PRO A C 1
ATOM 3081 O O . PRO A 1 405 ? -29.054 18.661 98.715 1.00 60.22 405 PRO A O 1
ATOM 3084 N N . ASP A 1 406 ? -31.152 19.139 99.350 1.00 61.31 406 ASP A N 1
ATOM 3085 C CA . ASP A 1 406 ? -31.175 18.183 100.466 1.00 61.31 406 ASP A CA 1
ATOM 3086 C C . ASP A 1 406 ? -31.182 16.742 99.943 1.00 61.31 406 ASP A C 1
ATOM 3088 O O . ASP A 1 406 ? -30.406 15.907 100.407 1.00 61.31 406 ASP A O 1
ATOM 3092 N N . LEU A 1 407 ? -31.991 16.478 98.910 1.00 60.25 407 LEU A N 1
ATOM 3093 C CA . LEU A 1 407 ? -32.063 15.180 98.231 1.00 60.25 407 LEU A CA 1
ATOM 3094 C C . LEU A 1 407 ? -30.744 14.823 97.527 1.00 60.25 407 LEU A C 1
ATOM 3096 O O . LEU A 1 407 ? -30.285 13.680 97.600 1.00 60.25 407 LEU A O 1
ATOM 3100 N N . LEU A 1 408 ? -30.105 15.798 96.872 1.00 61.06 408 LEU A N 1
ATOM 3101 C CA . LEU A 1 408 ? -28.797 15.619 96.238 1.00 61.06 408 LEU A CA 1
ATOM 3102 C C . LEU A 1 408 ? -27.687 15.396 97.278 1.00 61.06 408 LEU A C 1
ATOM 3104 O O . LEU A 1 408 ? -26.882 14.485 97.103 1.00 61.06 408 LEU A O 1
ATOM 3108 N N . ALA A 1 409 ? -27.674 16.146 98.385 1.00 62.91 409 ALA A N 1
ATOM 3109 C CA . ALA A 1 409 ? -26.669 16.017 99.443 1.00 62.91 409 ALA A CA 1
ATOM 3110 C C . ALA A 1 409 ? -26.809 14.720 100.261 1.00 62.91 409 ALA A C 1
ATOM 3112 O O . ALA A 1 409 ? -25.816 14.168 100.744 1.00 62.91 409 ALA A O 1
ATOM 3113 N N . GLU A 1 410 ? -28.032 14.219 100.442 1.00 58.44 410 GLU A N 1
ATOM 3114 C CA . GLU A 1 410 ? -28.285 12.921 101.072 1.00 58.44 410 GLU A CA 1
ATOM 3115 C C . GLU A 1 410 ? -27.831 11.775 100.156 1.00 58.44 410 GLU A C 1
ATOM 3117 O O . GLU A 1 410 ? -27.179 10.830 100.604 1.00 58.44 410 GLU A O 1
ATOM 3122 N N . ARG A 1 411 ? -28.048 11.923 98.846 1.00 59.03 411 ARG A N 1
ATOM 3123 C CA . ARG A 1 411 ? -27.586 10.986 97.820 1.00 59.03 411 ARG A CA 1
ATOM 3124 C C . ARG A 1 411 ? -26.060 10.973 97.650 1.00 59.03 411 ARG A C 1
ATOM 3126 O O . ARG A 1 411 ? -25.468 9.896 97.561 1.00 59.03 411 ARG A O 1
ATOM 3133 N N . GLU A 1 412 ? -25.405 12.132 97.659 1.00 59.66 412 GLU A N 1
ATOM 3134 C CA . GLU A 1 412 ? -23.944 12.282 97.530 1.00 59.66 412 GLU A CA 1
ATOM 3135 C C . GLU A 1 412 ? -23.180 11.661 98.717 1.00 59.66 412 GLU A C 1
ATOM 3137 O O . GLU A 1 412 ? -22.034 11.237 98.578 1.00 59.66 412 GLU A O 1
ATOM 3142 N N . LYS A 1 413 ? -23.837 11.504 99.876 1.00 55.97 413 LYS A N 1
ATOM 3143 C CA . LYS A 1 413 ? -23.309 10.754 101.032 1.00 55.97 413 LYS A CA 1
ATOM 3144 C C . LYS A 1 413 ? -23.420 9.232 100.885 1.00 55.97 413 LYS A C 1
ATOM 3146 O O . LYS A 1 413 ? -22.658 8.517 101.535 1.00 55.97 413 LYS A O 1
ATOM 3151 N N . ILE A 1 414 ? -24.347 8.736 100.060 1.00 55.50 414 ILE A N 1
ATOM 3152 C CA . ILE A 1 414 ? -24.652 7.303 99.885 1.00 55.50 414 ILE A CA 1
ATOM 3153 C C . ILE A 1 414 ? -23.897 6.704 98.685 1.00 55.50 414 ILE A C 1
ATOM 3155 O O . ILE A 1 414 ? -23.452 5.559 98.752 1.00 55.50 414 ILE A O 1
ATOM 3159 N N . LEU A 1 415 ? -23.672 7.485 97.622 1.00 56.53 415 LEU A N 1
ATOM 3160 C CA . LEU A 1 415 ? -22.935 7.058 96.424 1.00 56.53 415 LEU A CA 1
ATOM 3161 C C . LEU A 1 415 ? -21.400 6.873 96.534 1.00 56.53 415 LEU A C 1
ATOM 3163 O O . LEU A 1 415 ? -20.859 6.182 95.670 1.00 56.53 415 LEU A O 1
ATOM 3167 N N . PRO A 1 416 ? -20.631 7.412 97.508 1.00 52.56 416 PRO A N 1
ATOM 3168 C CA . PRO A 1 416 ? -19.189 7.580 97.319 1.00 52.56 416 PRO A CA 1
ATOM 3169 C C . PRO A 1 416 ? -18.370 6.310 97.588 1.00 52.56 416 PRO A C 1
ATOM 3171 O O . PRO A 1 416 ? -17.157 6.409 97.775 1.00 52.56 416 PRO A O 1
ATOM 3174 N N . ARG A 1 417 ? -18.982 5.115 97.665 1.00 51.44 417 ARG A N 1
ATOM 3175 C CA . ARG A 1 417 ? -18.237 3.899 98.027 1.00 51.44 417 ARG A CA 1
ATOM 3176 C C . ARG A 1 417 ? -18.138 2.798 96.973 1.00 51.44 417 ARG A C 1
ATOM 3178 O O . ARG A 1 417 ? -17.044 2.248 96.931 1.00 51.44 417 ARG A O 1
ATOM 3185 N N . HIS A 1 418 ? -19.115 2.463 96.123 1.00 50.69 418 HIS A N 1
ATOM 3186 C CA . HIS A 1 418 ? -19.005 1.307 95.196 1.00 50.69 418 HIS A CA 1
ATOM 3187 C C . HIS A 1 418 ? -19.653 1.565 93.813 1.00 50.69 418 HIS A C 1
ATOM 3189 O O . HIS A 1 418 ? -20.602 2.332 93.719 1.00 50.69 418 HIS A O 1
ATOM 3195 N N . GLU A 1 419 ? -19.190 0.860 92.760 1.00 60.12 419 GLU A N 1
ATOM 3196 C CA . GLU A 1 419 ? -19.707 0.868 91.361 1.00 60.12 419 GLU A CA 1
ATOM 3197 C C . GLU A 1 419 ? -21.209 0.509 91.224 1.00 60.12 419 GLU A C 1
ATOM 3199 O O . GLU A 1 419 ? -21.807 0.618 90.149 1.00 60.12 419 GLU A O 1
ATOM 3204 N N . SER A 1 420 ? -21.828 0.057 92.317 1.00 67.25 420 SER A N 1
ATOM 3205 C CA . SER A 1 420 ? -23.264 -0.181 92.449 1.00 67.25 420 SER A CA 1
ATOM 3206 C C . SER A 1 420 ? -23.694 -0.077 93.913 1.00 67.25 420 SER A C 1
ATOM 3208 O O . SER A 1 420 ? -22.922 -0.420 94.812 1.00 67.25 420 SER A O 1
ATOM 3210 N N . GLY A 1 421 ? -24.928 0.361 94.157 1.00 71.00 421 GLY A N 1
ATOM 3211 C CA . GLY A 1 421 ? -25.497 0.480 95.498 1.00 71.00 421 GLY A CA 1
ATOM 3212 C C . GLY A 1 421 ? -27.022 0.477 95.473 1.00 71.00 421 GLY A C 1
ATOM 3213 O O . GLY A 1 421 ? -27.631 0.815 94.462 1.00 71.00 421 GLY A O 1
ATOM 3214 N N . ASN A 1 422 ? -27.644 0.086 96.584 1.00 77.31 422 ASN A N 1
ATOM 3215 C CA . ASN A 1 422 ? -29.097 0.098 96.755 1.00 77.31 422 ASN A CA 1
ATOM 3216 C C . ASN A 1 422 ? -29.448 0.769 98.088 1.00 77.31 422 ASN A C 1
ATOM 3218 O O . ASN A 1 422 ? -28.806 0.485 99.101 1.00 77.31 422 ASN A O 1
ATOM 3222 N N . TYR A 1 423 ? -30.444 1.651 98.087 1.00 78.19 423 TYR A N 1
ATOM 3223 C CA . TYR A 1 423 ? -30.950 2.310 99.290 1.00 78.19 423 TYR A CA 1
ATOM 3224 C C . TYR A 1 423 ? -32.475 2.413 99.254 1.00 78.19 423 TYR A C 1
ATOM 3226 O O . TYR A 1 423 ? -33.089 2.380 98.191 1.00 78.19 423 TYR A O 1
ATOM 3234 N N . LEU A 1 424 ? -33.090 2.525 100.431 1.00 78.25 424 LEU A N 1
ATOM 3235 C CA . LEU A 1 424 ? -34.533 2.713 100.563 1.00 78.25 424 LEU A CA 1
ATOM 3236 C C . LEU A 1 424 ? -34.840 4.200 100.725 1.00 78.25 424 LEU A C 1
ATOM 3238 O O . LEU A 1 424 ? -34.254 4.861 101.583 1.00 78.25 424 LEU A O 1
ATOM 3242 N N . GLN A 1 425 ? -35.784 4.703 99.939 1.00 78.94 425 GLN A N 1
ATOM 3243 C CA . GLN A 1 425 ? -36.290 6.066 100.017 1.00 78.94 425 GLN A CA 1
ATOM 3244 C C . GLN A 1 425 ? -37.783 6.037 100.340 1.00 78.94 425 GLN A C 1
ATOM 3246 O O . GLN A 1 425 ? -38.548 5.320 99.702 1.00 78.94 425 GLN A O 1
ATOM 3251 N N . ARG A 1 426 ? -38.210 6.812 101.342 1.00 76.25 426 ARG A N 1
ATOM 3252 C CA . ARG A 1 426 ? -39.637 6.990 101.646 1.00 76.25 426 ARG A CA 1
ATOM 3253 C C . ARG A 1 426 ? -40.180 8.185 100.876 1.00 76.25 426 ARG A C 1
ATOM 3255 O O . ARG A 1 426 ? -39.588 9.263 100.937 1.00 76.25 426 ARG A O 1
ATOM 3262 N N . LEU A 1 427 ? -41.286 7.982 100.171 1.00 78.00 427 LEU A N 1
ATOM 3263 C CA . LEU A 1 427 ? -42.051 9.045 99.528 1.00 78.00 427 LEU A CA 1
ATOM 3264 C C . LEU A 1 427 ? -43.048 9.652 100.523 1.00 78.00 427 LEU A C 1
ATOM 3266 O O . LEU A 1 427 ? -43.351 9.073 101.570 1.00 78.00 427 LEU A O 1
ATOM 3270 N N . ASN A 1 428 ? -43.574 10.831 100.199 1.00 70.62 428 ASN A N 1
ATOM 3271 C CA . ASN A 1 428 ? -44.491 11.554 101.082 1.00 70.62 428 ASN A CA 1
ATOM 3272 C C . ASN A 1 428 ? -45.866 10.904 101.251 1.00 70.62 428 ASN A C 1
ATOM 3274 O O . ASN A 1 428 ? -46.556 11.168 102.234 1.00 70.62 428 ASN A O 1
ATOM 3278 N N . ASP A 1 429 ? -46.268 10.073 100.297 1.00 71.06 429 ASP A N 1
ATOM 3279 C CA . ASP A 1 429 ? -47.513 9.306 100.335 1.00 71.06 429 ASP A CA 1
ATOM 3280 C C . ASP A 1 429 ? -47.417 8.037 101.203 1.00 71.06 429 ASP A C 1
ATOM 3282 O O . ASP A 1 429 ? -48.392 7.299 101.334 1.00 71.06 429 ASP A O 1
ATOM 3286 N N . GLY A 1 430 ? -46.259 7.798 101.831 1.00 73.50 430 GLY A N 1
ATOM 3287 C CA . GLY A 1 430 ? -46.003 6.655 102.701 1.00 73.50 430 GLY A CA 1
ATOM 3288 C C . GLY A 1 430 ? -45.397 5.442 101.994 1.00 73.50 430 GLY A C 1
ATOM 3289 O O . GLY A 1 430 ? -45.011 4.501 102.690 1.00 73.50 430 GLY A O 1
ATOM 3290 N N . ARG A 1 431 ? -45.251 5.461 100.660 1.00 83.06 431 ARG A N 1
ATOM 3291 C CA . ARG A 1 431 ? -44.596 4.378 99.913 1.00 83.06 431 ARG A CA 1
ATOM 3292 C C . ARG A 1 431 ? -43.093 4.329 100.184 1.00 83.06 431 ARG A C 1
ATOM 3294 O O . ARG A 1 431 ? -42.440 5.356 100.393 1.00 83.06 431 ARG A O 1
ATOM 3301 N N . VAL A 1 432 ? -42.526 3.126 100.162 1.00 82.44 432 VAL A N 1
ATOM 3302 C CA . VAL A 1 432 ? -41.087 2.878 100.307 1.00 82.44 432 VAL A CA 1
ATOM 3303 C C . VAL A 1 432 ? -40.541 2.361 98.982 1.00 82.44 432 VAL A C 1
ATOM 3305 O O . VAL A 1 432 ? -40.880 1.263 98.554 1.00 82.44 432 VAL A O 1
ATOM 3308 N N . ILE A 1 433 ? -39.666 3.135 98.343 1.00 84.94 433 ILE A N 1
ATOM 3309 C CA . ILE A 1 433 ? -39.044 2.781 97.066 1.00 84.94 433 ILE A CA 1
ATOM 3310 C C . ILE A 1 433 ? -37.605 2.326 97.308 1.00 84.94 433 ILE A C 1
ATOM 3312 O O . ILE A 1 433 ? -36.797 3.058 97.881 1.00 84.94 433 ILE A O 1
ATOM 3316 N N . SER A 1 434 ? -37.260 1.127 96.852 1.00 85.38 434 SER A N 1
ATOM 3317 C CA . SER A 1 434 ? -35.876 0.671 96.745 1.00 85.38 434 SER A CA 1
ATOM 3318 C C . SER A 1 434 ? -35.255 1.245 95.478 1.00 85.38 434 SER A C 1
ATOM 3320 O O . SER A 1 434 ? -35.732 0.974 94.379 1.00 85.38 434 SER A O 1
ATOM 3322 N N . ILE A 1 435 ? -34.184 2.025 95.618 1.00 85.38 435 ILE A N 1
ATOM 3323 C CA . ILE A 1 435 ? -33.463 2.642 94.504 1.00 85.38 435 ILE A CA 1
ATOM 3324 C C . ILE A 1 435 ? -32.069 2.031 94.405 1.00 85.38 435 ILE A C 1
ATOM 3326 O O . ILE A 1 435 ? -31.160 2.334 95.184 1.00 85.38 435 ILE A O 1
ATOM 3330 N N . GLY A 1 436 ? -31.910 1.182 93.397 1.00 83.62 436 GLY A N 1
ATOM 3331 C CA . GLY A 1 436 ? -30.635 0.643 92.960 1.00 83.62 436 GLY A CA 1
ATOM 3332 C C . GLY A 1 436 ? -29.991 1.546 91.915 1.00 83.62 436 GLY A C 1
ATOM 3333 O O . GLY A 1 436 ? -30.670 2.090 91.048 1.00 83.62 436 GLY A O 1
ATOM 3334 N N . HIS A 1 437 ? -28.673 1.688 91.966 1.00 84.38 437 HIS A N 1
ATOM 3335 C CA . HIS A 1 437 ? -27.899 2.323 90.908 1.00 84.38 437 HIS A CA 1
ATOM 3336 C C . HIS A 1 437 ? -26.672 1.484 90.563 1.00 84.38 437 HIS A C 1
ATOM 3338 O O . HIS A 1 437 ? -26.097 0.815 91.425 1.00 84.38 437 HIS A O 1
ATOM 3344 N N . ARG A 1 438 ? -26.271 1.521 89.294 1.00 83.00 438 ARG A N 1
ATOM 3345 C CA . ARG A 1 438 ? -25.089 0.828 88.784 1.00 83.00 438 ARG A CA 1
ATOM 3346 C C . ARG A 1 438 ? -24.466 1.622 87.645 1.00 83.00 438 ARG A C 1
ATOM 3348 O O . ARG A 1 438 ? -25.177 2.051 86.740 1.00 83.00 438 ARG A O 1
ATOM 3355 N N . SER A 1 439 ? -23.147 1.776 87.664 1.00 81.25 439 SER A N 1
ATOM 3356 C CA . SER A 1 439 ? -22.423 2.356 86.530 1.00 81.25 439 SER A CA 1
ATOM 3357 C C . SER A 1 439 ? -22.390 1.376 85.356 1.00 81.25 439 SER A C 1
ATOM 3359 O O . SER A 1 439 ? -22.140 0.180 85.534 1.00 81.25 439 SER A O 1
ATOM 3361 N N . THR A 1 440 ? -22.666 1.870 84.153 1.00 80.56 440 THR A N 1
ATOM 3362 C CA . THR A 1 440 ? -22.576 1.091 82.915 1.00 80.56 440 THR A CA 1
ATOM 3363 C C . THR A 1 440 ? -21.153 1.146 82.347 1.00 80.56 440 THR A C 1
ATOM 3365 O O . THR A 1 440 ? -20.354 2.015 82.693 1.00 80.56 440 THR A O 1
ATOM 3368 N N . SER A 1 441 ? -20.784 0.176 81.503 1.00 78.19 441 SER A N 1
ATOM 3369 C CA . SER A 1 441 ? -19.413 0.036 80.974 1.00 78.19 441 SER A CA 1
ATOM 3370 C C . SER A 1 441 ? -18.960 1.192 80.075 1.00 78.19 441 SER A C 1
ATOM 3372 O O . SER A 1 441 ? -17.770 1.361 79.838 1.00 78.19 441 SER A O 1
ATOM 3374 N N . ASP A 1 442 ? -19.910 1.964 79.560 1.00 75.94 442 ASP A N 1
ATOM 3375 C CA . ASP A 1 442 ? -19.737 3.175 78.756 1.00 75.94 442 ASP A CA 1
ATOM 3376 C C . ASP A 1 442 ? -19.662 4.461 79.606 1.00 75.94 442 ASP A C 1
ATOM 3378 O O . ASP A 1 442 ? -19.625 5.559 79.058 1.00 75.94 442 ASP A O 1
ATOM 3382 N N . GLY A 1 443 ? -19.598 4.344 80.938 1.00 75.44 443 GLY A N 1
ATOM 3383 C CA . GLY A 1 443 ? -19.484 5.482 81.856 1.00 75.44 443 GLY A CA 1
ATOM 3384 C C . GLY A 1 443 ? -20.816 6.150 82.205 1.00 75.44 443 GLY A C 1
ATOM 3385 O O . GLY A 1 443 ? -20.812 7.158 82.908 1.00 75.44 443 GLY A O 1
ATOM 3386 N N . GLY A 1 444 ? -21.938 5.595 81.741 1.00 83.00 444 GLY A N 1
ATOM 3387 C CA . GLY A 1 444 ? -23.283 6.012 82.124 1.00 83.00 444 GLY A CA 1
ATOM 3388 C C . GLY A 1 444 ? -23.728 5.498 83.499 1.00 83.00 444 GLY A C 1
ATOM 3389 O O . GLY A 1 444 ? -23.010 4.775 84.203 1.00 83.00 444 GLY A O 1
ATOM 3390 N N . LEU A 1 445 ? -24.946 5.872 83.893 1.00 83.00 445 LEU A N 1
ATOM 3391 C CA . LEU A 1 445 ? -25.556 5.492 85.168 1.00 83.00 445 LEU A CA 1
ATOM 3392 C C . LEU A 1 445 ? -26.936 4.874 84.944 1.00 83.00 445 LEU A C 1
ATOM 3394 O O . LEU A 1 445 ? -27.861 5.548 84.495 1.00 83.00 445 LEU A O 1
ATOM 3398 N N . LEU A 1 446 ? -27.095 3.609 85.321 1.00 86.62 446 LEU A N 1
ATOM 3399 C CA . LEU A 1 446 ? -28.383 2.928 85.361 1.00 86.62 446 LEU A CA 1
ATOM 3400 C C . LEU A 1 446 ? -28.994 3.068 86.756 1.00 86.62 446 LEU A C 1
ATOM 3402 O O . LEU A 1 446 ? -28.342 2.737 87.746 1.00 86.62 446 LEU A O 1
ATOM 3406 N N . VAL A 1 447 ? -30.246 3.509 86.834 1.00 86.44 447 VAL A N 1
ATOM 3407 C CA . VAL A 1 447 ? -31.029 3.589 88.070 1.00 86.44 447 VAL A CA 1
ATOM 3408 C C . VAL A 1 447 ? -32.286 2.736 87.921 1.00 86.44 447 VAL A C 1
ATOM 3410 O O . VAL A 1 447 ? -33.046 2.893 86.966 1.00 86.44 447 VAL A O 1
ATOM 3413 N N . SER A 1 448 ? -32.501 1.834 88.875 1.00 88.31 448 SER A N 1
ATOM 3414 C CA . SER A 1 448 ? -33.685 0.980 88.982 1.00 88.31 448 SER A CA 1
ATOM 3415 C C . SER A 1 448 ? -34.429 1.290 90.277 1.00 88.31 448 SER A C 1
ATOM 3417 O O . SER A 1 448 ? -33.826 1.283 91.349 1.00 88.31 448 SER A O 1
ATOM 3419 N N . CYS A 1 449 ? -35.730 1.522 90.191 1.00 86.56 449 CYS A N 1
ATOM 3420 C CA . CYS A 1 449 ? -36.602 1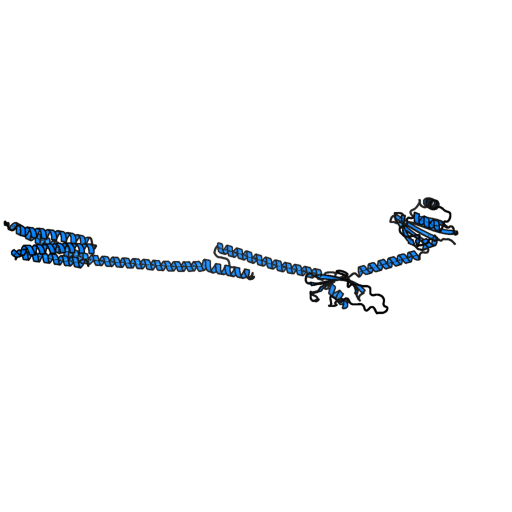.877 91.300 1.00 86.56 449 CYS A CA 1
ATOM 3421 C C . CYS A 1 449 ? -37.701 0.821 91.441 1.00 86.56 449 CYS A C 1
ATOM 3423 O O . CYS A 1 449 ? -38.381 0.506 90.469 1.00 86.56 449 CYS A O 1
ATOM 3425 N N . GLU A 1 450 ? -37.909 0.290 92.638 1.00 86.88 450 GLU A N 1
ATOM 3426 C CA . GLU A 1 450 ? -38.951 -0.699 92.921 1.00 86.88 450 GLU A CA 1
ATOM 3427 C C . GLU A 1 450 ? -39.751 -0.289 94.152 1.00 86.88 450 GLU A C 1
ATOM 3429 O O . GLU A 1 450 ? -39.168 0.078 95.167 1.00 86.88 450 GLU A O 1
ATOM 3434 N N . ASP A 1 451 ? -41.077 -0.347 94.070 1.00 84.38 451 ASP A N 1
ATOM 3435 C CA . ASP A 1 451 ? -41.944 -0.124 95.226 1.00 84.38 451 ASP A CA 1
ATOM 3436 C C . ASP A 1 451 ? -41.977 -1.391 96.089 1.00 84.38 451 ASP A C 1
ATOM 3438 O O . ASP A 1 451 ? -42.396 -2.449 95.620 1.00 84.38 451 ASP A O 1
ATOM 3442 N N . VAL A 1 452 ? -41.494 -1.284 97.327 1.00 84.50 452 VAL A N 1
ATOM 3443 C CA . VAL A 1 452 ? -41.384 -2.388 98.297 1.00 84.50 452 VAL A CA 1
ATOM 3444 C C . VAL A 1 452 ? -42.315 -2.188 99.498 1.00 84.50 452 VAL A C 1
ATOM 3446 O O . VAL A 1 452 ? -42.057 -2.704 100.585 1.00 84.50 452 VAL A O 1
ATOM 3449 N N . THR A 1 453 ? -43.379 -1.404 99.320 1.00 82.38 453 THR A N 1
ATOM 3450 C CA . THR A 1 453 ? -44.410 -1.187 100.342 1.00 82.38 453 THR A CA 1
ATOM 3451 C C . THR A 1 453 ? -45.269 -2.451 100.495 1.00 82.38 453 THR A C 1
ATOM 3453 O O . THR A 1 453 ? -45.882 -2.885 99.521 1.00 82.38 453 THR A O 1
ATOM 3456 N N . GLU A 1 454 ? -45.299 -3.046 101.695 1.00 56.91 454 GLU A N 1
ATOM 3457 C CA . GLU A 1 454 ? -46.190 -4.175 102.044 1.00 56.91 454 GLU A CA 1
ATOM 3458 C C . GLU A 1 454 ? -47.608 -3.733 102.421 1.00 56.91 454 GLU A C 1
ATOM 3460 O O . GLU A 1 454 ? -47.745 -2.728 103.162 1.00 56.91 454 GLU A O 1
#

Foldseek 3Di:
DLLVLLVLLLVLLVVLVVLLVVCVVCVPCPVVSLVSNVVSLVSSLVSLVSSQVVLVDPQLVVLSVQLNVLSVVLNVLSVVLVVPPPDDDPVVNVVSVVSNVVSSVSNNVSSVSNSVSSVVSVVVVVVVVVVVVVVVVVVVVVVVVVVVVVVVVVVVCCCVQPVVLVVLLVVLVVCVVVPNLPDDQDAHPDDVSNVVSVVSVVVSVVVVVVVVVVVVVVVVVVVVVLVCQQPDCKWKFKAALQLHTPDTHPNVVVVCVQPVVVPDSDPPDDPPDPPDDDDDDDDDDPDPPPPDQWPFDWDQTPVRWIWTWTWDADPNNIIMIITDTCRVVVVVVVVVVVVVVVVLVVLAPDLKWKWKAALQQWTQDTYPNVCVVLVADPVQDDGGDHPLSVLVRSCVRWPVPDDSVRVVVVVVVQPPDDQKDWDWDATPVGWIKIWIWHQDPNNMIMIIIHTPRD

Sequence (454 aa):
MSINYARAAGADFAAMRVASSHVTRQPSARPRLDDEIDKLAKTLSEDVTIAAERSQSARAAKAAAKAKEAANAWVAIHRRRFQADGTGNNEASAREIDDVDQLSNVVNQQIELLVNYTAGDGFLFRQRALAAIKRDLQLNVVALTVALLLSGLFSWLLARRIIGPVAIASKAARSIADGDLNADIPRGSSDELDSLLAAMRKMRDNIRKMVDREVAQRRSAQARLSDALENSREGIVLLDASGQIALVNSRASEFIGCSSQLVHPDPFRVEQVPSDESTGAEITQRKVSRDVEGSASEARLPDGRWLRVSRSPTQEGGVILVYSDITSLKRQEAELHATNLRLDAALSHMSQGLCLYDSEARLQVVNRRFCEIFDLSPELVAPGMTFEEVGLSVAAGSHGGQTVPDLLAEREKILPRHESGNYLQRLNDGRVISIGHRSTSDGGLLVSCEDVTE

Radius of gyration: 78.34 Å; Cα contacts (8 Å, |Δi|>4): 515; chains: 1; bounding box: 139×54×205 Å

Organism: NCBI:txid1355477

Mean predicted aligned error: 19.15 Å

InterPro domains:
  IPR000014 PAS domain [PS50112] (221-257)
  IPR000014 PAS domain [SM00091] (223-289)
  IPR000014 PAS domain [SM00091] (341-409)
  IPR000014 PAS domain [TIGR00229] (221-336)
  IPR000014 PAS domain [cd00130] (232-326)
  IPR003660 HAMP domain [PF00672] (157-208)
  IPR003660 HAMP domain [PS50885] (160-212)
  IPR003660 HAMP domain [SM00304] (160-212)
  IPR035965 PAS domain superfamily [SSF55785] (216-327)
  IPR035965 PAS domain superfamily [SSF55785] (325-389)
  IPR052155 Bacterial biofilm regulation/maintenance [PTHR44757] (285-454)

Nearest PDB structures (foldseek):
  8c5v-assembly1_I  TM=5.144E-01  e=1.138E-02  Escherichia coli
  6s37-assembly1_A  TM=6.324E-01  e=4.500E-01  Pseudomonas putida KT2440
  8snb-assembly1_8K  TM=2.192E-01  e=6.266E+00  Strongylocentrotus purpuratus

Solvent-accessible surface area (backbone atoms only — not comparable to full-atom values): 24628 Å² total; per-residue (Å²): 119,25,40,57,28,23,48,49,22,48,51,32,52,53,49,35,53,52,40,54,55,44,38,76,76,38,69,91,51,31,75,63,41,52,54,50,35,55,51,31,52,50,50,24,48,51,25,28,48,51,16,18,63,65,31,75,33,75,65,20,38,52,24,27,53,50,20,43,53,30,46,53,52,37,52,54,49,56,53,48,67,67,70,55,78,85,70,90,55,77,70,59,58,53,52,55,49,53,52,45,52,53,28,50,52,50,24,51,53,21,34,52,49,22,32,52,39,27,52,53,46,49,52,53,51,53,52,51,52,53,51,50,53,50,50,52,51,50,51,51,53,51,50,51,52,52,51,52,52,52,51,51,51,50,50,52,48,46,43,66,71,46,51,52,57,51,52,51,51,53,51,47,52,48,36,47,74,75,65,45,73,79,70,84,75,73,83,51,95,46,73,72,57,25,51,50,43,48,52,49,50,54,49,47,54,48,52,48,54,48,52,54,47,51,53,50,49,52,52,51,52,51,48,52,50,52,53,53,50,48,70,34,89,43,14,40,35,33,26,38,66,86,53,47,80,74,42,69,25,62,45,26,52,55,57,38,72,62,34,70,79,74,65,60,79,56,97,79,69,79,79,75,74,86,72,82,87,84,82,92,80,78,96,67,91,72,72,86,63,95,72,60,98,65,70,56,45,77,46,73,45,86,88,71,46,30,34,32,42,37,64,45,76,44,97,81,59,17,39,39,40,40,38,38,77,41,40,68,59,54,48,50,54,51,49,52,51,53,48,49,53,49,51,54,51,50,47,59,69,38,89,44,12,36,39,32,25,40,68,85,40,27,29,67,45,72,28,62,35,34,28,62,75,35,62,42,62,71,89,78,60,58,71,65,41,41,56,64,60,52,48,47,49,42,35,71,51,33,33,88,87,61,54,67,68,54,58,49,57,56,44,60,70,68,57,81,79,58,75,50,54,73,49,80,45,76,40,74,89,70,46,34,32,40,41,36,39,35,60,43,99,81,59,16,42,38,36,41,36,34,80,70,65,128